Protein AF-A0A9E3HBA6-F1 (afdb_monomer_lite)

Structure (mmCIF, N/CA/C/O backbone):
data_AF-A0A9E3HBA6-F1
#
_entry.id   AF-A0A9E3HBA6-F1
#
loop_
_atom_site.group_PDB
_atom_site.id
_atom_site.type_symbol
_atom_site.label_atom_id
_atom_site.label_alt_id
_atom_site.label_comp_id
_atom_site.label_asym_id
_atom_site.label_entity_id
_atom_site.label_seq_id
_atom_site.pdbx_PDB_ins_code
_atom_site.Cartn_x
_atom_site.Cartn_y
_atom_site.Cartn_z
_atom_site.occupancy
_atom_site.B_iso_or_equiv
_atom_site.auth_seq_id
_atom_site.auth_comp_id
_atom_site.auth_asym_id
_atom_site.auth_atom_id
_atom_site.pdbx_PDB_model_num
ATOM 1 N N . MET A 1 1 ? 66.421 -24.774 -31.358 1.00 53.28 1 MET A N 1
ATOM 2 C CA . MET A 1 1 ? 66.439 -24.029 -30.078 1.00 53.28 1 MET A CA 1
ATOM 3 C C . MET A 1 1 ? 65.181 -23.185 -29.822 1.00 53.28 1 MET A C 1
ATOM 5 O O . MET A 1 1 ? 64.599 -23.373 -28.764 1.00 53.28 1 MET A O 1
ATOM 9 N N . LYS A 1 2 ? 64.675 -22.352 -30.758 1.00 57.50 2 LYS A N 1
ATOM 10 C CA . LYS A 1 2 ? 63.469 -21.503 -30.536 1.00 57.50 2 LYS A CA 1
ATOM 11 C C . LYS A 1 2 ? 62.208 -22.255 -30.058 1.00 57.50 2 LYS A C 1
ATOM 13 O O . LYS A 1 2 ? 61.478 -21.746 -29.217 1.00 57.50 2 LYS A O 1
ATOM 18 N N . ALA A 1 3 ? 61.977 -23.485 -30.528 1.00 60.97 3 ALA A N 1
ATOM 19 C CA . ALA A 1 3 ? 60.786 -24.258 -30.158 1.00 60.97 3 ALA A CA 1
ATOM 20 C C . ALA A 1 3 ? 60.770 -24.731 -28.691 1.00 60.97 3 ALA A C 1
ATOM 22 O O . ALA A 1 3 ? 59.698 -24.867 -28.108 1.00 60.97 3 ALA A O 1
ATOM 23 N N . GLU A 1 4 ? 61.931 -24.997 -28.086 1.00 67.81 4 GLU A N 1
ATOM 24 C CA . GLU A 1 4 ? 61.993 -25.506 -26.709 1.00 67.81 4 GLU A CA 1
ATOM 25 C C . GLU A 1 4 ? 61.816 -24.379 -25.684 1.00 67.81 4 GLU A C 1
ATOM 27 O O . GLU A 1 4 ? 61.100 -24.544 -24.700 1.00 67.81 4 GLU A O 1
ATOM 32 N N . LEU A 1 5 ? 62.396 -23.209 -25.970 1.00 70.50 5 LEU A N 1
ATOM 33 C CA . LEU A 1 5 ? 62.261 -21.989 -25.171 1.00 70.50 5 LEU A CA 1
ATOM 34 C C . LEU A 1 5 ? 60.809 -21.491 -25.154 1.00 70.50 5 LEU A C 1
ATOM 36 O O . LEU A 1 5 ? 60.263 -21.230 -24.086 1.00 70.50 5 LEU A O 1
ATOM 40 N N . LEU A 1 6 ? 60.143 -21.492 -26.315 1.00 69.44 6 LEU A N 1
ATOM 41 C CA . LEU A 1 6 ? 58.706 -21.217 -26.422 1.00 69.44 6 LEU A CA 1
ATOM 42 C C . LEU A 1 6 ? 57.871 -22.223 -25.621 1.00 69.44 6 LEU A C 1
ATOM 44 O O . LEU A 1 6 ? 57.005 -21.824 -24.850 1.00 69.44 6 LEU A O 1
ATOM 48 N N . LYS A 1 7 ? 58.155 -23.528 -25.729 1.00 75.12 7 LYS A N 1
ATOM 49 C CA . LYS A 1 7 ? 57.440 -24.549 -24.943 1.00 75.12 7 LYS A CA 1
ATOM 50 C C . LYS A 1 7 ? 57.619 -24.360 -23.435 1.00 75.12 7 LYS A C 1
ATOM 52 O O . LYS A 1 7 ? 56.666 -24.576 -22.691 1.00 75.12 7 LYS A O 1
ATOM 57 N N . ARG A 1 8 ? 58.809 -23.962 -22.972 1.00 73.56 8 ARG A N 1
ATOM 58 C CA . ARG A 1 8 ? 59.066 -23.676 -21.550 1.00 73.56 8 ARG A CA 1
ATOM 59 C C . ARG A 1 8 ? 58.359 -22.405 -21.085 1.00 73.56 8 ARG A C 1
ATOM 61 O O . ARG A 1 8 ? 57.757 -22.435 -20.020 1.00 73.56 8 ARG A O 1
ATOM 68 N N . LEU A 1 9 ? 58.347 -21.353 -21.905 1.00 72.81 9 LEU A N 1
ATOM 69 C CA . LEU A 1 9 ? 57.618 -20.114 -21.625 1.00 72.81 9 LEU A CA 1
ATOM 70 C C . LEU A 1 9 ? 56.112 -20.378 -21.478 1.00 72.81 9 LEU A C 1
ATOM 72 O O . LEU A 1 9 ? 55.517 -20.014 -20.472 1.00 72.81 9 LEU A O 1
ATOM 76 N N . PHE A 1 10 ? 55.503 -21.086 -22.432 1.00 71.94 10 PHE A N 1
ATOM 77 C CA . PHE A 1 10 ? 54.072 -21.396 -22.376 1.00 71.94 10 PHE A CA 1
ATOM 78 C C . PHE A 1 10 ? 53.710 -22.347 -21.226 1.00 71.94 10 PHE A C 1
ATOM 80 O O . PHE A 1 10 ? 52.632 -22.212 -20.652 1.00 71.94 10 PHE A O 1
ATOM 87 N N . ARG A 1 11 ? 54.607 -23.264 -20.831 1.00 74.56 11 ARG A N 1
ATOM 88 C CA . ARG A 1 11 ? 54.419 -24.074 -19.613 1.00 74.56 11 ARG A CA 1
ATOM 89 C C . ARG A 1 11 ? 54.481 -23.230 -18.342 1.00 74.56 11 ARG A C 1
ATOM 91 O O . ARG A 1 11 ? 53.638 -23.428 -17.480 1.00 74.56 11 ARG A O 1
ATOM 98 N N . ALA A 1 12 ? 55.422 -22.291 -18.253 1.00 73.56 12 ALA A N 1
ATOM 99 C CA . ALA A 1 12 ? 55.546 -21.396 -17.103 1.00 73.56 12 ALA A CA 1
ATOM 100 C C . ALA A 1 12 ? 54.336 -20.451 -16.971 1.00 73.56 12 ALA A C 1
ATOM 102 O O . ALA A 1 12 ? 53.856 -20.218 -15.865 1.00 73.56 12 ALA A O 1
ATOM 103 N N . ILE A 1 13 ? 53.785 -19.978 -18.100 1.00 72.56 13 ILE A N 1
ATOM 104 C CA . ILE A 1 13 ? 52.527 -19.211 -18.139 1.00 72.56 13 ILE A CA 1
ATOM 105 C C . ILE A 1 13 ? 51.352 -20.071 -17.654 1.00 72.56 13 ILE A C 1
ATOM 107 O O . ILE A 1 13 ? 50.558 -19.611 -16.836 1.00 72.56 13 ILE A O 1
ATOM 111 N N . ALA A 1 14 ? 51.260 -21.328 -18.103 1.00 73.06 14 ALA A N 1
ATOM 112 C CA . ALA A 1 14 ? 50.198 -22.244 -17.684 1.00 73.06 14 ALA A CA 1
ATOM 113 C C . ALA A 1 14 ? 50.264 -22.611 -16.190 1.00 73.06 14 ALA A C 1
ATOM 115 O O . ALA A 1 14 ? 49.226 -22.858 -15.584 1.00 73.06 14 ALA A O 1
ATOM 116 N N . SER A 1 15 ? 51.459 -22.633 -15.591 1.00 73.69 15 SER A N 1
ATOM 117 C CA . SER A 1 15 ? 51.653 -22.878 -14.157 1.00 73.69 15 SER A CA 1
ATOM 118 C C . SER A 1 15 ? 51.669 -21.606 -13.299 1.00 73.69 15 SER A C 1
ATOM 120 O O . SER A 1 15 ? 51.876 -21.710 -12.094 1.00 73.69 15 SER A O 1
ATOM 122 N N . SER A 1 16 ? 51.480 -20.422 -13.900 1.00 66.56 16 SER A N 1
ATOM 123 C CA . SER A 1 16 ? 51.547 -19.109 -13.231 1.00 66.56 16 SER A CA 1
ATOM 124 C C . SER A 1 16 ? 52.833 -18.874 -12.412 1.00 66.56 16 SER A C 1
ATOM 126 O O . SER A 1 16 ? 52.808 -18.189 -11.392 1.00 66.56 16 SER A O 1
ATOM 128 N N . ASP A 1 17 ? 53.969 -19.431 -12.854 1.00 78.00 17 ASP A N 1
ATOM 129 C CA . ASP A 1 17 ? 55.265 -19.287 -12.173 1.00 78.00 17 ASP A CA 1
ATOM 130 C C . ASP A 1 17 ? 55.999 -18.033 -12.670 1.00 78.00 17 ASP A C 1
ATOM 132 O O . ASP A 1 17 ? 56.635 -18.017 -13.729 1.00 78.00 17 ASP A O 1
ATOM 136 N N . GLN A 1 18 ? 55.873 -16.953 -11.902 1.00 74.31 18 GLN A N 1
ATOM 137 C CA . GLN A 1 18 ? 56.303 -15.621 -12.312 1.00 74.31 18 GLN A CA 1
ATOM 138 C C . GLN A 1 18 ? 57.831 -15.465 -12.407 1.00 74.31 18 GLN A C 1
ATOM 140 O O . GLN A 1 18 ? 58.316 -14.776 -13.303 1.00 74.31 18 GLN A O 1
ATOM 145 N N . GLU A 1 19 ? 58.601 -16.122 -11.533 1.00 72.12 19 GLU A N 1
ATOM 146 C CA . GLU A 1 19 ? 60.070 -16.035 -11.555 1.00 72.12 19 GLU A CA 1
ATOM 147 C C . GLU A 1 19 ? 60.666 -16.753 -12.768 1.00 72.12 19 GLU A C 1
ATOM 149 O O . GLU A 1 19 ? 61.657 -16.300 -13.352 1.00 72.12 19 GLU A O 1
ATOM 154 N N . ALA A 1 20 ? 60.064 -17.877 -13.163 1.00 71.94 20 ALA A N 1
ATOM 155 C CA . ALA A 1 20 ? 60.473 -18.606 -14.354 1.00 71.94 20 ALA A CA 1
ATOM 156 C C . ALA A 1 20 ? 60.195 -17.796 -15.634 1.00 71.94 20 ALA A C 1
ATOM 158 O O . ALA A 1 20 ? 61.018 -17.799 -16.552 1.00 71.94 20 ALA A O 1
ATOM 159 N N . ILE A 1 21 ? 59.074 -17.067 -15.684 1.00 74.06 21 ILE A N 1
ATOM 160 C CA . ILE A 1 21 ? 58.705 -16.198 -16.813 1.00 74.06 21 ILE A CA 1
ATOM 161 C C . ILE A 1 21 ? 59.684 -15.021 -16.947 1.00 74.06 21 ILE A C 1
ATOM 163 O O . ILE A 1 21 ? 60.166 -14.751 -18.049 1.00 74.06 21 ILE A O 1
ATOM 167 N N . ASP A 1 22 ? 60.045 -14.364 -15.844 1.00 75.12 22 ASP A N 1
ATOM 168 C CA . ASP A 1 22 ? 60.961 -13.215 -15.864 1.00 75.12 22 ASP A CA 1
ATOM 169 C C . ASP A 1 22 ? 62.385 -13.619 -16.301 1.00 75.12 22 ASP A C 1
ATOM 171 O O . ASP A 1 22 ? 63.010 -12.951 -17.127 1.00 75.12 22 ASP A O 1
ATOM 175 N N . LYS A 1 23 ? 62.887 -14.776 -15.844 1.00 76.12 23 LYS A N 1
ATOM 176 C CA . LYS A 1 23 ? 64.194 -15.305 -16.285 1.00 76.12 23 LYS A CA 1
ATOM 177 C C . LYS A 1 23 ? 64.202 -15.684 -17.769 1.00 76.12 23 LYS A C 1
ATOM 179 O O . LYS A 1 23 ? 65.180 -15.425 -18.470 1.00 76.12 23 LYS A O 1
ATOM 184 N N . LEU A 1 24 ? 63.123 -16.298 -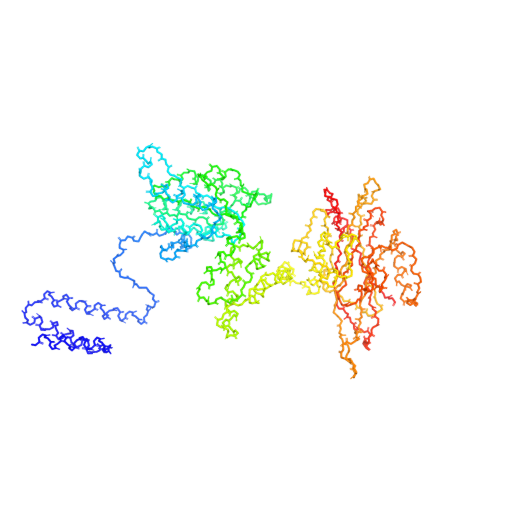18.262 1.00 76.88 24 LEU A N 1
ATOM 185 C CA . LEU A 1 24 ? 63.018 -16.718 -19.664 1.00 76.88 24 LEU A CA 1
ATOM 186 C C . LEU A 1 24 ? 62.839 -15.530 -20.618 1.00 76.88 24 LEU A C 1
ATOM 188 O O . LEU A 1 24 ? 63.388 -15.551 -21.716 1.00 76.88 24 LEU A O 1
ATOM 192 N N . THR A 1 25 ? 62.112 -14.489 -20.209 1.00 75.62 25 THR A N 1
ATOM 193 C CA . THR A 1 25 ? 61.957 -13.260 -21.005 1.00 75.62 25 THR A CA 1
ATOM 194 C C . THR A 1 25 ? 63.262 -12.477 -21.104 1.00 75.62 25 THR A C 1
ATOM 196 O O . THR A 1 25 ? 63.608 -12.032 -22.198 1.00 75.62 25 THR A O 1
ATOM 199 N N . TYR A 1 26 ? 64.035 -12.390 -20.017 1.00 80.38 26 TYR A N 1
ATOM 200 C CA . TYR A 1 26 ? 65.371 -11.791 -20.044 1.00 80.38 26 TYR A CA 1
ATOM 201 C C . TYR A 1 26 ? 66.312 -12.514 -21.022 1.00 80.38 26 TYR A C 1
ATOM 203 O O . TYR A 1 26 ? 66.930 -11.872 -21.869 1.00 80.38 26 TYR A O 1
ATOM 211 N N . LEU A 1 27 ? 66.348 -13.852 -20.979 1.00 79.38 27 LEU A N 1
ATOM 212 C CA . LEU A 1 27 ? 67.160 -14.667 -21.894 1.00 79.38 27 LEU A CA 1
ATOM 213 C C . LEU A 1 27 ? 66.821 -14.421 -23.373 1.00 79.38 27 LEU A C 1
ATOM 215 O O . LEU A 1 27 ? 67.717 -14.355 -24.211 1.00 79.38 27 LEU A O 1
ATOM 219 N N . VAL A 1 28 ? 65.536 -14.254 -23.703 1.00 77.88 28 VAL A N 1
ATOM 220 C CA . VAL A 1 28 ? 65.094 -13.961 -25.078 1.00 77.88 28 VAL A CA 1
ATOM 221 C C . VAL A 1 28 ? 65.532 -12.564 -25.527 1.00 77.88 28 VAL A C 1
ATOM 223 O O . VAL A 1 28 ? 65.964 -12.401 -26.667 1.00 77.88 28 VAL A O 1
ATOM 226 N N . ILE A 1 29 ? 65.458 -11.564 -24.644 1.00 79.94 29 ILE A N 1
ATOM 227 C CA . ILE A 1 29 ? 65.897 -10.189 -24.937 1.00 79.94 29 ILE A CA 1
ATOM 228 C C . ILE A 1 29 ? 67.408 -10.152 -25.189 1.00 79.94 29 ILE A C 1
ATOM 230 O O . ILE A 1 29 ? 67.866 -9.545 -26.158 1.00 79.94 29 ILE A O 1
ATOM 234 N N . GLU A 1 30 ? 68.184 -10.826 -24.342 1.00 76.62 30 GLU A N 1
ATOM 235 C CA . GLU A 1 30 ? 69.641 -10.885 -24.454 1.00 76.62 30 GLU A CA 1
ATOM 236 C C . GLU A 1 30 ? 70.088 -11.624 -25.726 1.00 76.62 30 GLU A C 1
ATOM 238 O O . GLU A 1 30 ? 71.004 -11.183 -26.423 1.00 76.62 30 GLU A O 1
ATOM 243 N N . GLU A 1 31 ? 69.393 -12.700 -26.105 1.00 78.69 31 GLU A N 1
ATOM 244 C CA . GLU A 1 31 ? 69.703 -13.430 -27.333 1.00 78.69 31 GLU A CA 1
ATOM 245 C C . GLU A 1 31 ? 69.388 -12.612 -28.600 1.00 78.69 31 GLU A C 1
ATOM 247 O O . GLU A 1 31 ? 70.161 -12.648 -29.560 1.00 78.69 31 GLU A O 1
ATOM 252 N N . GLU A 1 32 ? 68.303 -11.831 -28.613 1.00 77.50 32 GLU A N 1
ATOM 253 C CA . GLU A 1 32 ? 67.984 -10.942 -29.740 1.00 77.50 32 GLU A CA 1
ATOM 254 C C . GLU A 1 32 ? 68.934 -9.722 -29.805 1.00 77.50 32 GLU A C 1
ATOM 256 O O . GLU A 1 32 ? 69.278 -9.286 -30.908 1.00 77.50 32 GLU A O 1
ATOM 261 N N . ARG A 1 33 ? 69.484 -9.245 -28.670 1.00 79.56 33 ARG A N 1
ATOM 262 C CA . ARG A 1 33 ? 70.600 -8.270 -28.672 1.00 79.56 33 ARG A CA 1
ATOM 263 C C . ARG A 1 33 ? 71.862 -8.843 -29.296 1.00 79.56 33 ARG A C 1
ATOM 265 O O . ARG A 1 33 ? 72.462 -8.199 -30.154 1.00 79.56 33 ARG A O 1
ATOM 272 N N . ASN A 1 34 ? 72.236 -10.061 -28.912 1.00 76.44 34 ASN A N 1
ATOM 273 C CA . ASN A 1 34 ? 73.431 -10.731 -29.431 1.00 76.44 34 ASN A CA 1
ATOM 274 C C . ASN A 1 34 ? 73.334 -11.034 -30.935 1.00 76.44 34 ASN A C 1
ATOM 276 O O . ASN A 1 34 ? 74.351 -11.149 -31.614 1.00 76.44 34 ASN A O 1
ATOM 280 N N . ARG A 1 35 ? 72.113 -11.116 -31.478 1.00 78.06 35 ARG A N 1
ATOM 281 C CA . ARG A 1 35 ? 71.845 -11.253 -32.919 1.00 78.06 35 ARG A CA 1
ATOM 282 C C . ARG A 1 35 ? 71.824 -9.917 -33.675 1.00 78.06 35 ARG A C 1
ATOM 284 O O . ARG A 1 35 ? 71.644 -9.925 -34.888 1.00 78.06 35 ARG A O 1
ATOM 291 N N . GLY A 1 36 ? 72.024 -8.789 -32.989 1.00 66.00 36 GLY A N 1
ATOM 292 C CA . GLY A 1 36 ? 72.085 -7.450 -33.582 1.00 66.00 36 GLY A CA 1
ATOM 293 C C . GLY A 1 36 ? 70.732 -6.745 -33.722 1.00 66.00 36 GLY A C 1
ATOM 294 O O . GLY A 1 36 ? 70.679 -5.637 -34.251 1.00 66.00 36 GLY A O 1
ATOM 295 N N . HIS A 1 37 ? 69.637 -7.333 -33.229 1.00 80.00 37 HIS A N 1
ATOM 296 C CA . HIS A 1 37 ? 68.304 -6.722 -33.250 1.00 80.00 37 HIS A CA 1
ATOM 297 C C . HIS A 1 37 ? 68.095 -5.802 -32.039 1.00 80.00 37 HIS A C 1
ATOM 299 O O . HIS A 1 37 ? 67.217 -6.020 -31.204 1.00 80.00 37 HIS A O 1
ATOM 305 N N . THR A 1 38 ? 68.913 -4.755 -31.941 1.00 74.56 38 THR A N 1
ATOM 306 C CA . THR A 1 38 ? 68.949 -3.851 -30.779 1.00 74.56 38 THR A CA 1
ATOM 307 C C . THR A 1 38 ? 67.629 -3.111 -30.559 1.00 74.56 38 THR A C 1
ATOM 309 O O . THR A 1 38 ? 67.126 -3.102 -29.442 1.00 74.56 38 THR A O 1
ATOM 312 N N . LEU A 1 39 ? 66.997 -2.603 -31.625 1.00 71.75 39 LEU A N 1
ATOM 313 C CA . LEU A 1 39 ? 65.687 -1.933 -31.552 1.00 71.75 39 LEU A CA 1
ATOM 314 C C . LEU A 1 39 ? 64.575 -2.846 -31.016 1.00 71.75 39 LEU A C 1
ATOM 316 O O . LEU A 1 39 ? 63.758 -2.416 -30.205 1.00 71.75 39 LEU A O 1
ATOM 320 N N . LEU A 1 40 ? 64.543 -4.105 -31.460 1.00 72.19 40 LEU A N 1
ATOM 321 C CA . LEU A 1 40 ? 63.538 -5.073 -31.018 1.00 72.19 40 LEU A CA 1
ATOM 322 C C . LEU A 1 40 ? 63.779 -5.479 -29.562 1.00 72.19 40 LEU A C 1
ATOM 324 O O . LEU A 1 40 ? 62.837 -5.562 -28.780 1.00 72.19 40 LEU A O 1
ATOM 328 N N . ALA A 1 41 ? 65.037 -5.695 -29.183 1.00 76.12 41 ALA A N 1
ATOM 329 C CA . ALA A 1 41 ? 65.384 -6.012 -27.809 1.00 76.12 41 ALA A CA 1
ATOM 330 C C . ALA A 1 41 ? 65.061 -4.860 -26.843 1.00 76.12 41 ALA A C 1
ATOM 332 O O . ALA A 1 41 ? 64.528 -5.112 -25.766 1.00 76.12 41 ALA A O 1
ATOM 333 N N . ASP A 1 42 ? 65.296 -3.608 -27.244 1.00 75.00 42 ASP A N 1
ATOM 334 C CA . ASP A 1 42 ? 64.944 -2.427 -26.447 1.00 75.00 42 ASP A CA 1
ATOM 335 C C . ASP A 1 42 ? 63.422 -2.272 -26.302 1.00 75.00 42 ASP A C 1
ATOM 337 O O . ASP A 1 42 ? 62.923 -1.912 -25.234 1.00 75.00 42 ASP A O 1
ATOM 341 N N . GLN A 1 43 ? 62.654 -2.593 -27.349 1.00 73.75 43 GLN A N 1
ATOM 342 C CA . GLN A 1 43 ? 61.191 -2.643 -27.276 1.00 73.75 43 GLN A CA 1
ATOM 343 C C . GLN A 1 43 ? 60.708 -3.738 -26.316 1.00 73.75 43 GLN A C 1
ATOM 345 O O . GLN A 1 43 ? 59.852 -3.471 -25.473 1.00 73.75 43 GLN A O 1
ATOM 350 N N . LEU A 1 44 ? 61.276 -4.944 -26.398 1.00 75.56 44 LEU A N 1
ATOM 351 C CA . LEU A 1 44 ? 60.926 -6.063 -25.519 1.00 75.56 44 LEU A CA 1
ATOM 352 C C . LEU A 1 44 ? 61.308 -5.789 -24.055 1.00 75.56 44 LEU A C 1
ATOM 354 O O . LEU A 1 44 ? 60.522 -6.093 -23.159 1.00 75.56 44 LEU A O 1
ATOM 358 N N . GLU A 1 45 ? 62.455 -5.154 -23.803 1.00 78.31 45 GLU A N 1
ATOM 359 C CA . GLU A 1 45 ? 62.875 -4.750 -22.456 1.00 78.31 45 GLU A CA 1
ATOM 360 C C . GLU A 1 45 ? 61.990 -3.636 -21.880 1.00 78.31 45 GLU A C 1
ATOM 362 O O . GLU A 1 45 ? 61.676 -3.629 -20.690 1.00 78.31 45 GLU A O 1
ATOM 367 N N . ASN A 1 46 ? 61.527 -2.703 -22.714 1.00 74.50 46 ASN A N 1
ATOM 368 C CA . ASN A 1 46 ? 60.585 -1.679 -22.273 1.00 74.50 46 ASN A CA 1
ATOM 369 C C . ASN A 1 46 ? 59.217 -2.272 -21.917 1.00 74.50 46 ASN A C 1
ATOM 371 O O . ASN A 1 46 ? 58.600 -1.821 -20.953 1.00 74.50 46 ASN A O 1
ATOM 375 N N . ILE A 1 47 ? 58.760 -3.302 -22.638 1.00 75.31 47 ILE A N 1
ATOM 376 C CA . ILE A 1 47 ? 57.509 -4.011 -22.333 1.00 75.31 47 ILE A CA 1
ATOM 377 C C . ILE A 1 47 ? 57.615 -4.746 -20.989 1.00 75.31 47 ILE A C 1
ATOM 379 O O . ILE A 1 47 ? 56.723 -4.610 -20.148 1.00 75.31 47 ILE A O 1
ATOM 383 N N . THR A 1 48 ? 58.716 -5.461 -20.732 1.00 70.50 48 THR A N 1
ATOM 384 C CA . THR A 1 48 ? 58.916 -6.161 -19.450 1.00 70.50 48 THR A CA 1
ATOM 385 C C . THR A 1 48 ? 59.086 -5.187 -18.279 1.00 70.50 48 THR A C 1
ATOM 387 O O . THR A 1 48 ? 58.488 -5.389 -17.221 1.00 70.50 48 THR A O 1
ATOM 390 N N . LYS A 1 49 ? 59.797 -4.066 -18.470 1.00 66.75 49 LYS A N 1
ATOM 391 C CA . LYS A 1 49 ? 59.926 -3.006 -17.451 1.00 66.75 49 LYS A CA 1
ATOM 392 C C . LYS A 1 49 ? 58.611 -2.281 -17.154 1.00 66.75 49 LYS A C 1
ATOM 394 O O . LYS A 1 49 ? 58.396 -1.900 -16.004 1.00 66.75 49 LYS A O 1
ATOM 399 N N . LYS A 1 50 ? 57.725 -2.091 -18.143 1.00 62.31 50 LYS A N 1
ATOM 400 C CA . LYS A 1 50 ? 56.390 -1.493 -17.932 1.00 62.31 50 LYS A CA 1
ATOM 401 C C . LYS A 1 50 ? 55.536 -2.387 -17.021 1.00 62.31 50 LYS A C 1
ATOM 403 O O . LYS A 1 50 ? 54.967 -1.886 -16.057 1.00 62.31 50 LYS A O 1
ATOM 408 N N . SER A 1 51 ? 55.592 -3.706 -17.234 1.00 55.00 51 SER A N 1
ATOM 409 C CA . SER A 1 51 ? 54.900 -4.702 -16.400 1.00 55.00 51 SER A CA 1
ATOM 410 C C . SER A 1 51 ? 55.467 -4.803 -14.969 1.00 55.00 51 SER A C 1
ATOM 412 O O . SER A 1 51 ? 54.711 -4.948 -14.009 1.00 55.00 51 SER A O 1
ATOM 414 N N . GLN A 1 52 ? 56.786 -4.650 -14.778 1.00 52.97 52 GLN A N 1
ATOM 415 C CA . GLN A 1 52 ? 57.379 -4.576 -13.431 1.00 52.97 52 GLN A CA 1
ATOM 416 C C . GLN A 1 52 ? 57.066 -3.251 -12.707 1.00 52.97 52 GLN A C 1
ATOM 418 O O . GLN A 1 52 ? 56.869 -3.252 -11.490 1.00 52.97 52 GLN A O 1
ATOM 423 N N . LYS A 1 53 ? 56.958 -2.126 -13.436 1.00 49.00 53 LYS A N 1
ATOM 424 C CA . LYS A 1 53 ? 56.509 -0.842 -12.868 1.00 49.00 53 LYS A CA 1
ATOM 425 C C . LYS A 1 53 ? 55.064 -0.920 -12.376 1.00 49.00 53 LYS A C 1
ATOM 427 O O . LYS A 1 53 ? 54.818 -0.482 -11.255 1.00 49.00 53 LYS A O 1
ATOM 432 N N . GLU A 1 54 ? 54.167 -1.540 -13.145 1.00 47.09 54 GLU A N 1
ATOM 433 C CA . GLU A 1 54 ? 52.768 -1.782 -12.759 1.00 47.09 54 GLU A CA 1
ATOM 434 C C . GLU A 1 54 ? 52.671 -2.582 -11.446 1.00 47.09 54 GLU A C 1
ATOM 436 O O . GLU A 1 54 ? 52.009 -2.116 -10.517 1.00 47.09 54 GLU A O 1
ATOM 441 N N . LYS A 1 55 ? 53.463 -3.655 -11.272 1.00 44.12 55 LYS A N 1
ATOM 442 C CA . LYS A 1 55 ? 53.525 -4.431 -10.011 1.00 44.12 55 LYS A CA 1
ATOM 443 C C . LYS A 1 55 ? 54.067 -3.661 -8.804 1.00 44.12 55 LYS A C 1
ATOM 445 O O . LYS A 1 55 ? 53.608 -3.862 -7.683 1.00 44.12 55 LYS A O 1
ATOM 450 N N . SER A 1 56 ? 55.033 -2.760 -8.999 1.00 40.41 56 SER A N 1
ATOM 451 C CA . SER A 1 56 ? 55.572 -1.935 -7.900 1.00 40.41 56 SER A CA 1
ATOM 452 C C . SER A 1 56 ? 54.612 -0.823 -7.441 1.00 40.41 56 SER A C 1
ATOM 454 O O . SER A 1 56 ? 54.703 -0.355 -6.306 1.00 40.41 56 SER A O 1
ATOM 456 N N . THR A 1 57 ? 53.641 -0.441 -8.278 1.00 38.09 57 THR A N 1
ATOM 457 C CA . THR A 1 57 ? 52.527 0.457 -7.916 1.00 38.09 57 THR A CA 1
ATOM 458 C C . THR A 1 57 ? 51.278 -0.266 -7.395 1.00 38.09 57 THR A C 1
ATOM 460 O O . THR A 1 57 ? 50.422 0.375 -6.781 1.00 38.09 57 THR A O 1
ATOM 463 N N . GLU A 1 58 ? 51.187 -1.590 -7.547 1.00 34.25 58 GLU A N 1
ATOM 464 C CA . GLU A 1 58 ? 50.059 -2.411 -7.071 1.00 34.25 58 GLU A CA 1
ATOM 465 C C . GLU A 1 58 ? 50.019 -2.610 -5.544 1.00 34.25 58 GLU A C 1
ATOM 467 O O . GLU A 1 58 ? 48.963 -2.932 -5.008 1.00 34.25 58 GLU A O 1
ATOM 472 N N . PHE A 1 59 ? 51.095 -2.308 -4.804 1.00 34.16 59 PHE A N 1
ATOM 473 C CA . PHE A 1 59 ? 51.065 -2.302 -3.329 1.00 34.16 59 PHE A CA 1
ATOM 474 C C . PHE A 1 59 ? 50.585 -0.982 -2.698 1.00 34.16 59 PHE A C 1
ATOM 476 O O . PHE A 1 59 ? 50.539 -0.873 -1.474 1.00 34.16 59 PHE A O 1
ATOM 483 N N . SER A 1 60 ? 50.190 0.021 -3.495 1.00 36.31 60 SER A N 1
ATOM 484 C CA . SER A 1 60 ? 49.624 1.270 -2.945 1.00 36.31 60 SER A CA 1
ATOM 485 C C . SER A 1 60 ? 48.441 1.878 -3.703 1.00 36.31 60 SER A C 1
ATOM 487 O O . SER A 1 60 ? 47.913 2.896 -3.258 1.00 36.31 60 SER A O 1
ATOM 489 N N . LYS A 1 61 ? 47.954 1.276 -4.796 1.00 31.47 61 LYS A N 1
ATOM 490 C CA . LYS A 1 61 ? 46.759 1.772 -5.502 1.00 31.47 61 LYS A CA 1
ATOM 491 C C . LYS A 1 61 ? 45.842 0.639 -5.956 1.00 31.47 61 LYS A C 1
ATOM 493 O O . LYS A 1 61 ? 45.825 0.250 -7.117 1.00 31.47 61 LYS A O 1
ATOM 498 N N . GLN A 1 62 ? 45.001 0.170 -5.038 1.00 34.28 62 GLN A N 1
ATOM 499 C CA . GLN A 1 62 ? 43.707 -0.402 -5.409 1.00 34.28 62 GLN A CA 1
ATOM 500 C C . GLN A 1 62 ? 42.808 0.728 -5.926 1.00 34.28 62 GLN A C 1
ATOM 502 O O . GLN A 1 62 ? 42.151 1.398 -5.138 1.00 34.28 62 GLN A O 1
ATOM 507 N N . ALA A 1 63 ? 42.836 0.968 -7.238 1.00 30.92 63 ALA A N 1
ATOM 508 C CA . ALA A 1 63 ? 41.702 1.412 -8.053 1.00 30.92 63 ALA A CA 1
ATOM 509 C C . ALA A 1 63 ? 42.166 1.721 -9.487 1.00 30.92 63 ALA A C 1
ATOM 511 O O . ALA A 1 63 ? 43.023 2.573 -9.704 1.00 30.92 63 ALA A O 1
ATOM 512 N N . SER A 1 64 ? 41.488 1.084 -10.447 1.00 32.28 64 SER A N 1
ATOM 513 C CA . SER A 1 64 ? 41.350 1.442 -11.870 1.00 32.28 64 SER A CA 1
ATOM 514 C C . SER A 1 64 ? 42.591 1.434 -12.779 1.00 32.28 64 SER A C 1
ATOM 516 O O . SER A 1 64 ? 43.453 2.299 -12.692 1.00 32.28 64 SER A O 1
ATOM 518 N N . SER A 1 65 ? 42.581 0.569 -13.799 1.00 31.11 65 SER A N 1
ATOM 519 C CA . SER A 1 65 ? 42.539 1.026 -15.203 1.00 31.11 65 SER A CA 1
ATOM 520 C C . SER A 1 65 ? 42.287 -0.129 -16.188 1.00 31.11 65 SER A C 1
ATOM 522 O O . SER A 1 65 ? 42.835 -1.219 -16.074 1.00 31.11 65 SER A O 1
ATOM 524 N N . ILE A 1 66 ? 41.381 0.141 -17.129 1.00 30.73 66 ILE A N 1
ATOM 525 C CA . ILE A 1 66 ? 40.996 -0.646 -18.312 1.00 30.73 66 ILE A CA 1
ATOM 526 C C . ILE A 1 66 ? 41.857 -0.149 -19.507 1.00 30.73 66 ILE A C 1
ATOM 528 O O . ILE A 1 66 ? 42.312 0.995 -19.452 1.00 30.73 66 ILE A O 1
ATOM 532 N N . PRO A 1 67 ? 42.094 -0.949 -20.573 1.00 30.97 67 PRO A N 1
ATOM 533 C CA . PRO A 1 67 ? 43.073 -0.663 -21.637 1.00 30.97 67 PRO A CA 1
ATOM 534 C C . PRO A 1 67 ? 42.780 0.558 -22.536 1.00 30.97 67 PRO A C 1
ATOM 536 O O . PRO A 1 67 ? 41.631 0.905 -22.802 1.00 30.97 67 PRO A O 1
ATOM 539 N N . GLU A 1 68 ? 43.858 1.128 -23.087 1.00 32.41 68 GLU A N 1
ATOM 540 C CA . GLU A 1 68 ? 43.999 2.374 -23.876 1.00 32.41 68 GLU A CA 1
ATOM 541 C C . GLU A 1 68 ? 43.312 2.442 -25.269 1.00 32.41 68 GLU A C 1
ATOM 543 O O . GLU A 1 68 ? 43.754 3.201 -26.124 1.00 32.41 68 GLU A O 1
ATOM 548 N N . ASN A 1 69 ? 42.197 1.747 -25.529 1.00 33.62 69 ASN A N 1
ATOM 549 C CA . ASN A 1 69 ? 41.467 1.857 -26.816 1.00 33.62 69 ASN A CA 1
ATOM 550 C C . ASN A 1 69 ? 40.058 2.475 -26.708 1.00 33.62 69 ASN A C 1
ATOM 552 O O . ASN A 1 69 ? 39.133 2.097 -27.422 1.00 33.62 69 ASN A O 1
ATOM 556 N N . LEU A 1 70 ? 39.913 3.478 -25.839 1.00 31.75 70 LEU A N 1
ATOM 557 C CA . LEU A 1 70 ? 38.744 4.363 -25.742 1.00 31.75 70 LEU A CA 1
ATOM 558 C C . LEU A 1 70 ? 39.199 5.830 -25.627 1.00 31.75 70 LEU A C 1
ATOM 560 O O . LEU A 1 70 ? 38.817 6.549 -24.706 1.00 31.75 70 LEU A O 1
ATOM 564 N N . GLN A 1 71 ? 40.024 6.311 -26.562 1.00 36.38 71 GLN A N 1
ATOM 565 C CA . GLN A 1 71 ? 40.248 7.755 -26.728 1.00 36.38 71 GLN A CA 1
ATOM 566 C C . GLN A 1 71 ? 39.048 8.400 -27.437 1.00 36.38 71 GLN A C 1
ATOM 568 O O . GLN A 1 71 ? 39.127 8.819 -28.585 1.00 36.38 71 GLN A O 1
ATOM 573 N N . ALA A 1 72 ? 37.922 8.420 -26.725 1.00 31.30 72 ALA A N 1
ATOM 574 C CA . ALA A 1 72 ? 36.810 9.357 -26.863 1.00 31.30 72 ALA A CA 1
ATOM 575 C C . ALA A 1 72 ? 35.848 9.160 -25.674 1.00 31.30 72 ALA A C 1
ATOM 577 O O . ALA A 1 72 ? 34.648 8.966 -25.855 1.00 31.30 72 ALA A O 1
ATOM 578 N N . LEU A 1 73 ? 36.360 9.154 -24.437 1.00 28.77 73 LEU A N 1
ATOM 579 C CA . LEU A 1 73 ? 35.495 9.325 -23.270 1.00 28.77 73 LEU A CA 1
ATOM 580 C C . LEU A 1 73 ? 35.047 10.787 -23.256 1.00 28.77 73 LEU A C 1
ATOM 582 O O . LEU A 1 73 ? 35.798 11.674 -22.863 1.00 28.77 73 LEU A O 1
ATOM 586 N N . THR A 1 74 ? 33.841 11.040 -23.753 1.00 39.62 74 THR A N 1
ATOM 587 C CA . THR A 1 74 ? 33.150 12.309 -23.527 1.00 39.62 74 THR A CA 1
ATOM 588 C C . THR A 1 74 ? 32.982 12.456 -22.015 1.00 39.62 74 THR A C 1
ATOM 590 O O . THR A 1 74 ? 32.448 11.554 -21.366 1.00 39.62 74 THR A O 1
ATOM 593 N N . GLU A 1 75 ? 33.498 13.539 -21.434 1.00 45.88 75 GLU A N 1
ATOM 594 C CA . GLU A 1 75 ? 33.275 13.842 -20.020 1.00 45.88 75 GLU A CA 1
ATOM 595 C C . GLU A 1 75 ? 31.765 13.955 -19.785 1.00 45.88 75 GLU A C 1
ATOM 597 O O . GLU A 1 75 ? 31.097 14.794 -20.390 1.00 45.88 75 GLU A O 1
ATOM 602 N N . LEU A 1 76 ? 31.215 13.078 -18.939 1.00 48.31 76 LEU A N 1
ATOM 603 C CA . LEU A 1 76 ? 29.817 13.170 -18.528 1.00 48.31 76 LEU A CA 1
ATOM 604 C C . LEU A 1 76 ? 29.585 14.527 -17.855 1.00 48.31 76 LEU A C 1
ATOM 606 O O . LEU A 1 76 ? 30.432 14.958 -17.070 1.00 48.31 76 LEU A O 1
ATOM 610 N N . PRO A 1 77 ? 28.438 15.186 -18.086 1.00 58.41 77 PRO A N 1
ATOM 611 C CA . PRO A 1 77 ? 28.155 16.455 -17.440 1.00 58.41 77 PRO A CA 1
ATOM 612 C C . PRO A 1 77 ? 28.099 16.243 -15.919 1.00 58.41 77 PRO A C 1
ATOM 614 O O . PRO A 1 77 ? 27.287 15.459 -15.416 1.00 58.41 77 PRO A O 1
ATOM 617 N N . THR A 1 78 ? 28.989 16.915 -15.187 1.00 57.78 78 THR A N 1
ATOM 618 C CA . THR A 1 78 ? 29.057 16.871 -13.722 1.00 57.78 78 THR A CA 1
ATOM 619 C C . THR A 1 78 ? 28.543 18.165 -13.098 1.00 57.78 78 THR A C 1
ATOM 621 O O . THR A 1 78 ? 28.635 19.251 -13.675 1.00 57.78 78 THR A O 1
ATOM 624 N N . SER A 1 79 ? 27.985 18.074 -11.887 1.00 52.19 79 SER A N 1
ATOM 625 C CA . SER A 1 79 ? 27.606 19.266 -11.119 1.00 52.19 79 SER A CA 1
ATOM 626 C C . SER A 1 79 ? 28.858 20.083 -10.758 1.00 52.19 79 SER A C 1
ATOM 628 O O . SER A 1 79 ? 29.807 19.514 -10.208 1.00 52.19 79 SER A O 1
ATOM 630 N N . LYS A 1 80 ? 28.839 21.409 -10.950 1.00 54.84 80 LYS A N 1
ATOM 631 C CA . LYS A 1 80 ? 29.989 22.292 -10.657 1.00 54.84 80 LYS A CA 1
ATOM 632 C C . LYS A 1 80 ? 30.452 22.264 -9.189 1.00 54.84 80 LYS A C 1
ATOM 634 O O . LYS A 1 80 ? 31.619 22.542 -8.934 1.00 54.84 80 LYS A O 1
ATOM 639 N N . ARG A 1 81 ? 29.568 21.947 -8.229 1.00 47.72 81 ARG A N 1
ATOM 640 C CA . ARG A 1 81 ? 29.891 21.910 -6.786 1.00 47.72 81 ARG A CA 1
ATOM 641 C C . ARG A 1 81 ? 30.329 20.550 -6.245 1.00 47.72 81 ARG A C 1
ATOM 643 O O . ARG A 1 81 ? 31.243 20.510 -5.431 1.00 47.72 81 ARG A O 1
ATOM 650 N N . PHE A 1 82 ? 29.685 19.458 -6.659 1.00 50.19 82 PHE A N 1
ATOM 651 C CA . PHE A 1 82 ? 29.897 18.131 -6.057 1.00 50.19 82 PHE A CA 1
ATOM 652 C C . PHE A 1 82 ? 30.618 17.135 -6.976 1.00 50.19 82 PHE A C 1
ATOM 654 O O . PHE A 1 82 ? 30.872 16.007 -6.566 1.00 50.19 82 PHE A O 1
ATOM 661 N N . ASN A 1 83 ? 30.940 17.535 -8.213 1.00 58.56 83 ASN A N 1
ATOM 662 C CA . ASN A 1 83 ? 31.513 16.678 -9.257 1.00 58.56 83 ASN A CA 1
ATOM 663 C C . ASN A 1 83 ? 30.752 15.346 -9.457 1.00 58.56 83 ASN A C 1
ATOM 665 O O . ASN A 1 83 ? 31.333 14.322 -9.813 1.00 58.56 83 ASN A O 1
ATOM 669 N N . LEU A 1 84 ? 29.440 15.352 -9.188 1.00 56.50 84 LEU A N 1
ATOM 670 C CA . LEU A 1 84 ? 28.574 14.187 -9.338 1.00 56.50 84 LEU A CA 1
ATOM 671 C C . LEU A 1 84 ? 28.072 14.093 -10.784 1.00 56.50 84 LEU A C 1
ATOM 673 O O . LEU A 1 84 ? 27.704 15.126 -11.351 1.00 56.50 84 LEU A O 1
ATOM 677 N N . PRO A 1 85 ? 28.013 12.886 -11.375 1.00 65.88 85 PRO A N 1
ATOM 678 C CA . PRO A 1 85 ? 27.479 12.696 -12.718 1.00 65.88 85 PRO A CA 1
ATOM 679 C C . PRO A 1 85 ? 25.974 12.987 -12.734 1.00 65.88 85 PRO A C 1
ATOM 681 O O . PRO A 1 85 ? 25.203 12.358 -12.005 1.00 65.88 85 PRO A O 1
ATOM 684 N N . LEU A 1 86 ? 25.558 13.925 -13.588 1.00 75.88 86 LEU A N 1
ATOM 685 C CA . LEU A 1 86 ? 24.154 14.329 -13.747 1.00 75.88 86 LEU A CA 1
ATOM 686 C C . LEU A 1 86 ? 23.325 13.280 -14.517 1.00 75.88 86 LEU A C 1
ATOM 688 O O . LEU A 1 86 ? 22.093 13.277 -14.467 1.00 75.88 86 LEU A O 1
ATOM 692 N N . VAL A 1 87 ? 24.007 12.369 -15.217 1.00 79.19 87 VAL A N 1
ATOM 693 C CA . VAL A 1 87 ? 23.426 11.312 -16.050 1.00 79.19 87 VAL A CA 1
ATOM 694 C C . VAL A 1 87 ? 24.111 9.983 -15.746 1.00 79.19 87 VAL A C 1
ATOM 696 O O . VAL A 1 87 ? 25.329 9.927 -15.575 1.00 79.19 87 VAL A O 1
ATOM 699 N N . SER A 1 88 ? 23.341 8.898 -15.714 1.00 84.00 88 SER A N 1
ATOM 700 C CA . SER A 1 88 ? 23.855 7.532 -15.742 1.00 84.00 88 SER A CA 1
ATOM 701 C C . SER A 1 88 ? 23.653 6.918 -17.128 1.00 84.00 88 SER A C 1
ATOM 703 O O . SER A 1 88 ? 22.542 6.876 -17.656 1.00 84.00 88 SER A O 1
ATOM 705 N N . ILE A 1 89 ? 24.742 6.437 -17.733 1.00 84.25 89 ILE A N 1
ATOM 706 C CA . ILE A 1 89 ? 24.677 5.670 -18.979 1.00 84.25 89 ILE A CA 1
ATOM 707 C C . ILE A 1 89 ? 24.420 4.211 -18.621 1.00 84.25 89 ILE A C 1
ATOM 709 O O . ILE A 1 89 ? 25.195 3.600 -17.880 1.00 84.25 89 ILE A O 1
ATOM 713 N N . ILE A 1 90 ? 23.351 3.643 -19.169 1.00 83.94 90 ILE A N 1
ATOM 714 C CA . ILE A 1 90 ? 23.056 2.217 -19.055 1.00 83.94 90 ILE A CA 1
ATOM 715 C C . ILE A 1 90 ? 23.445 1.555 -20.386 1.00 83.94 90 ILE A C 1
ATOM 717 O O . ILE A 1 90 ? 22.828 1.849 -21.414 1.00 83.94 90 ILE A O 1
ATOM 721 N N . PRO A 1 91 ? 24.476 0.684 -20.399 1.00 77.81 91 PRO A N 1
ATOM 722 C CA . PRO A 1 91 ? 24.880 -0.040 -21.597 1.00 77.81 91 PRO A CA 1
ATOM 723 C C . PRO A 1 91 ? 23.745 -0.905 -22.128 1.00 77.81 91 PRO A C 1
ATOM 725 O O . PRO A 1 91 ? 22.994 -1.490 -21.346 1.00 77.81 91 PRO A O 1
ATOM 728 N N . ARG A 1 92 ? 23.686 -1.055 -23.455 1.00 81.62 92 ARG A N 1
ATOM 729 C CA . ARG A 1 92 ? 22.637 -1.815 -24.143 1.00 81.62 92 ARG A CA 1
ATOM 730 C C . ARG A 1 92 ? 22.430 -3.210 -23.547 1.00 81.62 92 ARG A C 1
ATOM 732 O O . ARG A 1 92 ? 21.301 -3.586 -23.282 1.00 81.62 92 ARG A O 1
ATOM 739 N N . GLU A 1 93 ? 23.507 -3.937 -23.268 1.00 80.56 93 GLU A N 1
ATOM 740 C CA . GLU A 1 93 ? 23.487 -5.304 -22.713 1.00 80.56 93 GLU A CA 1
ATOM 741 C C . GLU A 1 93 ? 22.768 -5.429 -21.362 1.00 80.56 93 GLU A C 1
ATOM 743 O O . GLU A 1 93 ? 22.302 -6.507 -21.007 1.00 80.56 93 GLU A O 1
ATOM 748 N N . LYS A 1 94 ? 22.669 -4.332 -20.603 1.00 83.69 94 LYS A N 1
ATOM 749 C CA . LYS A 1 94 ? 21.998 -4.295 -19.299 1.00 83.69 94 LYS A CA 1
ATOM 750 C C . LYS A 1 94 ? 20.541 -3.835 -19.393 1.00 83.69 94 LYS A C 1
ATOM 752 O O . LYS A 1 94 ? 19.866 -3.788 -18.366 1.00 83.69 94 LYS A O 1
ATOM 757 N N . LEU A 1 95 ? 20.061 -3.468 -20.584 1.00 87.19 95 LEU A N 1
ATOM 758 C CA . LEU A 1 95 ? 18.693 -2.998 -20.782 1.00 87.19 95 LEU A CA 1
ATOM 759 C C . LEU A 1 95 ? 17.714 -4.166 -20.765 1.00 87.19 95 LEU A C 1
ATOM 761 O O . LEU A 1 95 ? 17.804 -5.105 -21.564 1.00 87.19 95 LEU A O 1
ATOM 765 N N . ARG A 1 96 ? 16.717 -4.067 -19.888 1.00 88.12 96 ARG A N 1
ATOM 766 C CA . ARG A 1 96 ? 15.577 -4.974 -19.924 1.00 88.12 96 ARG A CA 1
ATOM 767 C C . ARG A 1 96 ? 14.674 -4.549 -21.076 1.00 88.12 96 ARG A C 1
ATOM 769 O O . ARG A 1 96 ? 14.398 -3.368 -21.262 1.00 88.12 96 ARG A O 1
ATOM 776 N N . HIS A 1 97 ? 14.221 -5.518 -21.857 1.00 85.38 97 HIS A N 1
ATOM 777 C CA . HIS A 1 97 ? 13.481 -5.247 -23.091 1.00 85.38 97 HIS A CA 1
ATOM 778 C C . HIS A 1 97 ? 12.232 -6.111 -23.255 1.00 85.38 97 HIS A C 1
ATOM 780 O O . HIS A 1 97 ? 11.336 -5.737 -24.009 1.00 85.38 97 HIS A O 1
ATOM 786 N N . HIS A 1 98 ? 12.136 -7.227 -22.526 1.00 86.31 98 HIS A N 1
ATOM 787 C CA . HIS A 1 98 ? 10.926 -8.034 -22.515 1.00 86.31 98 HIS A CA 1
ATOM 788 C C . HIS A 1 98 ? 9.862 -7.352 -21.651 1.00 86.31 98 HIS A C 1
ATOM 790 O O . HIS A 1 98 ? 10.036 -7.185 -20.443 1.00 86.31 98 HIS A O 1
ATOM 796 N N . MET A 1 99 ? 8.786 -6.901 -22.291 1.00 90.06 99 MET A N 1
ATOM 797 C CA . MET A 1 99 ? 7.707 -6.161 -21.653 1.00 90.06 99 MET A CA 1
ATOM 798 C C . MET A 1 99 ? 6.372 -6.669 -22.184 1.00 90.06 99 MET A C 1
ATOM 800 O O . MET A 1 99 ? 6.172 -6.725 -23.393 1.00 90.06 99 MET A O 1
ATOM 804 N N . VAL A 1 100 ? 5.465 -6.995 -21.269 1.00 90.94 100 VAL A N 1
ATOM 805 C CA . VAL A 1 100 ? 4.110 -7.453 -21.582 1.00 90.94 100 VAL A CA 1
ATOM 806 C C . VAL A 1 100 ? 3.179 -6.251 -21.517 1.00 90.94 100 VAL A C 1
ATOM 808 O O . VAL A 1 100 ? 3.119 -5.566 -20.493 1.00 90.94 100 VAL A O 1
ATOM 811 N N . LEU A 1 101 ? 2.485 -5.972 -22.615 1.00 90.56 101 LEU A N 1
ATOM 812 C CA . LEU A 1 101 ? 1.615 -4.813 -22.767 1.00 90.56 101 LEU A CA 1
ATOM 813 C C . LEU A 1 101 ? 0.308 -5.211 -23.457 1.00 90.56 101 LEU A C 1
ATOM 815 O O . LEU A 1 101 ? 0.331 -6.076 -24.333 1.00 90.56 101 LEU A O 1
ATOM 819 N N . PRO A 1 102 ? -0.803 -4.519 -23.152 1.00 91.56 102 PRO A N 1
ATOM 820 C CA . PRO A 1 102 ? -2.020 -4.637 -23.940 1.00 91.56 102 PRO A CA 1
ATOM 821 C C . PRO A 1 102 ? -1.787 -4.266 -25.406 1.00 91.56 102 PRO A C 1
ATOM 823 O O . PRO A 1 102 ? -1.008 -3.358 -25.715 1.00 91.56 102 PRO A O 1
ATOM 826 N N . GLU A 1 103 ? -2.503 -4.924 -26.318 1.00 91.94 103 GLU A N 1
ATOM 827 C CA . GLU A 1 103 ? -2.270 -4.834 -27.769 1.00 91.94 103 GLU A CA 1
ATOM 828 C C . GLU A 1 103 ? -2.298 -3.387 -28.302 1.00 91.94 103 GLU A C 1
ATOM 830 O O . GLU A 1 103 ? -1.530 -3.003 -29.189 1.00 91.94 103 GLU A O 1
ATOM 835 N N . ASN A 1 104 ? -3.173 -2.547 -27.748 1.00 92.56 104 ASN A N 1
ATOM 836 C CA . ASN A 1 104 ? -3.278 -1.136 -28.116 1.00 92.56 104 ASN A CA 1
ATOM 837 C C . ASN A 1 104 ? -2.037 -0.320 -27.711 1.00 92.56 104 ASN A C 1
ATOM 839 O O . ASN A 1 104 ? -1.632 0.572 -28.458 1.00 92.56 104 ASN A O 1
ATOM 843 N N . VAL A 1 105 ? -1.429 -0.613 -26.561 1.00 93.06 105 VAL A N 1
ATOM 844 C CA . VAL A 1 105 ? -0.205 0.042 -26.083 1.00 93.06 105 VAL A CA 1
ATOM 845 C C . VAL A 1 105 ? 1.003 -0.500 -26.842 1.00 93.06 105 VAL A C 1
ATOM 847 O O . VAL A 1 105 ? 1.823 0.284 -27.320 1.00 93.06 105 VAL A O 1
ATOM 850 N N . GLU A 1 106 ? 1.058 -1.814 -27.053 1.00 94.19 106 GLU A N 1
ATOM 851 C CA . GLU A 1 106 ? 2.102 -2.500 -27.820 1.00 94.19 106 GLU A CA 1
ATOM 852 C C . GLU A 1 106 ? 2.247 -1.913 -29.234 1.00 94.19 106 GLU A C 1
ATOM 854 O O . GLU A 1 106 ? 3.338 -1.522 -29.654 1.00 94.19 106 GLU A O 1
ATOM 859 N N . LYS A 1 107 ? 1.124 -1.712 -29.940 1.00 95.12 107 LYS A N 1
ATOM 860 C CA . LYS A 1 107 ? 1.102 -1.063 -31.263 1.00 95.12 107 LYS A CA 1
ATOM 861 C C . LYS A 1 107 ? 1.725 0.335 -31.254 1.00 95.12 107 LYS A C 1
ATOM 863 O O . LYS A 1 107 ? 2.328 0.735 -32.252 1.00 95.12 107 LYS A O 1
ATOM 868 N N . ARG A 1 108 ? 1.596 1.091 -30.158 1.00 95.31 108 ARG A N 1
ATOM 869 C CA . ARG A 1 108 ? 2.173 2.441 -30.039 1.00 95.31 108 ARG A CA 1
ATOM 870 C C . ARG A 1 108 ? 3.681 2.403 -29.818 1.00 95.31 108 ARG A C 1
ATOM 872 O O . ARG A 1 108 ? 4.380 3.176 -30.469 1.00 95.31 108 ARG A O 1
ATOM 879 N N . PHE A 1 109 ? 4.179 1.482 -28.991 1.00 95.12 109 PHE A N 1
ATOM 880 C CA . PHE A 1 109 ? 5.621 1.243 -28.850 1.00 95.12 109 PHE A CA 1
ATOM 881 C C . PHE A 1 109 ? 6.236 0.812 -30.186 1.00 95.12 109 PHE A C 1
ATOM 883 O O . PHE A 1 109 ? 7.155 1.468 -30.675 1.00 95.12 109 PHE A O 1
ATOM 890 N N . CYS A 1 110 ? 5.653 -0.190 -30.852 1.00 95.06 110 CYS A N 1
ATOM 891 C CA . CYS A 1 110 ? 6.120 -0.635 -32.165 1.00 95.06 110 CYS A CA 1
ATOM 892 C C . CYS A 1 110 ? 6.069 0.468 -33.229 1.00 95.06 110 CYS A C 1
ATOM 894 O O . CYS A 1 110 ? 6.916 0.503 -34.121 1.00 95.06 110 CYS A O 1
ATOM 896 N N . ARG A 1 111 ? 5.089 1.379 -33.168 1.00 95.38 111 ARG A N 1
ATOM 897 C CA . ARG A 1 111 ? 5.037 2.540 -34.066 1.00 95.38 111 ARG A CA 1
ATOM 898 C C . ARG A 1 111 ? 6.262 3.434 -33.886 1.00 95.38 111 ARG A C 1
ATOM 900 O O . ARG A 1 111 ? 6.891 3.766 -34.883 1.00 95.38 111 ARG A O 1
ATOM 907 N N . ILE A 1 112 ? 6.617 3.780 -32.649 1.00 94.75 112 ILE A N 1
ATOM 908 C CA . ILE A 1 112 ? 7.798 4.607 -32.351 1.00 94.75 112 ILE A CA 1
ATOM 909 C C . ILE A 1 112 ? 9.076 3.915 -32.835 1.00 94.75 112 ILE A C 1
ATOM 911 O O . ILE A 1 112 ? 9.890 4.530 -33.519 1.00 94.75 112 ILE A O 1
ATOM 915 N N . GLU A 1 113 ? 9.225 2.622 -32.539 1.00 95.06 113 GLU A N 1
ATOM 916 C CA . GLU A 1 113 ? 10.381 1.817 -32.955 1.00 95.06 113 GLU A CA 1
ATOM 917 C C . GLU A 1 113 ? 10.531 1.801 -34.489 1.00 95.06 113 GLU A C 1
ATOM 919 O O . GLU A 1 113 ? 11.621 2.018 -35.023 1.00 95.06 113 GLU A O 1
ATOM 924 N N . ARG A 1 114 ? 9.421 1.620 -35.217 1.00 95.38 114 ARG A N 1
ATOM 925 C CA . ARG A 1 114 ? 9.392 1.632 -36.690 1.00 95.38 114 ARG A CA 1
ATOM 926 C C . ARG A 1 114 ? 9.670 3.011 -37.276 1.00 95.38 114 ARG A C 1
ATOM 928 O O . ARG A 1 114 ? 10.389 3.102 -38.268 1.00 95.38 114 ARG A O 1
ATOM 935 N N . GLU A 1 115 ? 9.106 4.067 -36.694 1.00 94.56 115 GLU A N 1
ATOM 936 C CA . GLU A 1 115 ? 9.355 5.444 -37.127 1.00 94.56 115 GLU A CA 1
ATOM 937 C C . GLU A 1 115 ? 10.830 5.816 -36.941 1.00 94.56 115 GLU A C 1
ATOM 939 O O . GLU A 1 115 ? 11.431 6.376 -37.855 1.00 94.56 115 GLU A O 1
ATOM 944 N N . TYR A 1 116 ? 11.444 5.424 -35.820 1.00 93.62 116 TYR A N 1
ATOM 945 C CA . TYR A 1 116 ? 12.871 5.635 -35.582 1.00 93.62 116 TYR A CA 1
ATOM 946 C C . TYR A 1 116 ? 13.753 4.854 -36.570 1.00 93.62 116 TYR A C 1
ATOM 948 O O . TYR A 1 116 ? 14.712 5.397 -37.129 1.00 93.62 116 TYR A O 1
ATOM 956 N N . ALA A 1 117 ? 13.418 3.587 -36.839 1.00 93.19 117 ALA A N 1
ATOM 957 C CA . ALA A 1 117 ? 14.120 2.772 -37.832 1.00 93.19 117 ALA A CA 1
ATOM 958 C C . ALA A 1 117 ? 13.977 3.333 -39.261 1.00 93.19 117 ALA A C 1
ATOM 960 O O . ALA A 1 117 ? 14.874 3.185 -40.086 1.00 93.19 117 ALA A O 1
ATOM 961 N N . ALA A 1 118 ? 12.857 3.996 -39.561 1.00 93.62 118 ALA A N 1
ATOM 962 C CA . ALA A 1 118 ? 12.581 4.624 -40.849 1.00 93.62 118 ALA A CA 1
ATOM 963 C C . ALA A 1 118 ? 12.920 6.126 -40.897 1.00 93.62 118 ALA A C 1
ATOM 965 O O . ALA A 1 118 ? 12.550 6.776 -41.877 1.00 93.62 118 ALA A O 1
ATOM 966 N N . ARG A 1 119 ? 13.613 6.681 -39.889 1.00 92.25 119 ARG A N 1
ATOM 967 C CA . ARG A 1 119 ? 13.837 8.132 -39.737 1.00 92.25 119 ARG A CA 1
ATOM 968 C C . ARG A 1 119 ? 14.414 8.800 -40.983 1.00 92.25 119 ARG A C 1
ATOM 970 O O . ARG A 1 119 ? 13.916 9.844 -41.390 1.00 92.25 119 ARG A O 1
ATOM 977 N N . ASP A 1 120 ? 15.382 8.159 -41.638 1.00 91.25 120 ASP A N 1
ATOM 978 C CA . ASP A 1 120 ? 16.013 8.714 -42.835 1.00 91.25 120 ASP A CA 1
ATOM 979 C C . ASP A 1 120 ? 15.008 8.747 -43.990 1.00 91.25 120 ASP A C 1
ATOM 981 O O . ASP A 1 120 ? 14.860 9.766 -44.656 1.00 91.25 120 ASP A O 1
ATOM 985 N N . ARG A 1 121 ? 14.233 7.671 -44.192 1.00 93.81 121 ARG A N 1
ATOM 986 C CA . ARG A 1 121 ? 13.177 7.618 -45.222 1.00 93.81 121 ARG A CA 1
ATOM 987 C C . ARG A 1 121 ? 12.087 8.661 -44.981 1.00 93.81 121 ARG A C 1
ATOM 989 O O . ARG A 1 121 ? 11.635 9.285 -45.934 1.00 93.81 121 ARG A O 1
ATOM 996 N N . LEU A 1 122 ? 11.681 8.870 -43.729 1.00 92.38 122 LEU A N 1
ATOM 997 C CA . LEU A 1 122 ? 10.722 9.917 -43.367 1.00 92.38 122 LEU A CA 1
ATOM 998 C C . LEU A 1 122 ? 11.281 11.308 -43.691 1.00 92.38 122 LEU A C 1
ATOM 1000 O O . LEU A 1 122 ? 10.586 12.104 -44.324 1.00 92.38 122 LEU A O 1
ATOM 1004 N N . ALA A 1 123 ? 12.550 11.560 -43.358 1.00 89.81 123 ALA A N 1
ATOM 1005 C CA . ALA A 1 123 ? 13.215 12.829 -43.633 1.00 89.81 123 ALA A CA 1
ATOM 1006 C C . ALA A 1 123 ? 13.290 13.149 -45.139 1.00 89.81 123 ALA A C 1
ATOM 1008 O O . ALA A 1 123 ? 13.061 14.295 -45.519 1.00 89.81 123 ALA A O 1
ATOM 1009 N N . HIS A 1 124 ? 13.509 12.149 -46.006 1.00 92.75 124 HIS A N 1
ATOM 1010 C CA . HIS A 1 124 ? 13.469 12.329 -47.470 1.00 92.75 124 HIS A CA 1
ATOM 1011 C C . HIS A 1 124 ? 12.101 12.811 -47.981 1.00 92.75 124 HIS A C 1
ATOM 1013 O O . HIS A 1 124 ? 12.031 13.502 -48.994 1.00 92.75 124 HIS A O 1
ATOM 1019 N N . HIS A 1 125 ? 11.018 12.479 -47.275 1.00 93.00 125 HIS A N 1
ATOM 1020 C CA . HIS A 1 125 ? 9.665 12.954 -47.570 1.00 93.00 125 HIS A CA 1
ATOM 1021 C C . HIS A 1 125 ? 9.277 14.216 -46.777 1.00 93.00 125 HIS A C 1
ATOM 1023 O O . HIS A 1 125 ? 8.111 14.605 -46.780 1.00 93.00 125 HIS A O 1
ATOM 1029 N N . GLY A 1 126 ? 10.224 14.859 -46.083 1.00 90.69 126 GLY A N 1
ATOM 1030 C CA . GLY A 1 126 ? 9.965 16.038 -45.251 1.00 90.69 126 GLY A CA 1
ATOM 1031 C C . GLY A 1 126 ? 9.187 15.741 -43.963 1.00 90.69 126 GLY A C 1
ATOM 1032 O O . GLY A 1 126 ? 8.701 16.664 -43.312 1.00 90.69 126 GLY A O 1
ATOM 1033 N N . LEU A 1 127 ? 9.061 14.467 -43.583 1.00 90.94 127 LEU A N 1
ATOM 1034 C CA . LEU A 1 127 ? 8.377 14.028 -42.370 1.00 90.94 127 LEU A CA 1
ATOM 1035 C C . LEU A 1 127 ? 9.386 13.814 -41.238 1.00 90.94 127 LEU A C 1
ATOM 1037 O O . LEU A 1 127 ? 10.494 13.325 -41.451 1.00 90.94 127 LEU A O 1
ATOM 1041 N N . ARG A 1 128 ? 8.987 14.145 -40.008 1.00 87.88 128 ARG A N 1
ATOM 1042 C CA . ARG A 1 128 ? 9.765 13.856 -38.796 1.00 87.88 128 ARG A CA 1
ATOM 1043 C C . ARG A 1 128 ? 9.141 12.679 -38.055 1.00 87.88 128 ARG A C 1
ATOM 1045 O O . ARG A 1 128 ? 7.919 12.569 -37.982 1.00 87.88 128 ARG A O 1
ATOM 1052 N N . TYR A 1 129 ? 9.987 11.807 -37.517 1.00 91.75 129 TYR A N 1
ATOM 1053 C CA . TYR A 1 129 ? 9.554 10.771 -36.584 1.00 91.75 129 TYR A CA 1
ATOM 1054 C C . TYR A 1 129 ? 9.260 11.387 -35.208 1.00 91.75 129 TYR A C 1
ATOM 1056 O O . TYR A 1 129 ? 9.727 12.488 -34.909 1.00 91.75 129 TYR A O 1
ATOM 1064 N N . ARG A 1 130 ? 8.504 10.681 -34.363 1.00 91.81 130 ARG A N 1
ATOM 1065 C CA . ARG A 1 130 ? 8.258 11.108 -32.976 1.00 91.81 130 ARG A CA 1
ATOM 1066 C C . ARG A 1 130 ? 9.534 11.046 -32.150 1.00 91.81 130 ARG A C 1
ATOM 1068 O O . ARG A 1 130 ? 10.140 9.986 -32.026 1.00 91.81 130 ARG A O 1
ATOM 1075 N N . GLN A 1 131 ? 9.906 12.168 -31.552 1.00 91.00 131 GLN A N 1
ATOM 1076 C CA . GLN A 1 131 ? 11.144 12.315 -30.798 1.00 91.00 131 GLN A CA 1
ATOM 1077 C C . GLN A 1 131 ? 10.903 12.417 -29.296 1.00 91.00 131 GLN A C 1
ATOM 1079 O O . GLN A 1 131 ? 11.724 11.929 -28.525 1.00 91.00 131 GLN A O 1
ATOM 1084 N N . LYS A 1 132 ? 9.796 13.035 -28.874 1.00 92.12 132 LYS A N 1
ATOM 1085 C CA . LYS A 1 132 ? 9.480 13.308 -27.467 1.00 92.12 132 LYS A CA 1
ATOM 1086 C C . LYS A 1 132 ? 8.282 12.473 -27.032 1.00 92.12 132 LYS A C 1
ATOM 1088 O O . LYS A 1 132 ? 7.164 12.705 -27.481 1.00 92.12 132 LYS A O 1
ATOM 1093 N N . ILE A 1 133 ? 8.500 11.519 -26.135 1.00 93.69 133 ILE A N 1
ATOM 1094 C CA . ILE A 1 133 ? 7.485 10.565 -25.677 1.00 93.69 133 ILE A CA 1
ATOM 1095 C C . ILE A 1 133 ? 7.293 10.707 -24.167 1.00 93.69 133 ILE A C 1
ATOM 1097 O O . ILE A 1 133 ? 8.263 10.697 -23.411 1.00 93.69 133 ILE A O 1
ATOM 1101 N N . LEU A 1 134 ? 6.043 10.795 -23.715 1.00 91.62 134 LEU A N 1
ATOM 1102 C CA . LEU A 1 134 ? 5.697 10.743 -22.293 1.00 91.62 134 LEU A CA 1
ATOM 1103 C C . LEU A 1 134 ? 4.992 9.424 -21.976 1.00 91.62 134 LEU A C 1
ATOM 1105 O O . LEU A 1 134 ? 3.942 9.124 -22.543 1.00 91.62 134 LEU A O 1
ATOM 1109 N N . LEU A 1 135 ? 5.545 8.663 -21.038 1.00 93.00 135 LEU A N 1
ATOM 1110 C CA . LEU A 1 135 ? 4.943 7.470 -20.455 1.00 93.00 135 LEU A CA 1
ATOM 1111 C C . LEU A 1 135 ? 4.256 7.847 -19.140 1.00 93.00 135 LEU A C 1
ATOM 1113 O O . LEU A 1 135 ? 4.898 8.355 -18.222 1.00 93.00 135 LEU A O 1
ATOM 1117 N N . TYR A 1 136 ? 2.962 7.575 -19.011 1.00 90.19 136 TYR A N 1
ATOM 1118 C CA . TYR A 1 136 ? 2.210 7.882 -17.792 1.00 90.19 136 TYR A CA 1
ATOM 1119 C C . TYR A 1 136 ? 1.322 6.721 -17.364 1.00 90.19 136 TYR A C 1
ATOM 1121 O O . TYR A 1 136 ? 0.956 5.876 -18.174 1.00 90.19 136 TYR A O 1
ATOM 1129 N N . GLY A 1 137 ? 0.985 6.660 -16.079 1.00 88.00 137 GLY A N 1
ATOM 1130 C CA . GLY A 1 137 ? 0.093 5.635 -15.544 1.00 88.00 137 GLY A CA 1
ATOM 1131 C C . GLY A 1 137 ? 0.464 5.204 -14.127 1.00 88.00 137 GLY A C 1
ATOM 1132 O O . GLY A 1 137 ? 1.397 5.758 -13.536 1.00 88.00 137 GLY A O 1
ATOM 1133 N N . PRO A 1 138 ? -0.222 4.191 -13.575 1.00 86.75 138 PRO A N 1
ATOM 1134 C CA . PRO A 1 138 ? 0.005 3.709 -12.217 1.00 86.75 138 PRO A CA 1
ATOM 1135 C C . PRO A 1 138 ? 1.461 3.268 -11.956 1.00 86.75 138 PRO A C 1
ATOM 1137 O O . PRO A 1 138 ? 2.172 2.830 -12.873 1.00 86.75 138 PRO A O 1
ATOM 1140 N N . PRO A 1 139 ? 1.946 3.386 -10.705 1.00 85.94 139 PRO A N 1
ATOM 1141 C CA . PRO A 1 139 ? 3.279 2.922 -10.332 1.00 85.94 139 PRO A CA 1
ATOM 1142 C C . PRO A 1 139 ? 3.408 1.402 -10.523 1.00 85.94 139 PRO A C 1
ATOM 1144 O O . PRO A 1 139 ? 2.424 0.665 -10.489 1.00 85.94 139 PRO A O 1
ATOM 1147 N N . GLY A 1 140 ? 4.632 0.928 -10.768 1.00 86.69 140 GLY A N 1
ATOM 1148 C CA . GLY A 1 140 ? 4.914 -0.509 -10.894 1.00 86.69 140 GLY A CA 1
ATOM 1149 C C . GLY A 1 140 ? 4.410 -1.183 -12.179 1.00 86.69 140 GLY A C 1
ATOM 1150 O O . GLY A 1 140 ? 4.476 -2.402 -12.276 1.00 86.69 140 GLY A O 1
ATOM 1151 N N . CYS A 1 141 ? 3.930 -0.432 -13.176 1.00 90.06 141 CYS A N 1
ATOM 1152 C CA . CYS A 1 141 ? 3.432 -0.989 -14.448 1.00 90.06 141 CYS A CA 1
ATOM 1153 C C . CYS A 1 141 ? 4.469 -0.969 -15.590 1.00 90.06 141 CYS A C 1
ATOM 1155 O O . CYS A 1 141 ? 4.130 -1.198 -16.741 1.00 90.06 141 CYS A O 1
ATOM 1157 N N . GLY A 1 142 ? 5.744 -0.702 -15.284 1.00 90.19 142 GLY A N 1
ATOM 1158 C CA . GLY A 1 142 ? 6.834 -0.843 -16.257 1.00 90.19 142 GLY A CA 1
ATOM 1159 C C . GLY A 1 142 ? 7.141 0.395 -17.108 1.00 90.19 142 GLY A C 1
ATOM 1160 O O . GLY A 1 142 ? 7.682 0.254 -18.194 1.00 90.19 142 GLY A O 1
ATOM 1161 N N . LYS A 1 143 ? 6.868 1.618 -16.636 1.00 93.06 143 LYS A N 1
ATOM 1162 C CA . LYS A 1 143 ? 7.249 2.850 -17.364 1.00 93.06 143 LYS A CA 1
ATOM 1163 C C . LYS A 1 143 ? 8.762 2.953 -17.613 1.00 93.06 143 LYS A C 1
ATOM 1165 O O . LYS A 1 143 ? 9.179 3.160 -18.746 1.00 93.06 143 LYS A O 1
ATOM 1170 N N . THR A 1 144 ? 9.579 2.729 -16.582 1.00 91.69 144 THR A N 1
ATOM 1171 C CA . THR A 1 144 ? 11.047 2.666 -16.707 1.00 91.69 144 THR A CA 1
ATOM 1172 C C . THR A 1 144 ? 11.482 1.540 -17.652 1.00 91.69 144 THR A C 1
ATOM 1174 O O . THR A 1 144 ? 12.332 1.752 -18.510 1.00 91.69 144 THR A O 1
ATOM 1177 N N . LEU A 1 145 ? 10.838 0.369 -17.560 1.00 93.44 145 LEU A N 1
ATOM 1178 C CA . LEU A 1 145 ? 11.071 -0.763 -18.465 1.00 93.44 145 LEU A CA 1
ATOM 1179 C C . LEU A 1 145 ? 10.724 -0.415 -19.925 1.00 93.44 145 LEU A C 1
ATOM 1181 O O . LEU A 1 145 ? 11.434 -0.824 -20.834 1.00 93.44 145 LEU A O 1
ATOM 1185 N N . GLY A 1 146 ? 9.684 0.388 -20.157 1.00 94.31 146 GLY A N 1
ATOM 1186 C CA . GLY A 1 146 ? 9.318 0.876 -21.486 1.00 94.31 146 GLY A CA 1
ATOM 1187 C C . GLY A 1 146 ? 10.403 1.752 -22.117 1.00 94.31 146 GLY A C 1
ATOM 1188 O O . GLY A 1 146 ? 10.682 1.616 -23.306 1.00 94.31 146 GLY A O 1
ATOM 1189 N N . ALA A 1 147 ? 11.066 2.606 -21.333 1.00 94.62 147 ALA A N 1
ATOM 1190 C CA . ALA A 1 147 ? 12.202 3.389 -21.821 1.00 94.62 147 ALA A CA 1
ATOM 1191 C C . ALA A 1 147 ? 13.421 2.505 -22.141 1.00 94.62 147 ALA A C 1
ATOM 1193 O O . ALA A 1 147 ? 14.051 2.685 -23.183 1.00 94.62 147 ALA A O 1
ATOM 1194 N N . GLU A 1 148 ? 13.718 1.518 -21.288 1.00 94.56 148 GLU A N 1
ATOM 1195 C CA . GLU A 1 148 ? 14.783 0.534 -21.534 1.00 94.56 148 GLU A CA 1
ATOM 1196 C C . GLU A 1 148 ? 14.515 -0.291 -22.804 1.00 94.56 148 GLU A C 1
ATOM 1198 O O . GLU A 1 148 ? 15.410 -0.447 -23.636 1.00 94.56 148 GLU A O 1
ATOM 1203 N N . ARG A 1 149 ? 13.267 -0.731 -23.013 1.00 94.88 149 ARG A N 1
ATOM 1204 C CA . ARG A 1 149 ? 12.831 -1.422 -24.232 1.00 94.88 149 ARG A CA 1
ATOM 1205 C C . ARG A 1 149 ? 13.025 -0.561 -25.478 1.00 94.88 149 ARG A C 1
ATOM 1207 O O . ARG A 1 149 ? 13.580 -1.044 -26.463 1.00 94.88 149 ARG A O 1
ATOM 1214 N N . LEU A 1 150 ? 12.578 0.698 -25.451 1.00 94.81 150 LEU A N 1
ATOM 1215 C CA . LEU A 1 150 ? 12.742 1.607 -26.590 1.00 94.81 150 LEU A CA 1
ATOM 1216 C C . LEU A 1 150 ? 14.223 1.801 -26.922 1.00 94.81 150 LEU A C 1
ATOM 1218 O O . LEU A 1 150 ? 14.592 1.716 -28.091 1.00 94.81 150 LEU A O 1
ATOM 1222 N N . ALA A 1 151 ? 15.080 1.992 -25.918 1.00 94.00 151 ALA A N 1
ATOM 1223 C CA . ALA A 1 151 ? 16.524 2.108 -26.117 1.00 94.00 151 ALA A CA 1
ATOM 1224 C C . ALA A 1 151 ? 17.111 0.824 -26.732 1.00 94.00 151 ALA A C 1
ATOM 1226 O O . ALA A 1 151 ? 17.857 0.884 -27.710 1.00 94.00 151 ALA A O 1
ATOM 1227 N N . TRP A 1 152 ? 16.703 -0.348 -26.237 1.00 94.25 152 TRP A N 1
ATOM 1228 C CA . TRP A 1 152 ? 17.145 -1.640 -26.762 1.00 94.25 152 TRP A CA 1
ATOM 1229 C C . TRP A 1 152 ? 16.762 -1.860 -28.233 1.00 94.25 152 TRP A C 1
ATOM 1231 O O . TRP A 1 152 ? 17.627 -2.222 -29.039 1.00 94.25 152 TRP A O 1
ATOM 1241 N N . ASN A 1 153 ? 15.494 -1.618 -28.586 1.00 92.94 153 ASN A N 1
ATOM 1242 C CA . ASN A 1 153 ? 14.952 -1.854 -29.930 1.00 92.94 153 ASN A CA 1
ATOM 1243 C C . ASN A 1 153 ? 15.416 -0.812 -30.954 1.00 92.94 153 ASN A C 1
ATOM 1245 O O . ASN A 1 153 ? 15.542 -1.124 -32.137 1.00 92.94 153 ASN A O 1
ATOM 1249 N N . THR A 1 154 ? 15.705 0.414 -30.514 1.00 91.38 154 THR A N 1
ATOM 1250 C CA . THR A 1 154 ? 16.273 1.463 -31.378 1.00 91.38 154 THR A CA 1
ATOM 1251 C C . THR A 1 154 ? 17.796 1.393 -31.488 1.00 91.38 154 THR A C 1
ATOM 1253 O O . THR A 1 154 ? 18.371 2.022 -32.373 1.00 91.38 154 THR A O 1
ATOM 1256 N N . GLY A 1 155 ? 18.454 0.616 -30.620 1.00 89.12 155 GLY A N 1
ATOM 1257 C CA . GLY A 1 155 ? 19.913 0.527 -30.545 1.00 89.12 155 GLY A CA 1
ATOM 1258 C C . GLY A 1 155 ? 20.574 1.762 -29.926 1.00 89.12 155 GLY A C 1
ATOM 1259 O O . GLY A 1 155 ? 21.790 1.912 -30.029 1.00 89.12 155 GLY A O 1
ATOM 1260 N N . LEU A 1 156 ? 19.792 2.640 -29.295 1.00 89.00 156 LEU A N 1
ATOM 1261 C CA . LEU A 1 156 ? 20.279 3.857 -28.660 1.00 89.00 156 LEU A CA 1
ATOM 1262 C C . LEU A 1 156 ? 20.860 3.562 -27.265 1.00 89.00 156 LEU A C 1
ATOM 1264 O O . LEU A 1 156 ? 20.267 2.791 -26.506 1.00 89.00 156 LEU A O 1
ATOM 1268 N N . PRO A 1 157 ? 21.975 4.204 -26.869 1.00 89.25 157 PRO A N 1
ATOM 1269 C CA . PRO A 1 157 ? 22.400 4.199 -25.475 1.00 89.25 157 PRO A CA 1
ATOM 1270 C C . PRO A 1 157 ? 21.361 4.927 -24.611 1.00 89.25 157 PRO A C 1
ATOM 1272 O O . PRO A 1 157 ? 20.851 5.982 -24.997 1.00 89.25 157 PRO A O 1
ATOM 1275 N N . LEU A 1 158 ? 21.062 4.369 -23.436 1.00 91.88 158 LEU A N 1
ATOM 1276 C CA . LEU A 1 158 ? 20.121 4.958 -22.487 1.00 91.88 158 LEU A CA 1
ATOM 1277 C C . LEU A 1 158 ? 20.865 5.895 -21.531 1.00 91.88 158 LEU A C 1
ATOM 1279 O O . LEU A 1 158 ? 21.691 5.449 -20.734 1.00 91.88 158 LEU A O 1
ATOM 1283 N N . LEU A 1 159 ? 20.542 7.182 -21.596 1.00 91.25 159 LEU A N 1
ATOM 1284 C CA . LEU A 1 159 ? 21.036 8.219 -20.696 1.00 91.25 159 LEU A CA 1
ATOM 1285 C C . LEU A 1 159 ? 19.937 8.526 -19.683 1.00 91.25 159 LEU A C 1
ATOM 1287 O O . LEU A 1 159 ? 19.006 9.273 -19.977 1.00 91.25 159 LEU A O 1
ATOM 1291 N N . LYS A 1 160 ? 20.020 7.938 -18.488 1.00 90.12 160 LYS A N 1
ATOM 1292 C CA . LYS A 1 160 ? 19.057 8.193 -17.415 1.00 90.12 160 LYS A CA 1
ATOM 1293 C C . LYS A 1 160 ? 19.493 9.404 -16.599 1.00 90.12 160 LYS A C 1
ATOM 1295 O O . LYS A 1 160 ? 20.580 9.437 -16.027 1.00 90.12 160 LYS A O 1
ATOM 1300 N N . VAL A 1 161 ? 18.617 10.393 -16.522 1.00 87.25 161 VAL A N 1
ATOM 1301 C CA . VAL A 1 161 ? 18.853 11.616 -15.760 1.00 87.25 161 VAL A CA 1
ATOM 1302 C C . VAL A 1 161 ? 18.656 11.363 -14.266 1.00 87.25 161 VAL A C 1
ATOM 1304 O O . VAL A 1 161 ? 17.702 10.702 -13.852 1.00 87.25 161 VAL A O 1
ATOM 1307 N N . ARG A 1 162 ? 19.577 11.882 -13.450 1.00 78.12 162 ARG A N 1
ATOM 1308 C CA . ARG A 1 162 ? 19.578 11.730 -11.991 1.00 78.12 162 ARG A CA 1
ATOM 1309 C C . ARG A 1 162 ? 19.035 12.981 -11.312 1.00 78.12 162 ARG A C 1
ATOM 1311 O O . ARG A 1 162 ? 19.783 13.912 -11.023 1.00 78.12 162 ARG A O 1
ATOM 1318 N N . PHE A 1 163 ? 17.727 13.013 -11.067 1.00 72.25 163 PHE A N 1
ATOM 1319 C CA . PHE A 1 163 ? 17.085 14.156 -10.408 1.00 72.25 163 PHE A CA 1
ATOM 1320 C C . PHE A 1 163 ? 17.589 14.378 -8.974 1.00 72.25 163 PHE A C 1
ATOM 1322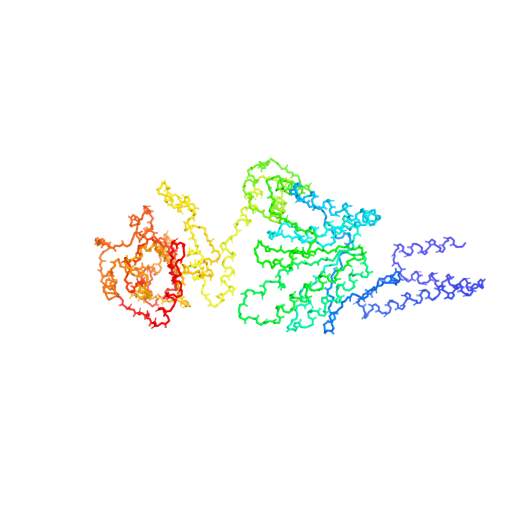 O O . PHE A 1 163 ? 17.761 15.524 -8.574 1.00 72.25 163 PHE A O 1
ATOM 1329 N N . ASP A 1 164 ? 17.952 13.313 -8.256 1.00 63.00 164 ASP A N 1
ATOM 1330 C CA . ASP A 1 164 ? 18.595 13.361 -6.935 1.00 63.00 164 ASP A CA 1
ATOM 1331 C C . ASP A 1 164 ? 19.922 14.140 -6.929 1.00 63.00 164 ASP A C 1
ATOM 1333 O O . ASP A 1 164 ? 20.246 14.812 -5.955 1.00 63.00 164 ASP A O 1
ATOM 1337 N N . ALA A 1 165 ? 20.679 14.085 -8.028 1.00 60.44 165 ALA A N 1
ATOM 1338 C CA . ALA A 1 165 ? 21.931 14.823 -8.192 1.00 60.44 165 ALA A CA 1
ATOM 1339 C C . ALA A 1 165 ? 21.732 16.244 -8.759 1.00 60.44 165 ALA A C 1
ATOM 1341 O O . ALA A 1 165 ? 22.671 17.041 -8.766 1.00 60.44 165 ALA A O 1
ATOM 1342 N N . MET A 1 166 ? 20.531 16.563 -9.258 1.00 63.06 166 MET A N 1
ATOM 1343 C CA . MET A 1 166 ? 20.211 17.849 -9.889 1.00 63.06 166 MET A CA 1
ATOM 1344 C C . MET A 1 166 ? 19.435 18.803 -8.983 1.00 63.06 166 MET A C 1
ATOM 1346 O O . MET A 1 166 ? 19.628 20.012 -9.099 1.00 63.06 166 MET A O 1
ATOM 1350 N N . VAL A 1 167 ? 18.566 18.281 -8.114 1.00 59.38 167 VAL A N 1
ATOM 1351 C CA . VAL A 1 167 ? 17.742 19.068 -7.190 1.00 59.38 167 VAL A CA 1
ATOM 1352 C C . VAL A 1 167 ? 18.586 19.422 -5.964 1.00 59.38 167 VAL A C 1
ATOM 1354 O O . VAL A 1 167 ? 18.709 18.643 -5.023 1.00 59.38 167 VAL A O 1
ATOM 1357 N N . SER A 1 168 ? 19.218 20.597 -5.996 1.00 57.47 168 SER A N 1
ATOM 1358 C CA . SER A 1 168 ? 19.913 21.182 -4.843 1.00 57.47 168 SER A CA 1
ATOM 1359 C C . SER A 1 168 ? 19.030 22.223 -4.147 1.00 57.47 168 SER A C 1
ATOM 1361 O O . SER A 1 168 ? 18.030 22.677 -4.702 1.00 57.47 168 SER A O 1
ATOM 1363 N N . SER A 1 169 ? 19.431 22.677 -2.956 1.00 50.44 169 SER A N 1
ATOM 1364 C CA . SER A 1 169 ? 18.807 23.821 -2.270 1.00 50.44 169 SER A CA 1
ATOM 1365 C C . SER A 1 169 ? 18.903 25.148 -3.048 1.00 50.44 169 SER A C 1
ATOM 1367 O O . SER A 1 169 ? 18.334 26.147 -2.619 1.00 50.44 169 SER A O 1
ATOM 1369 N N . PHE A 1 170 ? 19.597 25.179 -4.195 1.00 52.53 170 PHE A N 1
ATOM 1370 C CA . PHE A 1 170 ? 19.765 26.350 -5.053 1.00 52.53 170 PHE A CA 1
ATOM 1371 C C . PHE A 1 170 ? 19.135 26.114 -6.439 1.00 52.53 170 PHE A C 1
ATOM 1373 O O . PHE A 1 170 ? 19.733 25.536 -7.350 1.00 52.53 170 PHE A O 1
ATOM 1380 N N . LEU A 1 171 ? 17.924 26.640 -6.632 1.00 58.94 171 LEU A N 1
ATOM 1381 C CA . LEU A 1 171 ? 17.080 26.402 -7.815 1.00 58.94 171 LEU A CA 1
ATOM 1382 C C . LEU A 1 171 ? 17.689 26.896 -9.149 1.00 58.94 171 LEU A C 1
ATOM 1384 O O . LEU A 1 171 ? 17.421 26.326 -10.208 1.00 58.94 171 LEU A O 1
ATOM 1388 N N . GLY A 1 172 ? 18.568 27.906 -9.122 1.00 63.81 172 GLY A N 1
ATOM 1389 C CA . GLY A 1 172 ? 19.289 28.384 -10.314 1.00 63.81 172 GLY A CA 1
ATOM 1390 C C . GLY A 1 172 ? 20.337 27.399 -10.856 1.00 63.81 172 GLY A C 1
ATOM 1391 O O . GLY A 1 172 ? 20.556 27.328 -12.066 1.00 63.81 172 GLY A O 1
ATOM 1392 N N . GLU A 1 173 ? 20.948 26.598 -9.980 1.00 69.56 173 GLU A N 1
ATOM 1393 C CA . GLU A 1 173 ? 21.925 25.567 -10.359 1.00 69.56 173 GLU A CA 1
ATOM 1394 C C . GLU A 1 173 ? 21.229 24.376 -11.035 1.00 69.56 173 GLU A C 1
ATOM 1396 O O . GLU A 1 173 ? 21.729 23.844 -12.026 1.00 69.56 173 GLU A O 1
ATOM 1401 N N . THR A 1 174 ? 20.015 24.043 -10.579 1.00 71.44 174 THR A N 1
ATOM 1402 C CA . THR A 1 174 ? 19.177 22.976 -11.156 1.00 71.44 174 THR A CA 1
ATOM 1403 C C . THR A 1 174 ? 18.890 23.236 -12.641 1.00 71.44 174 THR A C 1
ATOM 1405 O O . THR A 1 174 ? 19.087 22.362 -13.485 1.00 71.44 174 THR A O 1
ATOM 1408 N N . ALA A 1 175 ? 18.497 24.466 -12.991 1.00 72.31 175 ALA A N 1
ATOM 1409 C CA . ALA A 1 175 ? 18.220 24.848 -14.376 1.00 72.31 175 ALA A CA 1
ATOM 1410 C C . ALA A 1 175 ? 19.473 24.830 -15.275 1.00 72.31 175 ALA A C 1
ATOM 1412 O O . ALA A 1 175 ? 19.396 24.403 -16.428 1.00 72.31 175 ALA A O 1
ATOM 1413 N N . SER A 1 176 ? 20.633 25.261 -14.762 1.00 77.56 176 SER A N 1
ATOM 1414 C CA . SER A 1 176 ? 21.896 25.201 -15.514 1.00 77.56 176 SER A CA 1
ATOM 1415 C C . SER A 1 176 ? 22.352 23.762 -15.755 1.00 77.56 176 SER A C 1
ATOM 1417 O O . SER A 1 176 ? 22.833 23.461 -16.844 1.00 77.56 176 SER A O 1
ATOM 1419 N N . ASN A 1 177 ? 22.203 22.880 -14.766 1.00 78.62 177 ASN A N 1
ATOM 1420 C CA . ASN A 1 177 ? 22.570 21.470 -14.889 1.00 78.62 177 ASN A CA 1
ATOM 1421 C C . ASN A 1 177 ? 21.679 20.755 -15.912 1.00 78.62 177 ASN A C 1
ATOM 1423 O O . ASN A 1 177 ? 22.190 20.026 -16.757 1.00 78.62 177 ASN A O 1
ATOM 1427 N N . LEU A 1 178 ? 20.371 21.036 -15.908 1.00 79.81 178 LEU A N 1
ATOM 1428 C CA . LEU A 1 178 ? 19.448 20.521 -16.923 1.00 79.81 178 LEU A CA 1
ATOM 1429 C C . LEU A 1 178 ? 19.845 20.956 -18.340 1.00 79.81 178 LEU A C 1
ATOM 1431 O O . LEU A 1 178 ? 19.874 20.115 -19.233 1.00 79.81 178 LEU A O 1
ATOM 1435 N N . ARG A 1 179 ? 20.213 22.228 -18.556 1.00 83.06 179 ARG A N 1
ATOM 1436 C CA . ARG A 1 179 ? 20.692 22.684 -19.876 1.00 83.06 179 ARG A CA 1
ATOM 1437 C C . ARG A 1 179 ? 21.912 21.900 -20.342 1.00 83.06 179 ARG A C 1
ATOM 1439 O O . ARG A 1 179 ? 21.903 21.401 -21.459 1.00 83.06 179 ARG A O 1
ATOM 1446 N N . LEU A 1 180 ? 22.902 21.719 -19.466 1.00 83.00 180 LEU A N 1
ATOM 1447 C CA . LEU A 1 180 ? 24.114 20.960 -19.787 1.00 83.00 180 LEU A CA 1
ATOM 1448 C C . LEU A 1 180 ? 23.803 19.512 -20.182 1.00 83.00 180 LEU A C 1
ATOM 1450 O O . LEU A 1 180 ? 24.361 19.018 -21.157 1.00 83.00 180 LEU A O 1
ATOM 1454 N N . VAL A 1 181 ? 22.894 18.843 -19.465 1.00 85.81 181 VAL A N 1
ATOM 1455 C CA . VAL A 1 181 ? 22.475 17.471 -19.797 1.00 85.81 181 VAL A CA 1
ATOM 1456 C C . VAL A 1 181 ? 21.823 17.400 -21.177 1.00 85.81 181 VAL A C 1
ATOM 1458 O O . VAL A 1 181 ? 22.162 16.524 -21.969 1.00 85.81 181 VAL A O 1
ATOM 1461 N N . PHE A 1 182 ? 20.897 18.309 -21.479 1.00 86.44 182 PHE A N 1
ATOM 1462 C CA . PHE A 1 182 ? 20.190 18.320 -22.760 1.00 86.44 182 PHE A CA 1
ATOM 1463 C C . PHE A 1 182 ? 21.104 18.717 -23.926 1.00 86.44 182 PHE A C 1
ATOM 1465 O O . PHE A 1 182 ? 21.028 18.112 -24.995 1.00 86.44 182 PHE A O 1
ATOM 1472 N N . GLU A 1 183 ? 21.998 19.687 -23.723 1.00 83.94 183 GLU A N 1
ATOM 1473 C CA . GLU A 1 183 ? 23.022 20.056 -24.701 1.00 83.94 183 GLU A CA 1
ATOM 1474 C C . GLU A 1 183 ? 23.942 18.872 -24.995 1.00 83.94 183 GLU A C 1
ATOM 1476 O O . GLU A 1 183 ? 24.171 18.555 -26.159 1.00 83.94 183 GLU A O 1
ATOM 1481 N N . ASP A 1 184 ? 24.422 18.166 -23.973 1.00 82.88 184 ASP A N 1
ATOM 1482 C CA . ASP A 1 184 ? 25.291 17.008 -24.168 1.00 82.88 184 ASP A CA 1
ATOM 1483 C C . ASP A 1 184 ? 24.569 15.845 -24.866 1.00 82.88 184 ASP A C 1
ATOM 1485 O O . ASP A 1 184 ? 25.073 15.291 -25.846 1.00 82.88 184 ASP A O 1
ATOM 1489 N N . ALA A 1 185 ? 23.326 15.568 -24.465 1.00 84.81 185 ALA A N 1
ATOM 1490 C CA . ALA A 1 185 ? 22.463 14.580 -25.109 1.00 84.81 185 ALA A CA 1
ATOM 1491 C C . ALA A 1 185 ? 22.110 14.935 -26.567 1.00 84.81 185 ALA A C 1
ATOM 1493 O O . ALA A 1 185 ? 21.705 14.062 -27.331 1.00 84.81 185 ALA A O 1
ATOM 1494 N N . SER A 1 186 ? 22.231 16.202 -26.977 1.00 82.50 186 SER A N 1
ATOM 1495 C CA . SER A 1 186 ? 22.001 16.619 -28.369 1.00 82.50 186 SER A CA 1
ATOM 1496 C C . SER A 1 186 ? 23.197 16.350 -29.292 1.00 82.50 186 SER A C 1
ATOM 1498 O O . SER A 1 186 ? 23.016 16.239 -30.510 1.00 82.50 186 SER A O 1
ATOM 1500 N N . LYS A 1 187 ? 24.407 16.207 -28.727 1.00 82.88 187 LYS A N 1
ATOM 1501 C CA . LYS A 1 187 ? 25.653 15.998 -29.486 1.00 82.88 187 LYS A CA 1
ATOM 1502 C C . LYS A 1 187 ? 25.741 14.598 -30.085 1.00 82.88 187 LYS A C 1
ATOM 1504 O O . LYS A 1 187 ? 26.262 14.445 -31.184 1.00 82.88 187 LYS A O 1
ATOM 1509 N N . ASN A 1 188 ? 25.240 13.592 -29.367 1.00 82.00 188 ASN A N 1
ATOM 1510 C CA . ASN A 1 188 ? 25.325 12.186 -29.754 1.00 82.00 188 ASN A CA 1
ATOM 1511 C C . ASN A 1 188 ? 23.932 11.532 -29.776 1.00 82.00 188 ASN A C 1
ATOM 1513 O O . ASN A 1 188 ? 23.125 11.801 -28.884 1.00 82.00 188 ASN A O 1
ATOM 1517 N N . PRO A 1 189 ? 23.638 10.630 -30.735 1.00 85.94 189 PRO A N 1
ATOM 1518 C CA . PRO A 1 189 ? 22.392 9.869 -30.745 1.00 85.94 189 PRO A CA 1
ATOM 1519 C C . PRO A 1 189 ? 22.226 9.058 -29.455 1.00 85.94 189 PRO A C 1
ATOM 1521 O O . PRO A 1 189 ? 22.996 8.139 -29.176 1.00 85.94 189 PRO A O 1
ATOM 1524 N N . CYS A 1 190 ? 21.206 9.388 -28.670 1.00 89.31 190 CYS A N 1
ATOM 1525 C CA . CYS A 1 190 ? 20.897 8.701 -27.425 1.00 89.31 190 CYS A CA 1
ATOM 1526 C C . CYS A 1 190 ? 19.395 8.683 -27.141 1.00 89.31 190 CYS A C 1
ATOM 1528 O O . CYS A 1 190 ? 18.623 9.439 -27.740 1.00 89.31 190 CYS A O 1
ATOM 1530 N N . LEU A 1 191 ? 18.988 7.809 -26.219 1.00 93.06 191 LEU A N 1
ATOM 1531 C CA . LEU A 1 191 ? 17.691 7.900 -25.568 1.00 93.06 191 LEU A CA 1
ATOM 1532 C C . LEU A 1 191 ? 17.883 8.601 -24.222 1.00 93.06 191 LEU A C 1
ATOM 1534 O O . LEU A 1 191 ? 18.401 8.004 -23.279 1.00 93.06 191 LEU A O 1
ATOM 1538 N N . LEU A 1 192 ? 17.472 9.865 -24.135 1.00 92.88 192 LEU A N 1
ATOM 1539 C CA . LEU A 1 192 ? 17.464 10.626 -22.891 1.00 92.88 192 LEU A CA 1
ATOM 1540 C C . LEU A 1 192 ? 16.212 10.254 -22.091 1.00 92.88 192 LEU A C 1
ATOM 1542 O O . LEU A 1 192 ? 15.091 10.445 -22.564 1.00 92.88 192 LEU A O 1
ATOM 1546 N N . PHE A 1 193 ? 16.396 9.710 -20.890 1.00 93.38 193 PHE A N 1
ATOM 1547 C CA . PHE A 1 193 ? 15.309 9.243 -20.038 1.00 93.38 193 PHE A CA 1
ATOM 1548 C C . PHE A 1 193 ? 15.159 10.091 -18.775 1.00 93.38 193 PHE A C 1
ATOM 1550 O O . PHE A 1 193 ? 16.074 10.181 -17.952 1.00 93.38 193 PHE A O 1
ATOM 1557 N N . LEU A 1 194 ? 13.973 10.679 -18.617 1.00 89.75 194 LEU A N 1
ATOM 1558 C CA . LEU A 1 194 ? 13.562 11.471 -17.461 1.00 89.75 194 LEU A CA 1
ATOM 1559 C C . LEU A 1 194 ? 12.570 10.661 -16.619 1.00 89.75 194 LEU A C 1
ATOM 1561 O O . LEU A 1 194 ? 11.377 10.628 -16.919 1.00 89.75 194 LEU A O 1
ATOM 1565 N N . ASP A 1 195 ? 13.059 9.998 -15.576 1.00 86.38 195 ASP A N 1
ATOM 1566 C CA . ASP A 1 195 ? 12.213 9.241 -14.644 1.00 86.38 195 ASP A CA 1
ATOM 1567 C C . ASP A 1 195 ? 11.584 10.169 -13.594 1.00 86.38 195 ASP A C 1
ATOM 1569 O O . ASP A 1 195 ? 12.226 11.123 -13.172 1.00 86.38 195 ASP A O 1
ATOM 1573 N N . GLU A 1 196 ? 10.357 9.896 -13.153 1.00 77.62 196 GLU A N 1
ATOM 1574 C CA . GLU A 1 196 ? 9.669 10.683 -12.107 1.00 77.62 196 GLU A CA 1
ATOM 1575 C C . GLU A 1 196 ? 9.635 12.201 -12.376 1.00 77.62 196 GLU A C 1
ATOM 1577 O O . GLU A 1 196 ? 9.836 13.025 -11.479 1.00 77.62 196 GLU A O 1
ATOM 1582 N N . CYS A 1 197 ? 9.352 12.601 -13.621 1.00 74.44 197 CYS A N 1
ATOM 1583 C CA . CYS A 1 197 ? 9.335 14.017 -14.011 1.00 74.44 197 CYS A CA 1
ATOM 1584 C C . CYS A 1 197 ? 8.276 14.851 -13.259 1.00 74.44 197 CYS A C 1
ATOM 1586 O O . CYS A 1 197 ? 8.343 16.082 -13.241 1.00 74.44 197 CYS A O 1
ATOM 1588 N N . ASP A 1 198 ? 7.319 14.199 -12.589 1.00 69.75 198 ASP A N 1
ATOM 1589 C CA . ASP A 1 198 ? 6.360 14.840 -11.693 1.00 69.75 198 ASP A CA 1
ATOM 1590 C C . ASP A 1 198 ? 6.986 15.424 -10.424 1.00 69.75 198 ASP A C 1
ATOM 1592 O O . ASP A 1 198 ? 6.419 16.366 -9.876 1.00 69.75 198 ASP A O 1
ATOM 1596 N N . SER A 1 199 ? 8.150 14.940 -9.985 1.00 65.75 199 SER A N 1
ATOM 1597 C CA . SER A 1 199 ? 8.896 15.538 -8.866 1.00 65.75 199 SER A CA 1
ATOM 1598 C C . SER A 1 199 ? 9.241 17.012 -9.114 1.00 65.75 199 SER A C 1
ATOM 1600 O O . SER A 1 199 ? 9.216 17.818 -8.190 1.00 65.75 199 SER A O 1
ATOM 1602 N N . ILE A 1 200 ? 9.472 17.390 -10.376 1.00 66.38 200 ILE A N 1
ATOM 1603 C CA . ILE A 1 200 ? 9.709 18.779 -10.783 1.00 66.38 200 ILE A CA 1
ATOM 1604 C C . ILE A 1 200 ? 8.386 19.538 -10.965 1.00 66.38 200 ILE A C 1
ATOM 1606 O O . ILE A 1 200 ? 8.319 20.727 -10.671 1.00 66.38 200 ILE A O 1
ATOM 1610 N N . ALA A 1 201 ? 7.325 18.875 -11.443 1.00 57.12 201 ALA A N 1
ATOM 1611 C CA . ALA A 1 201 ? 6.084 19.532 -11.873 1.00 57.12 201 ALA A CA 1
ATOM 1612 C C . ALA A 1 201 ? 5.005 19.704 -10.779 1.00 57.12 201 ALA A C 1
ATOM 1614 O O . ALA A 1 201 ? 4.172 20.602 -10.905 1.00 57.12 201 ALA A O 1
ATOM 1615 N N . LYS A 1 202 ? 5.003 18.880 -9.717 1.00 53.44 202 LYS A N 1
ATOM 1616 C CA . LYS A 1 202 ? 3.978 18.867 -8.645 1.00 53.44 202 LYS A CA 1
ATOM 1617 C C . LYS A 1 202 ? 3.900 20.151 -7.815 1.00 53.44 202 LYS A C 1
ATOM 1619 O O . LYS A 1 202 ? 2.849 20.467 -7.272 1.00 53.44 202 LYS A O 1
ATOM 1624 N N . SER A 1 203 ? 4.965 20.939 -7.761 1.00 52.31 203 SER A N 1
ATOM 1625 C CA . SER A 1 203 ? 5.078 22.104 -6.873 1.00 52.31 203 SER A CA 1
ATOM 1626 C C . SER A 1 203 ? 4.310 23.360 -7.340 1.00 52.31 203 SER A C 1
ATOM 1628 O O . SER A 1 203 ? 4.659 24.485 -6.982 1.00 52.31 203 SER A O 1
ATOM 1630 N N . ARG A 1 204 ? 3.280 23.210 -8.184 1.00 47.19 204 ARG A N 1
ATOM 1631 C CA . ARG A 1 204 ? 2.403 24.320 -8.597 1.00 47.19 204 ARG A CA 1
ATOM 1632 C C . ARG A 1 204 ? 1.199 24.530 -7.676 1.00 47.19 204 ARG A C 1
ATOM 1634 O O . ARG A 1 204 ? 0.664 25.638 -7.706 1.00 47.19 204 ARG A O 1
ATOM 1641 N N . GLU A 1 205 ? 0.793 23.512 -6.914 1.00 47.91 205 GLU A N 1
ATOM 1642 C CA . GLU A 1 205 ? -0.459 23.513 -6.136 1.00 47.91 205 GLU A CA 1
ATOM 1643 C C . GLU A 1 205 ? -0.285 23.892 -4.653 1.00 47.91 205 GLU A C 1
ATOM 1645 O O . GLU A 1 205 ? -1.246 24.359 -4.044 1.00 47.91 205 GLU A O 1
ATOM 1650 N N . ASP A 1 206 ? 0.927 23.816 -4.091 1.00 47.00 206 ASP A N 1
ATOM 1651 C CA . ASP A 1 206 ? 1.178 24.283 -2.724 1.00 47.00 206 ASP A CA 1
ATOM 1652 C C . ASP A 1 206 ? 1.336 25.811 -2.687 1.00 47.00 206 ASP A C 1
ATOM 1654 O O . ASP A 1 206 ? 2.330 26.390 -3.126 1.00 47.00 206 ASP A O 1
ATOM 1658 N N . ASN A 1 207 ? 0.323 26.487 -2.140 1.00 49.53 207 ASN A N 1
ATOM 1659 C CA . ASN A 1 207 ? 0.252 27.949 -2.023 1.00 49.53 207 ASN A CA 1
ATOM 1660 C C . ASN A 1 207 ? 1.277 28.564 -1.044 1.00 49.53 207 ASN A C 1
ATOM 1662 O O . ASN A 1 207 ? 1.295 29.786 -0.892 1.00 49.53 207 ASN A O 1
ATOM 1666 N N . GLN A 1 208 ? 2.116 27.761 -0.380 1.00 48.12 208 GLN A N 1
ATOM 1667 C CA . GLN A 1 208 ? 3.043 28.229 0.660 1.00 48.12 208 GLN A CA 1
ATOM 1668 C C . GLN A 1 208 ? 4.531 28.226 0.261 1.00 48.12 208 GLN A C 1
ATOM 1670 O O . GLN A 1 208 ? 5.308 28.900 0.934 1.00 48.12 208 GLN A O 1
ATOM 1675 N N . GLU A 1 209 ? 4.938 27.613 -0.861 1.00 50.41 209 GLU A N 1
ATOM 1676 C CA . GLU A 1 209 ? 6.347 27.613 -1.302 1.00 50.41 209 GLU A CA 1
ATOM 1677 C C . GLU A 1 209 ? 6.569 28.275 -2.684 1.00 50.41 209 GLU A C 1
ATOM 1679 O O . GLU A 1 209 ? 6.436 27.683 -3.749 1.00 50.41 209 GLU A O 1
ATOM 1684 N N . VAL A 1 210 ? 6.911 29.569 -2.616 1.00 53.31 210 VAL A N 1
ATOM 1685 C CA . VAL A 1 210 ? 7.905 30.322 -3.414 1.00 53.31 210 VAL A CA 1
ATOM 1686 C C . VAL A 1 210 ? 7.897 30.163 -4.954 1.00 53.31 210 VAL A C 1
ATOM 1688 O O . VAL A 1 210 ? 8.269 29.144 -5.529 1.00 53.31 210 VAL A O 1
ATOM 1691 N N . GLY A 1 211 ? 7.630 31.266 -5.671 1.00 57.34 211 GLY A N 1
ATOM 1692 C CA . GLY A 1 211 ? 7.630 31.370 -7.146 1.00 57.34 211 GLY A CA 1
ATOM 1693 C C . GLY A 1 211 ? 8.914 30.957 -7.896 1.00 57.34 211 GLY A C 1
ATOM 1694 O O . GLY A 1 211 ? 8.924 30.951 -9.129 1.00 57.34 211 GLY A O 1
ATOM 1695 N N . GLU A 1 212 ? 9.979 30.571 -7.197 1.00 62.09 212 GLU A N 1
ATOM 1696 C CA . GLU A 1 212 ? 11.212 30.038 -7.778 1.00 62.09 212 GLU A CA 1
ATOM 1697 C C . GLU A 1 212 ? 11.030 28.628 -8.357 1.00 62.09 212 GLU A C 1
ATOM 1699 O O . GLU A 1 212 ? 11.576 28.332 -9.421 1.00 62.09 212 GLU A O 1
ATOM 1704 N N . ILE A 1 213 ? 10.195 27.778 -7.752 1.00 61.28 213 ILE A N 1
ATOM 1705 C CA . ILE A 1 213 ? 9.950 26.430 -8.287 1.00 61.28 213 ILE A CA 1
ATOM 1706 C C . ILE A 1 213 ? 9.150 26.513 -9.594 1.00 61.28 213 ILE A C 1
ATOM 1708 O O . ILE A 1 213 ? 9.476 25.858 -10.587 1.00 61.28 213 ILE A O 1
ATOM 1712 N N . LYS A 1 214 ? 8.185 27.442 -9.667 1.00 63.97 214 LYS A N 1
ATOM 1713 C CA . LYS A 1 214 ? 7.477 27.776 -10.918 1.00 63.97 214 LYS A CA 1
ATOM 1714 C C . LYS A 1 214 ? 8.446 28.241 -12.015 1.00 63.97 214 LYS A C 1
ATOM 1716 O O . LYS A 1 214 ? 8.242 27.917 -13.185 1.00 63.97 214 LYS A O 1
ATOM 1721 N N . ARG A 1 215 ? 9.523 28.951 -11.656 1.00 67.94 215 ARG A N 1
ATOM 1722 C CA . ARG A 1 215 ? 10.577 29.375 -12.594 1.00 67.94 215 ARG A CA 1
ATOM 1723 C C . ARG A 1 215 ? 11.407 28.194 -13.106 1.00 67.94 215 ARG A C 1
ATOM 1725 O O . ARG A 1 215 ? 11.719 28.168 -14.296 1.00 67.94 215 ARG A O 1
ATOM 1732 N N . VAL A 1 216 ? 11.730 27.214 -12.261 1.00 71.00 216 VAL A N 1
ATOM 1733 C CA . VAL A 1 216 ? 12.439 25.989 -12.680 1.00 71.00 216 VAL A CA 1
ATOM 1734 C C . VAL A 1 216 ? 11.585 25.160 -13.634 1.00 71.00 216 VAL A C 1
ATOM 1736 O O . VAL A 1 216 ? 12.077 24.779 -14.691 1.00 71.00 216 VAL A O 1
ATOM 1739 N N . VAL A 1 217 ? 10.296 24.971 -13.338 1.00 72.38 217 VAL A N 1
ATOM 1740 C CA . VAL A 1 217 ? 9.354 24.267 -14.231 1.00 72.38 217 VAL A CA 1
ATOM 1741 C C . VAL A 1 217 ? 9.236 24.967 -15.585 1.00 72.38 217 VAL A C 1
ATOM 1743 O O . VAL A 1 217 ? 9.334 24.319 -16.624 1.00 72.38 217 VAL A O 1
ATOM 1746 N N . ASN A 1 218 ? 9.076 26.294 -15.595 1.00 76.00 218 ASN A N 1
ATOM 1747 C CA . ASN A 1 218 ? 9.013 27.062 -16.841 1.00 76.00 218 ASN A CA 1
ATOM 1748 C C . ASN A 1 218 ? 10.330 26.982 -17.628 1.00 76.00 218 ASN A C 1
ATOM 1750 O O . ASN A 1 218 ? 10.310 26.905 -18.852 1.00 76.00 218 ASN A O 1
ATOM 1754 N N . THR A 1 219 ? 11.473 26.955 -16.938 1.00 78.75 219 THR A N 1
ATOM 1755 C CA . THR A 1 219 ? 12.780 26.786 -17.586 1.00 78.75 219 THR A CA 1
ATOM 1756 C C . THR A 1 219 ? 12.939 25.378 -18.151 1.00 78.75 219 THR A C 1
ATOM 1758 O O . THR A 1 219 ? 13.430 25.222 -19.261 1.00 78.75 219 THR A O 1
ATOM 1761 N N . PHE A 1 220 ? 12.485 24.350 -17.435 1.00 80.00 220 PHE A N 1
ATOM 1762 C CA . PHE A 1 220 ? 12.462 22.975 -17.925 1.00 80.00 220 PHE A CA 1
ATOM 1763 C C . PHE A 1 220 ? 11.571 22.833 -19.166 1.00 80.00 220 PHE A C 1
ATOM 1765 O O . PHE A 1 220 ? 11.991 22.232 -20.149 1.00 80.00 220 PHE A O 1
ATOM 1772 N N . LEU A 1 221 ? 10.388 23.454 -19.168 1.00 79.56 221 LEU A N 1
ATOM 1773 C CA . LEU A 1 221 ? 9.519 23.542 -20.345 1.00 79.56 221 LEU A CA 1
ATOM 1774 C C . LEU A 1 221 ? 10.202 24.237 -21.528 1.00 79.56 221 LEU A C 1
ATOM 1776 O O . LEU A 1 221 ? 10.110 23.756 -22.652 1.00 79.56 221 LEU A O 1
ATOM 1780 N N . GLN A 1 222 ? 10.920 25.331 -21.276 1.00 82.44 222 GLN A N 1
ATOM 1781 C CA . GLN A 1 222 ? 11.684 26.024 -22.310 1.00 82.44 222 GLN A CA 1
ATOM 1782 C C . GLN A 1 222 ? 12.803 25.136 -22.882 1.00 82.44 222 GLN A C 1
ATOM 1784 O O . GLN A 1 222 ? 12.956 25.053 -24.095 1.00 82.44 222 GLN A O 1
ATOM 1789 N N . ILE A 1 223 ? 13.540 24.419 -22.027 1.00 84.62 223 ILE A N 1
ATOM 1790 C CA . ILE A 1 223 ? 14.575 23.463 -22.455 1.00 84.62 223 ILE A CA 1
ATOM 1791 C C . ILE A 1 223 ? 13.951 22.338 -23.285 1.00 84.62 223 ILE A C 1
ATOM 1793 O O . ILE A 1 223 ? 14.503 21.959 -24.314 1.00 84.62 223 ILE A O 1
ATOM 1797 N N . LEU A 1 224 ? 12.786 21.823 -22.879 1.00 84.00 224 LEU A N 1
ATOM 1798 C CA . LEU A 1 224 ? 12.042 20.837 -23.659 1.00 84.00 224 LEU A CA 1
ATOM 1799 C C . LEU A 1 224 ? 11.639 21.378 -25.034 1.00 84.00 224 LEU A C 1
ATOM 1801 O O . LEU A 1 224 ? 11.682 20.614 -25.993 1.00 84.00 224 LEU A O 1
ATOM 1805 N N . ASP A 1 225 ? 11.265 22.654 -25.151 1.00 81.62 225 ASP A N 1
ATOM 1806 C CA . ASP A 1 225 ? 10.892 23.291 -26.423 1.00 81.62 225 ASP A CA 1
ATOM 1807 C C . ASP A 1 225 ? 12.096 23.467 -27.353 1.00 81.62 225 ASP A C 1
ATOM 1809 O O . ASP A 1 225 ? 12.020 23.143 -28.541 1.00 81.62 225 ASP A O 1
ATOM 1813 N N . GLU A 1 226 ? 13.217 23.920 -26.798 1.00 81.88 226 GLU A N 1
ATOM 1814 C CA . GLU A 1 226 ? 14.474 24.143 -27.515 1.00 81.88 226 GLU A CA 1
ATOM 1815 C C . GLU A 1 226 ? 15.162 22.827 -27.905 1.00 81.88 226 GLU A C 1
ATOM 1817 O O . GLU A 1 226 ? 15.853 22.761 -28.923 1.00 81.88 226 GLU A O 1
ATOM 1822 N N . TYR A 1 227 ? 14.942 21.754 -27.140 1.00 81.69 227 TYR A N 1
ATOM 1823 C CA . TYR A 1 227 ? 15.555 20.463 -27.410 1.00 81.69 227 TYR A CA 1
ATOM 1824 C C . TYR A 1 227 ? 15.007 19.836 -28.693 1.00 81.69 227 TYR A C 1
ATOM 1826 O O . TYR A 1 227 ? 13.851 19.407 -28.775 1.00 81.69 227 TYR A O 1
ATOM 1834 N N . GLN A 1 228 ? 15.881 19.737 -29.689 1.00 74.31 228 GLN A N 1
ATOM 1835 C CA . GLN A 1 228 ? 15.660 18.991 -30.919 1.00 74.31 228 GLN A CA 1
ATOM 1836 C C . GLN A 1 228 ? 16.735 17.908 -31.005 1.00 74.31 228 GLN A C 1
ATOM 1838 O O . GLN A 1 228 ? 17.879 18.211 -31.349 1.00 74.31 228 GLN A O 1
ATOM 1843 N N . PRO A 1 229 ? 16.416 16.650 -30.659 1.00 68.25 229 PRO A N 1
ATOM 1844 C CA . PRO A 1 229 ? 17.398 15.585 -30.748 1.00 68.25 229 PRO A CA 1
ATOM 1845 C C . PRO A 1 229 ? 17.800 15.389 -32.215 1.00 68.25 229 PRO A C 1
ATOM 1847 O O . PRO A 1 229 ? 16.964 15.141 -33.081 1.00 68.25 229 PRO A O 1
ATOM 1850 N N . SER A 1 230 ? 19.097 15.503 -32.495 1.00 65.25 230 SER A N 1
ATOM 1851 C CA . SER A 1 230 ? 19.667 15.424 -33.846 1.00 65.25 230 SER A CA 1
ATOM 1852 C C . SER A 1 230 ? 19.477 14.041 -34.487 1.00 65.25 230 SER A C 1
ATOM 1854 O O . SER A 1 230 ? 19.345 13.944 -35.705 1.00 65.25 230 SER A O 1
ATOM 1856 N N . SER A 1 231 ? 19.408 12.972 -33.680 1.00 74.12 231 SER A N 1
ATOM 1857 C CA . SER A 1 231 ? 19.064 11.588 -34.083 1.00 74.12 231 SER A CA 1
ATOM 1858 C C . SER A 1 231 ? 18.725 10.681 -32.880 1.00 74.12 231 SER A C 1
ATOM 1860 O O . SER A 1 231 ? 19.004 9.480 -32.882 1.00 74.12 231 SER A O 1
ATOM 1862 N N . GLY A 1 232 ? 18.151 11.257 -31.822 1.00 86.75 232 GLY A N 1
ATOM 1863 C CA . GLY A 1 232 ? 17.841 10.578 -30.557 1.00 86.75 232 GLY A CA 1
ATOM 1864 C C . GLY A 1 232 ? 16.347 10.515 -30.236 1.00 86.75 232 GLY A C 1
ATOM 1865 O O . GLY A 1 232 ? 15.503 10.902 -31.051 1.00 86.75 232 GLY A O 1
ATOM 1866 N N . LEU A 1 233 ? 16.041 10.039 -29.031 1.00 92.06 233 LEU A N 1
ATOM 1867 C CA . LEU A 1 233 ? 14.707 10.021 -28.433 1.00 92.06 233 LEU A CA 1
ATOM 1868 C C . LEU A 1 233 ? 14.762 10.647 -27.036 1.00 92.06 233 LEU A C 1
ATOM 1870 O O . LEU A 1 233 ? 15.711 10.435 -26.290 1.00 92.06 233 LEU A O 1
ATOM 1874 N N . LEU A 1 234 ? 13.720 11.378 -26.665 1.00 93.62 234 LEU A N 1
ATOM 1875 C CA . LEU A 1 234 ? 13.464 11.818 -25.301 1.00 93.62 234 LEU A CA 1
ATOM 1876 C C . LEU A 1 234 ? 12.268 11.036 -24.770 1.00 93.62 234 LEU A C 1
ATOM 1878 O O . LEU A 1 234 ? 11.172 11.142 -25.319 1.00 93.62 234 LEU A O 1
ATOM 1882 N N . VAL A 1 235 ? 12.458 10.297 -23.683 1.00 94.19 235 VAL A N 1
ATOM 1883 C CA . VAL A 1 235 ? 11.372 9.607 -22.986 1.00 94.19 235 VAL A CA 1
ATOM 1884 C C . VAL A 1 235 ? 11.266 10.157 -21.572 1.00 94.19 235 VAL A C 1
ATOM 1886 O O . VAL A 1 235 ? 12.233 10.140 -20.819 1.00 94.19 235 VAL A O 1
ATOM 1889 N N . ALA A 1 236 ? 10.087 10.626 -21.188 1.00 91.50 236 ALA A N 1
ATOM 1890 C CA . ALA A 1 236 ? 9.787 11.008 -19.814 1.00 91.50 236 ALA A CA 1
ATOM 1891 C C . ALA A 1 236 ? 8.784 10.027 -19.200 1.00 91.50 236 ALA A C 1
ATOM 1893 O O . ALA A 1 236 ? 7.917 9.520 -19.909 1.00 91.50 236 ALA A O 1
ATOM 1894 N N . ALA A 1 237 ? 8.877 9.763 -17.898 1.00 90.38 237 ALA A N 1
ATOM 1895 C CA . ALA A 1 237 ? 7.946 8.909 -17.168 1.00 90.38 237 ALA A CA 1
ATOM 1896 C C . ALA A 1 237 ? 7.331 9.635 -15.963 1.00 90.38 237 ALA A C 1
ATOM 1898 O O . ALA A 1 237 ? 8.025 10.316 -15.214 1.00 90.38 237 ALA A O 1
ATOM 1899 N N . THR A 1 238 ? 6.025 9.449 -15.754 1.00 85.25 238 THR A N 1
ATOM 1900 C CA . THR A 1 238 ? 5.280 10.035 -14.628 1.00 85.25 238 THR A CA 1
ATOM 1901 C C . THR A 1 238 ? 4.267 9.066 -14.018 1.00 85.25 238 THR A C 1
ATOM 1903 O O . THR A 1 238 ? 3.672 8.233 -14.707 1.00 85.25 238 THR A O 1
ATOM 1906 N N . ASN A 1 239 ? 4.068 9.167 -12.702 1.00 79.94 239 ASN A N 1
ATOM 1907 C CA . ASN A 1 239 ? 3.099 8.366 -11.947 1.00 79.94 239 ASN A CA 1
ATOM 1908 C C . ASN A 1 239 ? 1.722 9.045 -11.785 1.00 79.94 239 ASN A C 1
ATOM 1910 O O . ASN A 1 239 ? 0.807 8.441 -11.227 1.00 79.94 239 ASN A O 1
ATOM 1914 N N . LEU A 1 240 ? 1.565 10.298 -12.225 1.00 66.69 240 LEU A N 1
ATOM 1915 C CA . LEU A 1 240 ? 0.355 11.085 -11.987 1.00 66.69 240 LEU A CA 1
ATOM 1916 C C . LEU A 1 240 ? -0.727 10.833 -13.039 1.00 66.69 240 LEU A C 1
ATOM 1918 O O . LEU A 1 240 ? -0.522 11.072 -14.225 1.00 66.69 240 LEU A O 1
ATOM 1922 N N . ASN A 1 241 ? -1.925 10.464 -12.580 1.00 55.62 241 ASN A N 1
ATOM 1923 C CA . ASN A 1 241 ? -3.100 10.314 -13.440 1.00 55.62 241 ASN A CA 1
ATOM 1924 C C . ASN A 1 241 ? -3.917 11.619 -13.595 1.00 55.62 241 ASN A C 1
ATOM 1926 O O . ASN A 1 241 ? -4.848 11.623 -14.396 1.00 55.62 241 ASN A O 1
ATOM 1930 N N . LYS A 1 242 ? -3.631 12.704 -12.838 1.00 52.66 242 LYS A N 1
ATOM 1931 C CA . LYS A 1 242 ? -4.490 13.916 -12.821 1.00 52.66 242 LYS A CA 1
ATOM 1932 C C . LYS A 1 242 ? -3.829 15.305 -12.651 1.00 52.66 242 LYS A C 1
ATOM 1934 O O . LYS A 1 242 ? -4.476 16.264 -13.044 1.00 52.66 242 LYS A O 1
ATOM 1939 N N . SER A 1 243 ? -2.603 15.459 -12.130 1.00 50.78 243 SER A N 1
ATOM 1940 C CA . SER A 1 243 ? -2.057 16.792 -11.754 1.00 50.78 243 SER A CA 1
ATOM 1941 C C . SER A 1 243 ? -0.813 17.268 -12.527 1.00 50.78 243 SER A C 1
ATOM 1943 O O . SER A 1 243 ? -0.054 18.107 -12.051 1.00 50.78 243 SER A O 1
ATOM 1945 N N . LEU A 1 244 ? -0.579 16.760 -13.740 1.00 56.34 244 LEU A N 1
ATOM 1946 C CA . LEU A 1 244 ? 0.435 17.344 -14.627 1.00 56.34 244 LEU A CA 1
ATOM 1947 C C . LEU A 1 244 ? -0.150 18.530 -15.398 1.00 56.34 244 LEU A C 1
ATOM 1949 O O . LEU A 1 244 ? -1.238 18.428 -15.961 1.00 56.34 244 LEU A O 1
ATOM 1953 N N . ASP A 1 245 ? 0.595 19.636 -15.453 1.00 61.31 245 ASP A N 1
ATOM 1954 C CA . ASP A 1 245 ? 0.211 20.826 -16.212 1.00 61.31 245 ASP A CA 1
ATOM 1955 C C . ASP A 1 245 ? -0.071 20.460 -17.680 1.00 61.31 245 ASP A C 1
ATOM 1957 O O . ASP A 1 245 ? 0.782 19.896 -18.370 1.00 61.31 245 ASP A O 1
ATOM 1961 N N . THR A 1 246 ? -1.255 20.826 -18.182 1.00 63.22 246 THR A N 1
ATOM 1962 C CA . THR A 1 246 ? -1.632 20.672 -19.600 1.00 63.22 246 THR A CA 1
ATOM 1963 C C . THR A 1 246 ? -0.609 21.290 -20.564 1.00 63.22 246 THR A C 1
ATOM 1965 O O . THR A 1 246 ? -0.559 20.915 -21.738 1.00 63.22 246 THR A O 1
ATOM 1968 N N . ALA A 1 247 ? 0.226 22.228 -20.096 1.00 64.38 247 ALA A N 1
ATOM 1969 C CA . ALA A 1 247 ? 1.346 22.775 -20.853 1.00 64.38 247 ALA A CA 1
ATOM 1970 C C . ALA A 1 247 ? 2.398 21.714 -21.225 1.00 64.38 247 ALA A C 1
ATOM 1972 O O . ALA A 1 247 ? 2.863 21.722 -22.363 1.00 64.38 247 ALA A O 1
ATOM 1973 N N . LEU A 1 248 ? 2.719 20.771 -20.326 1.00 70.00 248 LEU A N 1
ATOM 1974 C CA . LEU A 1 248 ? 3.688 19.697 -20.589 1.00 70.00 248 LEU A CA 1
ATOM 1975 C C . LEU A 1 248 ? 3.191 18.757 -21.688 1.00 70.00 248 LEU A C 1
ATOM 1977 O O . LEU A 1 248 ? 3.956 18.397 -22.577 1.00 70.00 248 LEU A O 1
ATOM 1981 N N . TRP A 1 249 ? 1.902 18.407 -21.685 1.00 77.75 249 TRP A N 1
ATOM 1982 C CA . TRP A 1 249 ? 1.327 17.465 -22.654 1.00 77.75 249 TRP A CA 1
ATOM 1983 C C . TRP A 1 249 ? 1.485 17.922 -24.105 1.00 77.75 249 TRP A C 1
ATOM 1985 O O . TRP A 1 249 ? 1.716 17.097 -24.981 1.00 77.75 249 TRP A O 1
ATOM 1995 N N . ARG A 1 250 ? 1.413 19.235 -24.358 1.00 78.00 250 ARG A N 1
ATOM 1996 C CA . ARG A 1 250 ? 1.548 19.814 -25.705 1.00 78.00 250 ARG A CA 1
ATOM 1997 C C . ARG A 1 250 ? 2.978 19.771 -26.257 1.00 78.00 250 ARG A C 1
ATOM 1999 O O . ARG A 1 250 ? 3.164 20.126 -27.416 1.00 78.00 250 ARG A O 1
ATOM 2006 N N . ARG A 1 251 ? 3.981 19.433 -25.438 1.00 82.75 251 ARG A N 1
ATOM 2007 C CA . ARG A 1 251 ? 5.406 19.424 -25.826 1.00 82.75 251 ARG A CA 1
ATOM 2008 C C . ARG A 1 251 ? 5.949 18.042 -26.161 1.00 82.75 251 ARG A C 1
ATOM 2010 O O . ARG A 1 251 ? 7.072 17.935 -26.648 1.00 82.75 251 ARG A O 1
ATOM 2017 N N . PHE A 1 252 ? 5.161 17.003 -25.905 1.00 88.31 252 PHE A N 1
ATOM 2018 C CA . PHE A 1 252 ? 5.474 15.640 -26.305 1.00 88.31 252 PHE A CA 1
ATOM 2019 C C . PHE A 1 252 ? 4.714 15.296 -27.587 1.00 88.31 252 PHE A C 1
ATOM 2021 O O . PHE A 1 252 ? 3.541 15.631 -27.735 1.00 88.31 252 PHE A O 1
ATOM 2028 N N . ASP A 1 253 ? 5.383 14.596 -28.497 1.00 90.19 253 ASP A N 1
ATOM 2029 C CA . ASP A 1 253 ? 4.810 14.148 -29.768 1.00 90.19 253 ASP A CA 1
ATOM 2030 C C . ASP A 1 253 ? 3.856 12.957 -29.575 1.00 90.19 253 ASP A C 1
ATOM 2032 O O . ASP A 1 253 ? 3.007 12.675 -30.428 1.00 90.19 253 ASP A O 1
ATOM 2036 N N . ASP A 1 254 ? 4.016 12.216 -28.471 1.00 90.62 254 ASP A N 1
ATOM 2037 C CA . ASP A 1 254 ? 3.155 11.091 -28.116 1.00 90.62 254 ASP A CA 1
ATOM 2038 C C . ASP A 1 254 ? 3.021 10.905 -26.597 1.00 90.62 254 ASP A C 1
ATOM 2040 O O . ASP A 1 254 ? 3.997 10.965 -25.848 1.00 90.62 254 ASP A O 1
ATOM 2044 N N . LEU A 1 255 ? 1.792 10.631 -26.152 1.00 91.12 255 LEU A N 1
ATOM 2045 C CA . LEU A 1 255 ? 1.434 10.428 -24.742 1.00 91.12 255 LEU A CA 1
ATOM 2046 C C . LEU A 1 255 ? 0.948 8.992 -24.531 1.00 91.12 255 LEU A C 1
ATOM 2048 O O . LEU A 1 255 ? -0.208 8.679 -24.842 1.00 91.12 255 LEU A O 1
ATOM 2052 N N . ILE A 1 256 ? 1.797 8.099 -24.030 1.00 92.00 256 ILE A N 1
ATOM 2053 C CA . ILE A 1 256 ? 1.474 6.677 -23.871 1.00 92.00 256 ILE A CA 1
ATOM 2054 C C . ILE A 1 256 ? 1.053 6.379 -22.433 1.00 92.00 256 ILE A C 1
ATOM 2056 O O . ILE A 1 256 ? 1.854 6.454 -21.502 1.00 92.00 256 ILE A O 1
ATOM 2060 N N . ALA A 1 257 ? -0.213 5.988 -22.276 1.00 91.31 257 ALA A N 1
ATOM 2061 C CA . ALA A 1 257 ? -0.704 5.400 -21.040 1.00 91.31 257 ALA A CA 1
ATOM 2062 C C . ALA A 1 257 ? -0.163 3.971 -20.917 1.00 91.31 257 ALA A C 1
ATOM 2064 O O . ALA A 1 257 ? -0.384 3.152 -21.809 1.00 91.31 257 ALA A O 1
ATOM 2065 N N . VAL A 1 258 ? 0.512 3.676 -19.812 1.00 92.50 258 VAL A N 1
ATOM 2066 C CA . VAL A 1 258 ? 0.930 2.332 -19.408 1.00 92.50 258 VAL A CA 1
ATOM 2067 C C . VAL A 1 258 ? -0.028 1.884 -18.298 1.00 92.50 258 VAL A C 1
ATOM 2069 O O . VAL A 1 258 ? 0.189 2.235 -17.133 1.00 92.50 258 VAL A O 1
ATOM 2072 N N . PRO A 1 259 ? -1.144 1.212 -18.644 1.00 91.31 259 PRO A N 1
ATOM 2073 C CA . PRO A 1 259 ? -2.174 0.837 -17.683 1.00 91.31 259 PRO A CA 1
ATOM 2074 C C . PRO A 1 259 ? -1.709 -0.318 -16.788 1.00 91.31 259 PRO A C 1
ATOM 2076 O O . PRO A 1 259 ? -0.645 -0.905 -16.993 1.00 91.31 259 PRO A O 1
ATOM 2079 N N . LYS A 1 260 ? -2.536 -0.668 -15.797 1.00 91.94 260 LYS A N 1
ATOM 2080 C CA . LYS A 1 260 ? -2.399 -1.964 -15.124 1.00 91.94 260 LYS A CA 1
ATOM 2081 C C . LYS A 1 260 ? -2.588 -3.102 -16.146 1.00 91.94 260 LYS A C 1
ATOM 2083 O O . LYS A 1 260 ? -3.358 -2.915 -17.092 1.00 91.94 260 LYS A O 1
ATOM 2088 N N . PRO A 1 261 ? -1.910 -4.248 -15.969 1.00 92.69 261 PRO A N 1
ATOM 2089 C CA . PRO A 1 261 ? -2.126 -5.419 -16.814 1.00 92.69 261 PRO A CA 1
ATOM 2090 C C . PRO A 1 261 ? -3.571 -5.924 -16.683 1.00 92.69 261 PRO A C 1
ATOM 2092 O O . PRO A 1 261 ? -4.147 -5.880 -15.595 1.00 92.69 261 PRO A O 1
ATOM 2095 N N . GLY A 1 262 ? -4.153 -6.379 -17.793 1.00 92.50 262 GLY A N 1
ATOM 2096 C CA . GLY A 1 262 ? -5.418 -7.101 -17.794 1.00 92.50 262 GLY A CA 1
ATOM 2097 C C . GLY A 1 262 ? -5.215 -8.577 -17.458 1.00 92.50 262 GLY A C 1
ATOM 2098 O O . GLY A 1 262 ? -4.122 -9.019 -17.106 1.00 92.50 262 GLY A O 1
ATOM 2099 N N . GLU A 1 263 ? -6.287 -9.358 -17.565 1.00 93.44 263 GLU A N 1
ATOM 2100 C CA . GLU A 1 263 ? -6.283 -10.782 -17.205 1.00 93.44 263 GLU A CA 1
ATOM 2101 C C . GLU A 1 263 ? -5.293 -11.591 -18.064 1.00 93.44 263 GLU A C 1
ATOM 2103 O O . GLU A 1 263 ? -4.522 -12.388 -17.534 1.00 93.44 263 GLU A O 1
ATOM 2108 N N . GLN A 1 264 ? -5.238 -11.320 -19.372 1.00 92.50 264 GLN A N 1
ATOM 2109 C CA . GLN A 1 264 ? -4.320 -11.997 -20.295 1.00 92.50 264 GLN A CA 1
ATOM 2110 C C . GLN A 1 264 ? -2.858 -11.620 -20.029 1.00 92.50 264 GLN A C 1
ATOM 2112 O O . GLN A 1 264 ? -1.980 -12.484 -20.020 1.00 92.50 264 GLN A O 1
ATOM 2117 N N . GLU A 1 265 ? -2.583 -10.337 -19.779 1.00 94.00 265 GLU A N 1
ATOM 2118 C CA . GLU A 1 265 ? -1.227 -9.872 -19.494 1.00 94.00 265 GLU A CA 1
ATOM 2119 C C . GLU A 1 265 ? -0.726 -10.395 -18.146 1.00 94.00 265 GLU A C 1
ATOM 2121 O O . GLU A 1 265 ? 0.439 -10.769 -18.040 1.00 94.00 265 GLU A O 1
ATOM 2126 N N . LEU A 1 266 ? -1.587 -10.461 -17.124 1.00 94.56 266 LEU A N 1
ATOM 2127 C CA . LEU A 1 266 ? -1.248 -11.053 -15.828 1.00 94.56 266 LEU A CA 1
ATOM 2128 C C . LEU A 1 266 ? -0.849 -12.525 -15.977 1.00 94.56 266 LEU A C 1
ATOM 2130 O O . LEU A 1 266 ? 0.164 -12.940 -15.414 1.00 94.56 266 LEU A O 1
ATOM 2134 N N . GLU A 1 267 ? -1.606 -13.298 -16.757 1.00 94.19 267 GLU A N 1
ATOM 2135 C CA . GLU A 1 267 ? -1.312 -14.714 -16.992 1.00 94.19 267 GLU A CA 1
ATOM 2136 C C . GLU A 1 267 ? 0.026 -14.886 -17.704 1.00 94.19 267 GLU A C 1
ATOM 2138 O O . GLU A 1 267 ? 0.847 -15.711 -17.297 1.00 94.19 267 GLU A O 1
ATOM 2143 N N . PHE A 1 268 ? 0.281 -14.062 -18.719 1.00 93.31 268 PHE A N 1
ATOM 2144 C CA . PHE A 1 268 ? 1.541 -14.087 -19.445 1.00 93.31 268 PHE A CA 1
ATOM 2145 C C . PHE A 1 268 ? 2.723 -13.694 -18.550 1.00 93.31 268 PHE A C 1
ATOM 2147 O O . PHE A 1 268 ? 3.731 -14.394 -18.534 1.00 93.31 268 PHE A O 1
ATOM 2154 N N . ILE A 1 269 ? 2.594 -12.629 -17.748 1.00 94.25 269 ILE A N 1
ATOM 2155 C CA . ILE A 1 269 ? 3.633 -12.199 -16.796 1.00 94.25 269 ILE A CA 1
ATOM 2156 C C . ILE A 1 269 ? 3.963 -13.323 -15.812 1.00 94.25 269 ILE A C 1
ATOM 2158 O O . ILE A 1 269 ? 5.141 -13.584 -15.564 1.00 94.25 269 ILE A O 1
ATOM 2162 N N . LEU A 1 270 ? 2.952 -13.995 -15.255 1.00 93.94 270 LEU A N 1
ATOM 2163 C CA . LEU A 1 270 ? 3.164 -15.090 -14.309 1.00 93.94 270 LEU A CA 1
ATOM 2164 C C . LEU A 1 270 ? 3.883 -16.271 -14.965 1.00 93.94 270 LEU A C 1
ATOM 2166 O O . LEU A 1 270 ? 4.893 -16.728 -14.436 1.00 93.94 270 LEU A O 1
ATOM 2170 N N . LYS A 1 271 ? 3.399 -16.737 -16.122 1.00 91.94 271 LYS A N 1
ATOM 2171 C CA . LYS A 1 271 ? 3.996 -17.872 -16.842 1.00 91.94 271 LYS A CA 1
ATOM 2172 C C . LYS A 1 271 ? 5.422 -17.584 -17.289 1.00 91.94 271 LYS A C 1
ATOM 2174 O O . LYS A 1 271 ? 6.291 -18.428 -17.113 1.00 91.94 271 LYS A O 1
ATOM 2179 N N . GLU A 1 272 ? 5.669 -16.388 -17.810 1.00 92.19 272 GLU A N 1
ATOM 2180 C CA . GLU A 1 272 ? 7.001 -15.969 -18.237 1.00 92.19 272 GLU A CA 1
ATOM 2181 C C . GLU A 1 272 ? 7.966 -15.912 -17.048 1.00 92.19 272 GLU A C 1
ATOM 2183 O O . GLU A 1 272 ? 9.080 -16.427 -17.115 1.00 92.19 272 GLU A O 1
ATOM 2188 N N . THR A 1 273 ? 7.525 -15.339 -15.925 1.00 91.88 273 THR A N 1
ATOM 2189 C CA . THR A 1 273 ? 8.353 -15.237 -14.713 1.00 91.88 273 THR A CA 1
ATOM 2190 C C . THR A 1 273 ? 8.653 -16.614 -14.113 1.00 91.88 273 THR A C 1
ATOM 2192 O O . THR A 1 273 ? 9.727 -16.812 -13.550 1.00 91.88 273 THR A O 1
ATOM 2195 N N . LEU A 1 274 ? 7.729 -17.568 -14.249 1.00 92.94 274 LEU A N 1
ATOM 2196 C CA . LEU A 1 274 ? 7.881 -18.947 -13.780 1.00 92.94 274 LEU A CA 1
ATOM 2197 C C . LEU A 1 274 ? 8.533 -19.882 -14.809 1.00 92.94 274 LEU A C 1
ATOM 2199 O O . LEU A 1 274 ? 8.760 -21.039 -14.486 1.00 92.94 274 LEU A O 1
ATOM 2203 N N . SER A 1 275 ? 8.875 -19.410 -16.011 1.00 90.56 275 SER A N 1
ATOM 2204 C CA . SER A 1 275 ? 9.361 -20.254 -17.120 1.00 90.56 275 SER A CA 1
ATOM 2205 C C . SER A 1 275 ? 10.623 -21.071 -16.810 1.00 90.56 275 SER A C 1
ATOM 2207 O O . SER A 1 275 ? 10.881 -22.078 -17.465 1.00 90.56 275 SER A O 1
ATOM 2209 N N . ALA A 1 276 ? 11.406 -20.653 -15.814 1.00 87.00 276 ALA A N 1
ATOM 2210 C CA . ALA A 1 276 ? 12.613 -21.344 -15.371 1.00 87.00 276 ALA A CA 1
ATOM 2211 C C . ALA A 1 276 ? 12.350 -22.515 -14.401 1.00 87.00 276 ALA A C 1
ATOM 2213 O O . ALA A 1 276 ? 13.301 -23.200 -14.026 1.00 87.00 276 ALA A O 1
ATOM 2214 N N . ILE A 1 277 ? 11.107 -22.717 -13.951 1.00 87.81 277 ILE A N 1
ATOM 2215 C CA . ILE A 1 277 ? 10.727 -23.721 -12.950 1.00 87.81 277 ILE A CA 1
ATOM 2216 C C . ILE A 1 277 ? 9.545 -24.530 -13.482 1.00 87.81 277 ILE A C 1
ATOM 2218 O O . ILE A 1 277 ? 8.678 -24.007 -14.182 1.00 87.81 277 ILE A O 1
ATOM 2222 N N . GLU A 1 278 ? 9.501 -25.820 -13.158 1.00 88.69 278 GLU A N 1
ATOM 2223 C CA . GLU A 1 278 ? 8.379 -26.663 -13.546 1.00 88.69 278 GLU A CA 1
ATOM 2224 C C . GLU A 1 278 ? 7.103 -26.265 -12.786 1.00 88.69 278 GLU A C 1
ATOM 2226 O O . GLU A 1 278 ? 7.106 -25.965 -11.589 1.00 88.69 278 GLU A O 1
ATOM 2231 N N . ILE A 1 279 ? 5.985 -26.225 -13.506 1.00 89.81 279 ILE A N 1
ATOM 2232 C CA . ILE A 1 279 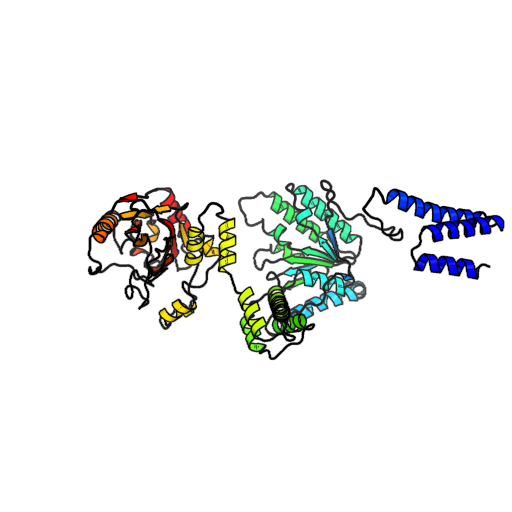? 4.698 -25.768 -12.981 1.00 89.81 279 ILE A CA 1
ATOM 2233 C C . ILE A 1 279 ? 3.778 -26.981 -12.847 1.00 89.81 279 ILE A C 1
ATOM 2235 O O . ILE A 1 279 ? 3.572 -27.719 -13.810 1.00 89.81 279 ILE A O 1
ATOM 2239 N N . GLY A 1 280 ? 3.218 -27.177 -11.653 1.00 87.56 280 GLY A N 1
ATOM 2240 C CA . GLY A 1 280 ? 2.249 -28.232 -11.377 1.00 87.56 280 GLY A CA 1
ATOM 2241 C C . GLY A 1 280 ? 0.842 -27.913 -11.901 1.00 87.56 280 GLY A C 1
ATOM 2242 O O . GLY A 1 280 ? 0.630 -27.066 -12.770 1.00 87.56 280 GLY A O 1
ATOM 2243 N N . SER A 1 281 ? -0.167 -28.582 -11.341 1.00 87.44 281 SER A N 1
ATOM 2244 C CA . SER A 1 281 ? -1.569 -28.302 -11.674 1.00 87.44 281 SER A CA 1
ATOM 2245 C C . SER A 1 281 ? -2.013 -26.965 -11.069 1.00 87.44 281 SER A C 1
ATOM 2247 O O . SER A 1 281 ? -2.246 -26.879 -9.864 1.00 87.44 281 SER A O 1
ATOM 2249 N N . ILE A 1 282 ? -2.167 -25.933 -11.905 1.00 90.81 282 ILE A N 1
ATOM 2250 C CA . ILE A 1 282 ? -2.599 -24.589 -11.491 1.00 90.81 282 ILE A CA 1
ATOM 2251 C C . ILE A 1 282 ? -3.871 -24.181 -12.229 1.00 90.81 282 ILE A C 1
ATOM 2253 O O . ILE A 1 282 ? -3.927 -24.176 -13.461 1.00 90.81 282 ILE A O 1
ATOM 2257 N N . ASN A 1 283 ? -4.888 -23.764 -11.471 1.00 92.25 283 ASN A N 1
ATOM 2258 C CA . ASN A 1 283 ? -6.054 -23.095 -12.031 1.00 92.25 283 ASN A CA 1
ATOM 2259 C C . ASN A 1 283 ? -5.756 -21.603 -12.266 1.00 92.25 283 ASN A C 1
ATOM 2261 O O . ASN A 1 283 ? -5.958 -20.763 -11.386 1.00 92.25 283 ASN A O 1
ATOM 2265 N N . TRP A 1 284 ? -5.292 -21.275 -13.474 1.00 92.62 284 TRP A N 1
ATOM 2266 C CA . TRP A 1 284 ? -4.938 -19.904 -13.854 1.00 92.62 284 TRP A CA 1
ATOM 2267 C C . TRP A 1 284 ? -6.107 -18.927 -13.730 1.00 92.62 284 TRP A C 1
ATOM 2269 O O . TRP A 1 284 ? -5.917 -17.848 -13.181 1.00 92.62 284 TRP A O 1
ATOM 2279 N N . SER A 1 285 ? -7.325 -19.308 -14.132 1.00 92.25 285 SER A N 1
ATOM 2280 C CA . SER A 1 285 ? -8.496 -18.423 -14.021 1.00 92.25 285 SER A CA 1
ATOM 2281 C C . SER A 1 285 ? -8.732 -17.926 -12.591 1.00 92.25 285 SER A C 1
ATOM 2283 O O . SER A 1 285 ? -8.942 -16.734 -12.382 1.00 92.25 285 SER A O 1
ATOM 2285 N N . ARG A 1 286 ? -8.610 -18.812 -11.594 1.00 91.75 286 ARG A N 1
ATOM 2286 C CA . ARG A 1 286 ? -8.785 -18.463 -10.177 1.00 91.75 286 ARG A CA 1
ATOM 2287 C C . ARG A 1 286 ? -7.661 -17.567 -9.654 1.00 91.75 286 ARG A C 1
ATOM 2289 O O . ARG A 1 286 ? -7.924 -16.628 -8.908 1.00 91.75 286 ARG A O 1
ATOM 2296 N N . ILE A 1 287 ? -6.416 -17.842 -10.041 1.00 92.75 287 ILE A N 1
ATOM 2297 C CA . ILE A 1 287 ? -5.257 -17.019 -9.665 1.00 92.75 287 ILE A CA 1
ATOM 2298 C C . ILE A 1 287 ? -5.385 -15.602 -10.240 1.00 92.75 287 ILE A C 1
ATOM 2300 O O . ILE A 1 287 ? -5.213 -14.619 -9.520 1.00 92.75 287 ILE A O 1
ATOM 2304 N N . ILE A 1 288 ? -5.753 -15.492 -11.517 1.00 94.00 288 ILE A N 1
ATOM 2305 C CA . ILE A 1 288 ? -5.913 -14.214 -12.215 1.00 94.00 288 ILE A CA 1
ATOM 2306 C C . ILE A 1 288 ? -7.050 -13.388 -11.613 1.00 94.00 288 ILE A C 1
ATOM 2308 O O . ILE A 1 288 ? -6.875 -12.192 -11.377 1.00 94.00 288 ILE A O 1
ATOM 2312 N N . GLU A 1 289 ? -8.179 -14.018 -11.276 1.00 90.94 289 GLU A N 1
ATOM 2313 C CA . GLU A 1 289 ? -9.300 -13.349 -10.608 1.00 90.94 289 GLU A CA 1
ATOM 2314 C C . GLU A 1 289 ? -8.869 -12.712 -9.278 1.00 90.94 289 GLU A C 1
ATOM 2316 O O . GLU A 1 289 ? -9.212 -11.566 -8.978 1.00 90.94 289 GLU A O 1
ATOM 2321 N N . GLN A 1 290 ? -8.022 -13.400 -8.508 1.00 86.50 290 GLN A N 1
ATOM 2322 C CA . GLN A 1 290 ? -7.466 -12.854 -7.272 1.00 86.50 290 GLN A CA 1
ATOM 2323 C C . GLN A 1 290 ? -6.479 -11.696 -7.502 1.00 86.50 290 GLN A C 1
ATOM 2325 O O . GLN A 1 290 ? -6.197 -10.956 -6.553 1.00 86.50 290 GLN A O 1
ATOM 2330 N N . MET A 1 291 ? -5.958 -11.519 -8.717 1.00 90.31 291 MET A N 1
ATOM 2331 C CA . MET A 1 291 ? -4.916 -10.547 -9.066 1.00 90.31 291 MET A CA 1
ATOM 2332 C C . MET A 1 291 ? -5.412 -9.385 -9.939 1.00 90.31 291 MET A C 1
ATOM 2334 O O . MET A 1 291 ? -4.596 -8.564 -10.350 1.00 90.31 291 MET A O 1
ATOM 2338 N N . LYS A 1 292 ? -6.728 -9.254 -10.164 1.00 82.75 292 LYS A N 1
ATOM 2339 C CA . LYS A 1 292 ? -7.368 -8.303 -11.103 1.00 82.75 292 LYS A CA 1
ATOM 2340 C C . LYS A 1 292 ? -6.959 -6.823 -10.965 1.00 82.75 292 LYS A C 1
ATOM 2342 O O . LYS A 1 292 ? -7.159 -6.036 -11.883 1.00 82.75 292 LYS A O 1
ATOM 2347 N N . ASP A 1 293 ? -6.356 -6.443 -9.840 1.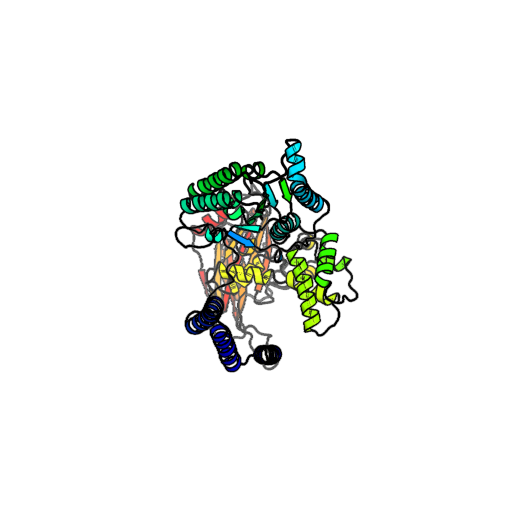00 83.75 293 ASP A N 1
ATOM 2348 C CA . ASP A 1 293 ? -5.921 -5.076 -9.531 1.00 83.75 293 ASP A CA 1
ATOM 2349 C C . ASP A 1 293 ? -4.407 -4.892 -9.355 1.00 83.75 293 ASP A C 1
ATOM 2351 O O . ASP A 1 293 ? -3.948 -3.804 -8.976 1.00 83.75 293 ASP A O 1
ATOM 2355 N N . PHE A 1 294 ? -3.623 -5.939 -9.595 1.00 89.38 294 PHE A N 1
ATOM 2356 C CA . PHE A 1 294 ? -2.190 -5.935 -9.343 1.00 89.38 294 PHE A CA 1
ATOM 2357 C C . PHE A 1 294 ? -1.454 -5.157 -10.437 1.00 89.38 294 PHE A C 1
ATOM 2359 O O . PHE A 1 294 ? -1.805 -5.182 -11.614 1.00 89.38 294 PHE A O 1
ATOM 2366 N N . SER A 1 295 ? -0.399 -4.450 -10.044 1.00 92.00 295 SER A N 1
ATOM 2367 C CA . SER A 1 295 ? 0.582 -3.909 -10.989 1.00 92.00 295 SER A CA 1
ATOM 2368 C C . SER A 1 295 ? 1.465 -5.027 -11.552 1.00 92.00 295 SER A C 1
ATOM 2370 O O . SER A 1 295 ? 1.638 -6.069 -10.917 1.00 92.00 295 SER A O 1
ATOM 2372 N N . ALA A 1 296 ? 2.093 -4.794 -12.708 1.00 92.44 296 ALA A N 1
ATOM 2373 C CA . ALA A 1 296 ? 3.023 -5.759 -13.301 1.00 92.44 296 ALA A CA 1
ATOM 2374 C C . ALA A 1 296 ? 4.153 -6.152 -12.326 1.00 92.44 296 ALA A C 1
ATOM 2376 O O . ALA A 1 296 ? 4.484 -7.326 -12.198 1.00 92.44 296 ALA A O 1
ATOM 2377 N N . ALA A 1 297 ? 4.684 -5.190 -11.563 1.00 91.75 297 ALA A N 1
ATOM 2378 C CA . ALA A 1 297 ? 5.689 -5.443 -10.532 1.00 91.75 297 ALA A CA 1
ATOM 2379 C C . ALA A 1 297 ? 5.177 -6.354 -9.403 1.00 91.75 297 ALA A C 1
ATOM 2381 O O . ALA A 1 297 ? 5.918 -7.209 -8.923 1.00 91.75 297 ALA A O 1
ATOM 2382 N N . GLN A 1 298 ? 3.916 -6.199 -8.987 1.00 92.88 298 GLN A N 1
ATOM 2383 C CA . GLN A 1 298 ? 3.309 -7.099 -8.004 1.00 92.88 298 GLN A CA 1
ATOM 2384 C C . GLN A 1 298 ? 3.122 -8.503 -8.578 1.00 92.88 298 GLN A C 1
ATOM 2386 O O . GLN A 1 298 ? 3.411 -9.462 -7.877 1.00 92.88 298 GLN A O 1
ATOM 2391 N N . ALA A 1 299 ? 2.707 -8.638 -9.840 1.00 94.56 299 ALA A N 1
ATOM 2392 C CA . ALA A 1 299 ? 2.563 -9.942 -10.487 1.00 94.56 299 ALA A CA 1
ATOM 2393 C C . ALA A 1 299 ? 3.903 -10.687 -10.616 1.00 94.56 299 ALA A C 1
ATOM 2395 O O . ALA A 1 299 ? 3.994 -11.852 -10.236 1.00 94.56 299 ALA A O 1
ATOM 2396 N N . VAL A 1 300 ? 4.965 -9.997 -11.051 1.00 94.44 300 VAL A N 1
ATOM 2397 C CA . VAL A 1 300 ? 6.331 -10.553 -11.069 1.00 94.44 300 VAL A CA 1
ATOM 2398 C C . VAL A 1 300 ? 6.751 -10.994 -9.668 1.00 94.44 300 VAL A C 1
ATOM 2400 O O . VAL A 1 300 ? 7.312 -12.074 -9.498 1.00 94.44 300 VAL A O 1
ATOM 2403 N N . ARG A 1 301 ? 6.447 -10.186 -8.647 1.00 93.25 301 ARG A N 1
ATOM 2404 C CA . ARG A 1 301 ? 6.758 -10.526 -7.259 1.00 93.25 301 ARG A CA 1
ATOM 2405 C C . ARG A 1 301 ? 5.998 -11.764 -6.774 1.00 93.25 301 ARG A C 1
ATOM 2407 O O . ARG A 1 301 ? 6.635 -12.612 -6.167 1.00 93.25 301 ARG A O 1
ATOM 2414 N N . VAL A 1 302 ? 4.700 -11.902 -7.079 1.00 93.94 302 VAL A N 1
ATOM 2415 C CA . VAL A 1 302 ? 3.921 -13.118 -6.758 1.00 93.94 302 VAL A CA 1
ATOM 2416 C C . VAL A 1 302 ? 4.626 -14.347 -7.317 1.00 93.94 302 VAL A C 1
ATOM 2418 O O . VAL A 1 302 ? 4.899 -15.284 -6.575 1.00 93.94 302 VAL A O 1
ATOM 2421 N N . ALA A 1 303 ? 4.950 -14.332 -8.612 1.00 94.75 303 ALA A N 1
ATOM 2422 C CA . ALA A 1 303 ? 5.605 -15.457 -9.267 1.00 94.75 303 ALA A CA 1
ATOM 2423 C C . ALA A 1 303 ? 6.975 -15.770 -8.646 1.00 94.75 303 ALA A C 1
ATOM 2425 O O . ALA A 1 303 ? 7.267 -16.925 -8.349 1.00 94.75 303 ALA A O 1
ATOM 2426 N N . GLN A 1 304 ? 7.805 -14.753 -8.398 1.00 94.25 304 GLN A N 1
ATOM 2427 C CA . GLN A 1 304 ? 9.117 -14.940 -7.774 1.00 94.25 304 GLN A CA 1
ATOM 2428 C C . GLN A 1 304 ? 9.028 -15.469 -6.341 1.00 94.25 304 GLN A C 1
ATOM 2430 O O . GLN A 1 304 ? 9.850 -16.292 -5.946 1.00 94.25 304 GLN A O 1
ATOM 2435 N N . ASP A 1 305 ? 8.075 -14.988 -5.548 1.00 91.50 305 ASP A N 1
ATOM 2436 C CA . ASP A 1 305 ? 7.929 -15.403 -4.154 1.00 91.50 305 ASP A CA 1
ATOM 2437 C C . ASP A 1 305 ? 7.326 -16.818 -4.067 1.00 91.50 305 ASP A C 1
ATOM 2439 O O . ASP A 1 305 ? 7.810 -17.629 -3.279 1.00 91.50 305 ASP A O 1
ATOM 2443 N N . ALA A 1 306 ? 6.396 -17.176 -4.961 1.00 93.06 306 ALA A N 1
ATOM 2444 C CA . ALA A 1 306 ? 5.911 -18.551 -5.116 1.00 93.06 306 ALA A CA 1
ATOM 2445 C C . ALA A 1 306 ? 7.027 -19.520 -5.550 1.00 93.06 306 ALA A C 1
ATOM 2447 O O . ALA A 1 306 ? 7.171 -20.601 -4.984 1.00 93.06 306 ALA A O 1
ATOM 2448 N N . ALA A 1 307 ? 7.865 -19.110 -6.506 1.00 92.81 307 ALA A N 1
ATOM 2449 C CA . ALA A 1 307 ? 9.035 -19.865 -6.949 1.00 92.81 307 ALA A CA 1
ATOM 2450 C C . ALA A 1 307 ? 10.042 -20.112 -5.816 1.00 92.81 307 ALA A C 1
ATOM 2452 O O . ALA A 1 307 ? 10.483 -21.240 -5.599 1.00 92.81 307 ALA A O 1
ATOM 2453 N N . LYS A 1 308 ? 10.402 -19.062 -5.066 1.00 89.44 308 LYS A N 1
ATOM 2454 C CA . LYS A 1 308 ? 11.300 -19.191 -3.907 1.00 89.44 308 LYS A CA 1
ATOM 2455 C C . LYS A 1 308 ? 10.725 -20.139 -2.867 1.00 89.44 308 LYS A C 1
ATOM 2457 O O . LYS A 1 308 ? 11.479 -20.917 -2.299 1.00 89.44 308 LYS A O 1
ATOM 2462 N N . ARG A 1 309 ? 9.419 -20.060 -2.611 1.00 87.00 309 ARG A N 1
ATOM 2463 C CA . ARG A 1 309 ? 8.741 -20.906 -1.631 1.00 87.00 309 ARG A CA 1
ATOM 2464 C C . ARG A 1 309 ? 8.833 -22.381 -2.005 1.00 87.00 309 ARG A C 1
ATOM 2466 O O . ARG A 1 309 ? 9.354 -23.143 -1.200 1.00 87.00 309 ARG A O 1
ATOM 2473 N N . ALA A 1 310 ? 8.492 -22.735 -3.245 1.00 90.19 310 ALA A N 1
ATOM 2474 C CA . ALA A 1 310 ? 8.646 -24.101 -3.752 1.00 90.19 310 ALA A CA 1
ATOM 2475 C C . ALA A 1 310 ? 10.074 -24.635 -3.529 1.00 90.19 310 ALA A C 1
ATOM 2477 O O . ALA A 1 310 ? 10.275 -25.708 -2.964 1.00 90.19 310 ALA A O 1
ATOM 2478 N N . ILE A 1 311 ? 11.086 -23.828 -3.870 1.00 88.44 311 ILE A N 1
ATOM 2479 C CA . ILE A 1 311 ? 12.500 -24.192 -3.688 1.00 88.44 311 ILE A CA 1
ATOM 2480 C C . ILE A 1 311 ? 12.861 -24.361 -2.201 1.00 88.44 311 ILE A C 1
ATOM 2482 O O . ILE A 1 311 ? 13.590 -25.288 -1.842 1.00 88.44 311 ILE A O 1
ATOM 2486 N N . LEU A 1 312 ? 12.380 -23.475 -1.323 1.00 84.12 312 LEU A N 1
ATOM 2487 C CA . LEU A 1 312 ? 12.646 -23.531 0.120 1.00 84.12 312 LEU A CA 1
ATOM 2488 C C . LEU A 1 312 ? 11.974 -24.737 0.791 1.00 84.12 312 LEU A C 1
ATOM 2490 O O . LEU A 1 312 ? 12.546 -25.312 1.719 1.00 84.12 312 LEU A O 1
ATOM 2494 N N . GLU A 1 313 ? 10.809 -25.143 0.295 1.00 85.62 313 GLU A N 1
ATOM 2495 C CA . GLU A 1 313 ? 10.059 -26.324 0.739 1.00 85.62 313 GLU A CA 1
ATOM 2496 C C . GLU A 1 313 ? 10.583 -27.630 0.117 1.00 85.62 313 GLU A C 1
ATOM 2498 O O . GLU A 1 313 ? 10.184 -28.719 0.526 1.00 85.62 313 GLU A O 1
ATOM 2503 N N . ARG A 1 314 ? 11.592 -27.527 -0.764 1.00 85.44 314 ARG A N 1
ATOM 2504 C CA . ARG A 1 314 ? 12.226 -28.634 -1.502 1.00 85.44 314 ARG A CA 1
ATOM 2505 C C . ARG A 1 314 ? 11.269 -29.341 -2.460 1.00 85.44 314 ARG A C 1
ATOM 2507 O O . ARG A 1 314 ? 11.427 -30.534 -2.717 1.00 85.44 314 ARG A O 1
ATOM 2514 N N . GLU A 1 315 ? 10.311 -28.601 -2.997 1.00 83.31 315 GLU A N 1
ATOM 2515 C CA . GLU A 1 315 ? 9.444 -29.062 -4.070 1.00 83.31 315 GLU A CA 1
ATOM 2516 C C . GLU A 1 315 ? 10.081 -28.769 -5.434 1.00 83.31 315 GLU A C 1
ATOM 2518 O O . GLU A 1 315 ? 10.708 -27.729 -5.641 1.00 83.31 315 GLU A O 1
ATOM 2523 N N . GLU A 1 316 ? 9.920 -29.692 -6.383 1.00 80.38 316 GLU A N 1
ATOM 2524 C CA . GLU A 1 316 ? 10.387 -29.513 -7.769 1.00 80.38 316 GLU A CA 1
ATOM 2525 C C . GLU A 1 316 ? 9.414 -28.655 -8.597 1.00 80.38 316 GLU A C 1
ATOM 2527 O O . GLU A 1 316 ? 9.792 -28.102 -9.629 1.00 80.38 316 GLU A O 1
ATOM 2532 N N . LEU A 1 317 ? 8.169 -28.519 -8.123 1.00 91.06 317 LEU A N 1
ATOM 2533 C CA . LEU A 1 317 ? 7.059 -27.908 -8.845 1.00 91.06 317 LEU A CA 1
ATOM 2534 C C . LEU A 1 317 ? 6.502 -26.697 -8.099 1.00 91.06 317 LEU A C 1
ATOM 2536 O O . LEU A 1 317 ? 6.269 -26.736 -6.894 1.00 91.06 317 LEU A O 1
ATOM 2540 N N . VAL A 1 318 ? 6.169 -25.637 -8.834 1.00 91.44 318 VAL A N 1
ATOM 2541 C CA . VAL A 1 318 ? 5.296 -24.585 -8.301 1.00 91.44 318 VAL A CA 1
ATOM 2542 C C . VAL A 1 318 ? 3.847 -25.052 -8.419 1.00 91.44 318 VAL A C 1
ATOM 2544 O O . VAL A 1 318 ? 3.334 -25.220 -9.527 1.00 91.44 318 VAL A O 1
ATOM 2547 N N . ILE A 1 319 ? 3.182 -25.262 -7.282 1.00 90.81 319 ILE A N 1
ATOM 2548 C CA . ILE A 1 319 ? 1.760 -25.619 -7.204 1.00 90.81 319 ILE A CA 1
ATOM 2549 C C . ILE A 1 319 ? 0.877 -24.398 -6.906 1.00 90.81 319 ILE A C 1
ATOM 2551 O O . ILE A 1 319 ? 1.360 -23.311 -6.582 1.00 90.81 319 ILE A O 1
ATOM 2555 N N . GLN A 1 320 ? -0.442 -24.575 -7.022 1.00 90.88 320 GLN A N 1
ATOM 2556 C CA . GLN A 1 320 ? -1.419 -23.504 -6.809 1.00 90.88 320 GLN A CA 1
ATOM 2557 C C . GLN A 1 320 ? -1.307 -22.855 -5.417 1.00 90.88 320 GLN A C 1
ATOM 2559 O O . GLN A 1 320 ? -1.447 -21.638 -5.317 1.00 90.88 320 GLN A O 1
ATOM 2564 N N . GLU A 1 321 ? -1.025 -23.637 -4.371 1.00 87.38 321 GLU A N 1
ATOM 2565 C CA . GLU A 1 321 ? -0.911 -23.153 -2.988 1.00 87.38 321 GLU A CA 1
ATOM 2566 C C . GLU A 1 321 ? 0.194 -22.099 -2.834 1.00 87.38 321 GLU A C 1
ATOM 2568 O O . GLU A 1 321 ? -0.056 -21.032 -2.280 1.00 87.38 321 GLU A O 1
ATOM 2573 N N . HIS A 1 322 ? 1.363 -22.302 -3.451 1.00 90.50 322 HIS A N 1
ATOM 2574 C CA . HIS A 1 322 ? 2.454 -21.320 -3.425 1.00 90.50 322 HIS A CA 1
ATOM 2575 C C . HIS A 1 322 ? 2.049 -19.960 -4.008 1.00 90.50 322 HIS A C 1
ATOM 2577 O O . HIS A 1 322 ? 2.442 -18.914 -3.485 1.00 90.50 322 HIS A O 1
ATOM 2583 N N . LEU A 1 323 ? 1.266 -19.958 -5.095 1.00 90.94 323 LEU A N 1
ATOM 2584 C CA . LEU A 1 323 ? 0.748 -18.725 -5.689 1.00 90.94 323 LEU A CA 1
ATOM 2585 C C . LEU A 1 323 ? -0.324 -18.089 -4.803 1.00 90.94 323 LEU A C 1
ATOM 2587 O O . LEU A 1 323 ? -0.282 -16.878 -4.600 1.00 90.94 323 LEU A O 1
ATOM 2591 N N . GLU A 1 324 ? -1.265 -18.871 -4.267 1.00 89.25 324 GLU A N 1
ATOM 2592 C CA . GLU A 1 324 ? -2.307 -18.360 -3.365 1.00 89.25 324 GLU A CA 1
ATOM 2593 C C . GLU A 1 324 ? -1.692 -17.737 -2.097 1.00 89.25 324 GLU A C 1
ATOM 2595 O O . GLU A 1 324 ? -2.099 -16.645 -1.690 1.00 89.25 324 GLU A O 1
ATOM 2600 N N . GLU A 1 325 ? -0.652 -18.352 -1.531 1.00 82.94 325 GLU A N 1
ATOM 2601 C CA . GLU A 1 325 ? 0.094 -17.811 -0.393 1.00 82.94 325 GLU A CA 1
ATOM 2602 C C . GLU A 1 325 ? 0.883 -16.549 -0.747 1.00 82.94 325 GLU A C 1
ATOM 2604 O O . GLU A 1 325 ? 0.794 -15.555 -0.028 1.00 82.94 325 GLU A O 1
ATOM 2609 N N . ALA A 1 326 ? 1.604 -16.526 -1.872 1.00 86.50 326 ALA A N 1
ATOM 2610 C CA . ALA A 1 326 ? 2.325 -15.330 -2.310 1.00 86.50 326 ALA A CA 1
ATOM 2611 C C . ALA A 1 326 ? 1.363 -14.160 -2.609 1.00 86.50 326 ALA A C 1
ATOM 2613 O O . ALA A 1 326 ? 1.646 -13.002 -2.293 1.00 86.50 326 ALA A O 1
ATOM 2614 N N . ILE A 1 327 ? 0.183 -14.445 -3.170 1.00 86.44 327 ILE A N 1
ATOM 2615 C CA . ILE A 1 327 ? -0.890 -13.458 -3.349 1.00 86.44 327 ILE A CA 1
ATOM 2616 C C . ILE A 1 327 ? -1.386 -12.966 -1.991 1.00 86.44 327 ILE A C 1
ATOM 2618 O O . ILE A 1 327 ? -1.567 -11.757 -1.818 1.00 86.44 327 ILE A O 1
ATOM 2622 N N . ALA A 1 328 ? -1.602 -13.869 -1.031 1.00 80.00 328 ALA A N 1
ATOM 2623 C CA . ALA A 1 328 ? -1.988 -13.507 0.324 1.00 80.00 328 ALA A CA 1
ATOM 2624 C C . ALA A 1 328 ? -0.922 -12.618 0.979 1.00 80.00 328 ALA A C 1
ATOM 2626 O O . ALA A 1 328 ? -1.278 -11.575 1.506 1.00 80.00 328 ALA A O 1
ATOM 2627 N N . GLU A 1 329 ? 0.367 -12.928 0.859 1.00 74.94 329 GLU A N 1
ATOM 2628 C CA . GLU A 1 329 ? 1.480 -12.121 1.384 1.00 74.94 329 GLU A CA 1
ATOM 2629 C C . GLU A 1 329 ? 1.627 -10.755 0.705 1.00 74.94 329 GLU A C 1
ATOM 2631 O O . GLU A 1 329 ? 2.010 -9.780 1.342 1.00 74.94 329 GLU A O 1
ATOM 2636 N N . ILE A 1 330 ? 1.296 -10.613 -0.579 1.00 73.56 330 ILE A N 1
ATOM 2637 C CA . ILE A 1 330 ? 1.245 -9.277 -1.196 1.00 73.56 330 ILE A CA 1
ATOM 2638 C C . ILE A 1 330 ? 0.001 -8.510 -0.734 1.00 73.56 330 ILE A C 1
ATOM 2640 O O . ILE A 1 330 ? 0.041 -7.284 -0.588 1.00 73.56 330 ILE A O 1
ATOM 2644 N N . LYS A 1 331 ? -1.107 -9.212 -0.469 1.00 68.06 331 LYS A N 1
ATOM 2645 C CA . LYS A 1 331 ? -2.332 -8.626 0.097 1.00 68.06 331 LYS A CA 1
ATOM 2646 C C . LYS A 1 331 ? -2.211 -8.335 1.603 1.00 68.06 331 LYS A C 1
ATOM 2648 O O . LYS A 1 331 ? -2.947 -7.485 2.113 1.00 68.06 331 LYS A O 1
ATOM 2653 N N . VAL A 1 332 ? -1.277 -8.975 2.306 1.00 59.59 332 VAL A N 1
ATOM 2654 C CA . VAL A 1 332 ? -1.080 -8.931 3.761 1.00 59.59 332 VAL A CA 1
ATOM 2655 C C . VAL A 1 332 ? 0.314 -8.355 4.067 1.00 59.59 332 VAL A C 1
ATOM 2657 O O . VAL A 1 332 ? 1.289 -9.035 3.798 1.00 59.59 332 VAL A O 1
ATOM 2660 N N . PRO A 1 333 ? 0.485 -7.180 4.716 1.00 63.25 333 PRO A N 1
ATOM 2661 C CA . PRO A 1 333 ? -0.442 -6.633 5.698 1.00 63.25 333 PRO A CA 1
ATOM 2662 C C . PRO A 1 333 ? -0.614 -5.117 5.508 1.00 63.25 333 PRO A C 1
ATOM 2664 O O . PRO A 1 333 ? 0.203 -4.325 5.985 1.00 63.25 333 PRO A O 1
ATOM 2667 N N . LYS A 1 334 ? -1.736 -4.684 4.908 1.00 71.00 334 LYS A N 1
ATOM 2668 C CA . LYS A 1 334 ? -2.188 -3.275 4.977 1.00 71.00 334 LYS A CA 1
ATOM 2669 C C . LYS A 1 334 ? -2.042 -2.711 6.398 1.00 71.00 334 LYS A C 1
ATOM 2671 O O . LYS A 1 334 ? -1.576 -1.594 6.569 1.00 71.00 334 LYS A O 1
ATOM 2676 N N . VAL A 1 335 ? -2.342 -3.527 7.409 1.00 83.75 335 VAL A N 1
ATOM 2677 C CA . VAL A 1 335 ? -2.154 -3.219 8.834 1.00 83.75 335 VAL A CA 1
ATOM 2678 C C . VAL A 1 335 ? -0.706 -2.858 9.180 1.00 83.75 335 VAL A C 1
ATOM 2680 O O . VAL A 1 335 ? -0.486 -1.821 9.793 1.00 83.75 335 VAL A O 1
ATOM 2683 N N . SER A 1 336 ? 0.285 -3.659 8.781 1.00 85.00 336 SER A N 1
ATOM 2684 C CA . SER A 1 336 ? 1.697 -3.386 9.092 1.00 85.00 336 SER A CA 1
ATOM 2685 C C . SER A 1 336 ? 2.237 -2.194 8.314 1.00 85.00 336 SER A C 1
ATOM 2687 O O . SER A 1 336 ? 3.045 -1.442 8.849 1.00 85.00 336 SER A O 1
ATOM 2689 N N . HIS A 1 337 ? 1.772 -1.982 7.078 1.00 82.62 337 HIS A N 1
ATOM 2690 C CA . HIS A 1 337 ? 2.105 -0.771 6.328 1.00 82.62 337 HIS A CA 1
ATOM 2691 C C . HIS A 1 337 ? 1.571 0.485 7.029 1.00 82.62 337 HIS A C 1
ATOM 2693 O O . HIS A 1 337 ? 2.317 1.442 7.225 1.00 82.62 337 HIS A O 1
ATOM 2699 N N . ILE A 1 338 ? 0.304 0.463 7.457 1.00 89.62 338 ILE A N 1
ATOM 2700 C CA . ILE A 1 338 ? -0.310 1.566 8.204 1.00 89.62 338 ILE A CA 1
ATOM 2701 C C . ILE A 1 338 ? 0.408 1.765 9.544 1.00 89.62 338 ILE A C 1
ATOM 2703 O O . ILE A 1 338 ? 0.735 2.894 9.886 1.00 89.62 338 ILE A O 1
ATOM 2707 N N . ALA A 1 339 ? 0.727 0.689 10.269 1.00 91.75 339 ALA A N 1
ATOM 2708 C CA . ALA A 1 339 ? 1.474 0.761 11.524 1.00 91.75 339 ALA A CA 1
ATOM 2709 C C . ALA A 1 339 ? 2.854 1.414 11.344 1.00 91.75 339 ALA A C 1
ATOM 2711 O O . ALA A 1 339 ? 3.229 2.275 12.132 1.00 91.75 339 ALA A O 1
ATOM 2712 N N . ALA A 1 340 ? 3.592 1.042 10.293 1.00 87.75 340 ALA A N 1
ATOM 2713 C CA . ALA A 1 340 ? 4.897 1.627 9.991 1.00 87.75 340 ALA A CA 1
ATOM 2714 C C . ALA A 1 340 ? 4.794 3.116 9.630 1.00 87.75 340 ALA A C 1
ATOM 2716 O O . ALA A 1 340 ? 5.631 3.910 10.048 1.00 87.75 340 ALA A O 1
ATOM 2717 N N . ARG A 1 341 ? 3.755 3.506 8.882 1.00 90.88 341 ARG A N 1
ATOM 2718 C CA . ARG A 1 341 ? 3.491 4.912 8.557 1.00 90.88 341 ARG A CA 1
ATOM 2719 C C . ARG A 1 341 ? 3.106 5.727 9.791 1.00 90.88 341 ARG A C 1
ATOM 2721 O O . ARG A 1 341 ? 3.659 6.800 9.985 1.00 90.88 341 ARG A O 1
ATOM 2728 N N . LEU A 1 342 ? 2.239 5.194 10.652 1.00 92.50 342 LEU A N 1
ATOM 2729 C CA . LEU A 1 342 ? 1.882 5.818 11.930 1.00 92.50 342 LEU A CA 1
ATOM 2730 C C . LEU A 1 342 ? 3.107 6.023 12.824 1.00 92.50 342 LEU A C 1
ATOM 2732 O O . LEU A 1 342 ? 3.268 7.093 13.394 1.00 92.50 342 LEU A O 1
ATOM 2736 N N . ALA A 1 343 ? 3.998 5.032 12.894 1.00 92.88 343 ALA A N 1
ATOM 2737 C CA . ALA A 1 343 ? 5.239 5.144 13.654 1.00 92.88 343 ALA A CA 1
ATOM 2738 C C . ALA A 1 343 ? 6.215 6.191 13.085 1.00 92.88 343 ALA A C 1
ATOM 2740 O O . ALA A 1 343 ? 7.028 6.725 13.833 1.00 92.88 343 ALA A O 1
ATOM 2741 N N . ALA A 1 344 ? 6.153 6.482 11.782 1.00 90.44 344 ALA A N 1
ATOM 2742 C CA . ALA A 1 344 ? 6.968 7.522 11.157 1.00 90.44 344 ALA A CA 1
ATOM 2743 C C . ALA A 1 344 ? 6.411 8.935 11.408 1.00 90.44 344 ALA A C 1
ATOM 2745 O O . ALA A 1 344 ? 7.188 9.843 11.684 1.00 90.44 344 ALA A O 1
ATOM 2746 N N . GLU A 1 345 ? 5.087 9.111 11.337 1.00 89.62 345 GLU A N 1
ATOM 2747 C CA . GLU A 1 345 ? 4.419 10.411 11.530 1.00 89.62 345 GLU A CA 1
ATOM 2748 C C . GLU A 1 345 ? 4.270 10.796 13.012 1.00 89.62 345 GLU A C 1
ATOM 2750 O O . GLU A 1 345 ? 4.342 11.969 13.371 1.00 89.62 345 GLU A O 1
ATOM 2755 N N . LEU A 1 346 ? 4.082 9.811 13.895 1.00 89.31 346 LEU A N 1
ATOM 2756 C CA . LEU A 1 346 ? 3.836 10.013 15.326 1.00 89.31 346 LEU A CA 1
ATOM 2757 C C . LEU A 1 346 ? 4.886 9.301 16.202 1.00 89.31 346 LEU A C 1
ATOM 2759 O O . LEU A 1 346 ? 4.506 8.584 17.121 1.00 89.31 346 LEU A O 1
ATOM 2763 N N . PRO A 1 347 ? 6.204 9.493 15.997 1.00 88.44 347 PRO A N 1
ATOM 2764 C CA . PRO A 1 347 ? 7.255 8.619 16.542 1.00 88.44 347 PRO A CA 1
ATOM 2765 C C . PRO A 1 347 ? 7.309 8.523 18.074 1.00 88.44 347 PRO A C 1
ATOM 2767 O O . PRO A 1 347 ? 7.829 7.546 18.611 1.00 88.44 347 PRO A O 1
ATOM 2770 N N . ASN A 1 348 ? 6.779 9.524 18.780 1.00 88.75 348 ASN A N 1
ATOM 2771 C CA . ASN A 1 348 ? 6.776 9.592 20.243 1.00 88.75 348 ASN A CA 1
ATOM 2772 C C . ASN A 1 348 ? 5.481 9.061 20.879 1.00 88.75 348 ASN A C 1
ATOM 2774 O O . ASN A 1 348 ? 5.340 9.104 22.102 1.00 88.75 348 ASN A O 1
ATOM 2778 N N . GLU A 1 349 ? 4.525 8.600 20.073 1.00 90.25 349 GLU A N 1
ATOM 2779 C CA . GLU A 1 349 ? 3.247 8.099 20.561 1.00 90.25 349 GLU A CA 1
ATOM 2780 C C . GLU A 1 349 ? 3.284 6.601 20.886 1.00 90.25 349 GLU A C 1
ATOM 2782 O O . GLU A 1 349 ? 4.150 5.838 20.451 1.00 90.25 349 GLU A O 1
ATOM 2787 N N . SER A 1 350 ? 2.326 6.163 21.706 1.00 90.56 350 SER A N 1
ATOM 2788 C CA . SER A 1 350 ? 2.287 4.780 22.180 1.00 90.56 350 SER A CA 1
ATOM 2789 C C . SER A 1 350 ? 1.842 3.799 21.089 1.00 90.56 350 SER A C 1
ATOM 2791 O O . SER A 1 350 ? 0.976 4.086 20.259 1.00 90.56 350 SER A O 1
ATOM 2793 N N . CYS A 1 351 ? 2.320 2.554 21.168 1.00 92.38 351 CYS A N 1
ATOM 2794 C CA . CYS A 1 351 ? 1.810 1.474 20.318 1.00 92.38 351 CYS A CA 1
ATOM 2795 C C . CYS A 1 351 ? 0.301 1.218 20.515 1.00 92.38 351 CYS A C 1
ATOM 2797 O O . CYS A 1 351 ? -0.347 0.644 19.636 1.00 92.38 351 CYS A O 1
ATOM 2799 N N . LEU A 1 352 ? -0.268 1.619 21.662 1.00 94.00 352 LEU A N 1
ATOM 2800 C CA . LEU A 1 352 ? -1.707 1.536 21.915 1.00 94.00 352 LEU A CA 1
ATOM 2801 C C . LEU A 1 352 ? -2.483 2.515 21.035 1.00 94.00 352 LEU A C 1
ATOM 2803 O O . LEU A 1 352 ? -3.536 2.124 20.525 1.00 94.00 352 LEU A O 1
ATOM 2807 N N . LEU A 1 353 ? -1.937 3.713 20.801 1.00 93.62 353 LEU A N 1
ATOM 2808 C CA . LEU A 1 353 ? -2.509 4.693 19.886 1.00 93.62 353 LEU A CA 1
ATOM 2809 C C . LEU A 1 353 ? -2.449 4.195 18.440 1.00 93.62 353 LEU A C 1
ATOM 2811 O O . LEU A 1 353 ? -3.466 4.227 17.755 1.00 93.62 353 LEU A O 1
ATOM 2815 N N . TYR A 1 354 ? -1.318 3.636 17.991 1.00 94.56 354 TYR A N 1
ATOM 2816 C CA . TYR A 1 354 ? -1.231 3.063 16.638 1.00 94.56 354 TYR A CA 1
ATOM 2817 C C . TYR A 1 354 ? -2.264 1.953 16.430 1.00 94.56 354 TYR A C 1
ATOM 2819 O O . TYR A 1 354 ? -2.965 1.920 15.420 1.00 94.56 354 TYR A O 1
ATOM 2827 N N . ARG A 1 355 ? -2.404 1.060 17.420 1.00 95.19 355 ARG A N 1
ATOM 2828 C CA . ARG A 1 355 ? -3.412 -0.006 17.405 1.00 95.19 355 ARG A CA 1
ATOM 2829 C C . ARG A 1 355 ? -4.834 0.560 17.337 1.00 95.19 355 ARG A C 1
ATOM 2831 O O . ARG A 1 355 ? -5.649 0.017 16.593 1.00 95.19 355 ARG A O 1
ATOM 2838 N N . ALA A 1 356 ? -5.123 1.631 18.080 1.00 95.12 356 ALA A N 1
ATOM 2839 C CA . ALA A 1 356 ? -6.418 2.302 18.046 1.00 95.12 356 ALA A CA 1
ATOM 2840 C C . ALA A 1 356 ? -6.687 2.948 16.679 1.00 95.12 356 ALA A C 1
ATOM 2842 O O . ALA A 1 356 ? -7.737 2.698 16.103 1.00 95.12 356 ALA A O 1
ATOM 2843 N N . LEU A 1 357 ? -5.732 3.695 16.116 1.00 95.81 357 LEU A N 1
ATOM 2844 C CA . LEU A 1 357 ? -5.876 4.387 14.828 1.00 95.81 357 LEU A CA 1
ATOM 2845 C C . LEU A 1 357 ? -6.056 3.423 13.649 1.00 95.81 357 LEU A C 1
ATOM 2847 O O . LEU A 1 357 ? -6.894 3.661 12.781 1.00 95.81 357 LEU A O 1
ATOM 2851 N N . ILE A 1 358 ? -5.340 2.294 13.638 1.00 95.31 358 ILE A N 1
ATOM 2852 C CA . ILE A 1 358 ? -5.521 1.251 12.616 1.00 95.31 358 ILE A CA 1
ATOM 2853 C C . ILE A 1 358 ? -6.960 0.731 12.634 1.00 95.31 358 ILE A C 1
ATOM 2855 O O . ILE A 1 358 ? -7.597 0.638 11.585 1.00 95.31 358 ILE A O 1
ATOM 2859 N N . VAL A 1 359 ? -7.486 0.410 13.815 1.00 95.25 359 VAL A N 1
ATOM 2860 C CA . VAL A 1 359 ? -8.855 -0.097 13.960 1.00 95.25 359 VAL A CA 1
ATOM 2861 C C . VAL A 1 359 ? -9.895 0.990 13.701 1.00 95.25 359 VAL A C 1
ATOM 2863 O O . VAL A 1 359 ? -10.883 0.735 13.013 1.00 95.25 359 VAL A O 1
ATOM 2866 N N . GLN A 1 360 ? -9.650 2.216 14.160 1.00 96.31 360 GLN A N 1
ATOM 2867 C CA . GLN A 1 360 ? -10.496 3.373 13.881 1.00 96.31 360 GLN A CA 1
ATOM 2868 C C . GLN A 1 360 ? -10.626 3.598 12.372 1.00 96.31 360 GLN A C 1
ATOM 2870 O O . GLN A 1 360 ? -11.723 3.832 11.880 1.00 96.31 360 GLN A O 1
ATOM 2875 N N . SER A 1 361 ? -9.535 3.440 11.619 1.00 95.00 361 SER A N 1
ATOM 2876 C CA . SER A 1 361 ? -9.533 3.606 10.163 1.00 95.00 361 SER A CA 1
ATOM 2877 C C . SER A 1 361 ? -10.336 2.547 9.401 1.00 95.00 361 SER A C 1
ATOM 2879 O O . SER A 1 361 ? -10.669 2.764 8.235 1.00 95.00 361 SER A O 1
ATOM 2881 N N . ALA A 1 362 ? -10.624 1.401 10.028 1.00 93.56 362 ALA A N 1
ATOM 2882 C CA . ALA A 1 362 ? -11.252 0.266 9.371 1.00 93.56 362 ALA A CA 1
ATOM 2883 C C . ALA A 1 362 ? -12.741 0.502 9.112 1.00 93.56 362 ALA A C 1
ATOM 2885 O O . ALA A 1 362 ? -13.474 0.882 10.024 1.00 93.56 362 ALA A O 1
ATOM 2886 N N . ARG A 1 363 ? -13.195 0.227 7.886 1.00 90.62 363 ARG A N 1
ATOM 2887 C CA . ARG A 1 363 ? -14.618 0.254 7.525 1.00 90.62 363 ARG A CA 1
ATOM 2888 C C . ARG A 1 363 ? -15.064 -1.050 6.894 1.00 90.62 363 ARG A C 1
ATOM 2890 O O . ARG A 1 363 ? -14.316 -1.694 6.154 1.00 90.62 363 ARG A O 1
ATOM 2897 N N . TRP A 1 364 ? -16.313 -1.409 7.156 1.00 89.31 364 TRP A N 1
ATOM 2898 C CA . TRP A 1 364 ? -16.978 -2.433 6.367 1.00 89.31 364 TRP A CA 1
ATOM 2899 C C . TRP A 1 364 ? -17.244 -1.906 4.950 1.00 89.31 364 TRP A C 1
ATOM 2901 O O . TRP A 1 364 ? -17.636 -0.746 4.798 1.00 89.31 364 TRP A O 1
ATOM 2911 N N . PRO A 1 365 ? -17.013 -2.730 3.915 1.00 82.56 365 PRO A N 1
ATOM 2912 C CA . PRO A 1 365 ? -17.417 -2.407 2.549 1.00 82.56 365 PRO A CA 1
ATOM 2913 C C . PRO A 1 365 ? -18.948 -2.315 2.429 1.00 82.56 365 PRO A C 1
ATOM 2915 O O . PRO A 1 365 ? -19.673 -2.831 3.277 1.00 82.56 365 PRO A O 1
ATOM 2918 N N . GLU A 1 366 ? -19.449 -1.692 1.361 1.00 81.81 366 GLU A N 1
ATOM 2919 C CA . GLU A 1 366 ? -20.890 -1.445 1.161 1.00 81.81 366 GLU A CA 1
ATOM 2920 C C . GLU A 1 366 ? -21.741 -2.717 1.282 1.00 81.81 366 GLU A C 1
ATOM 2922 O O . GLU A 1 366 ? -22.742 -2.726 1.995 1.00 81.81 366 GLU A O 1
ATOM 2927 N N . TRP A 1 367 ? -21.288 -3.826 0.688 1.00 82.06 367 TRP A N 1
ATOM 2928 C CA . TRP A 1 367 ? -21.987 -5.115 0.760 1.00 82.06 367 TRP A CA 1
ATOM 2929 C C . TRP A 1 367 ? -22.139 -5.647 2.192 1.00 82.06 367 TRP A C 1
ATOM 2931 O O . TRP A 1 367 ? -23.091 -6.361 2.489 1.00 82.06 367 TRP A O 1
ATOM 2941 N N . ALA A 1 368 ? -21.209 -5.306 3.085 1.00 81.06 368 ALA A N 1
ATOM 2942 C CA . ALA A 1 368 ? -21.220 -5.729 4.481 1.00 81.06 368 ALA A CA 1
ATOM 2943 C C . ALA A 1 368 ? -22.109 -4.829 5.356 1.00 81.06 368 ALA A C 1
ATOM 2945 O O . ALA A 1 368 ? -22.558 -5.258 6.419 1.00 81.06 368 ALA A O 1
ATOM 2946 N N . MET A 1 369 ? -22.363 -3.594 4.914 1.00 79.75 369 MET A N 1
ATOM 2947 C CA . MET A 1 369 ? -23.263 -2.650 5.581 1.00 79.75 369 MET A CA 1
ATOM 2948 C C . MET A 1 369 ? -24.732 -2.830 5.174 1.00 79.75 369 MET A C 1
ATOM 2950 O O . MET A 1 369 ? -25.605 -2.319 5.875 1.00 79.75 369 MET A O 1
ATOM 2954 N N . ALA A 1 370 ? -25.010 -3.556 4.085 1.00 80.75 370 ALA A N 1
ATOM 2955 C CA . ALA A 1 370 ? -26.365 -3.824 3.611 1.00 80.75 370 ALA A CA 1
ATOM 2956 C C . ALA A 1 370 ? -27.236 -4.494 4.691 1.00 80.75 370 ALA A C 1
ATOM 2958 O O . ALA A 1 370 ? -26.769 -5.348 5.449 1.00 80.75 370 ALA A O 1
ATOM 2959 N N . ASP A 1 371 ? -28.519 -4.132 4.756 1.00 76.62 371 ASP A N 1
ATOM 2960 C CA . ASP A 1 371 ? -29.420 -4.624 5.807 1.00 76.62 371 ASP A CA 1
ATOM 2961 C C . ASP A 1 371 ? -29.710 -6.126 5.723 1.00 76.62 371 ASP A C 1
ATOM 2963 O O . ASP A 1 371 ? -29.923 -6.765 6.751 1.00 76.62 371 ASP A O 1
ATOM 2967 N N . GLU A 1 372 ? -29.636 -6.703 4.525 1.00 77.12 372 GLU A N 1
ATOM 2968 C CA . GLU A 1 372 ? -29.802 -8.142 4.288 1.00 77.12 372 GLU A CA 1
ATOM 2969 C C . GLU A 1 372 ? -28.581 -8.971 4.727 1.00 77.12 372 GLU A C 1
ATOM 2971 O O . GLU A 1 372 ? -28.664 -10.195 4.853 1.00 77.12 372 GLU A O 1
ATOM 2976 N N . ALA A 1 373 ? -27.429 -8.333 4.965 1.00 78.50 373 ALA A N 1
ATOM 2977 C CA . ALA A 1 373 ? -26.203 -9.039 5.306 1.00 78.50 373 ALA A CA 1
ATOM 2978 C C . ALA A 1 373 ? -26.275 -9.645 6.716 1.00 78.50 373 ALA A C 1
ATOM 2980 O O . ALA A 1 373 ? -26.692 -9.005 7.685 1.00 78.50 373 ALA A O 1
ATOM 2981 N N . ASN A 1 374 ? -25.766 -10.871 6.877 1.00 86.44 374 ASN A N 1
ATOM 2982 C CA . ASN A 1 374 ? -25.574 -11.458 8.202 1.00 86.44 374 ASN A CA 1
ATOM 2983 C C . ASN A 1 374 ? -24.402 -10.761 8.916 1.00 86.44 374 ASN A C 1
ATOM 2985 O O . ASN A 1 374 ? -23.253 -11.204 8.843 1.00 86.44 374 ASN A O 1
ATOM 2989 N N . LYS A 1 375 ? -24.701 -9.662 9.618 1.00 87.81 375 LYS A N 1
ATOM 2990 C CA . LYS A 1 375 ? -23.709 -8.774 10.252 1.00 87.81 375 LYS A CA 1
ATOM 2991 C C . LYS A 1 375 ? -22.809 -9.508 11.262 1.00 87.81 375 LYS A C 1
ATOM 2993 O O . LYS A 1 375 ? -21.627 -9.192 11.369 1.00 87.81 375 LYS A O 1
ATOM 2998 N N . LEU A 1 376 ? -23.315 -10.544 11.943 1.00 88.25 376 LEU A N 1
ATOM 2999 C CA . LEU A 1 376 ? -22.501 -11.393 12.826 1.00 88.25 376 LEU A CA 1
ATOM 3000 C C . LEU A 1 376 ? -21.456 -12.197 12.040 1.00 88.25 376 LEU A C 1
ATOM 3002 O O . LEU A 1 376 ? -20.302 -12.300 12.457 1.00 88.25 376 LEU A O 1
ATOM 3006 N N . HIS A 1 377 ? -21.849 -12.767 10.900 1.00 83.88 377 HIS A N 1
ATOM 3007 C CA . HIS A 1 377 ? -20.931 -13.491 10.025 1.00 83.88 377 HIS A CA 1
ATOM 3008 C C . HIS A 1 377 ? -19.872 -12.560 9.423 1.00 83.88 377 HIS A C 1
ATOM 3010 O O . HIS A 1 377 ? -18.688 -12.890 9.453 1.00 83.88 377 HIS A O 1
ATOM 3016 N N . VAL A 1 378 ? -20.280 -11.369 8.974 1.00 86.19 378 VAL A N 1
ATOM 3017 C CA . VAL A 1 378 ? -19.374 -10.317 8.487 1.00 86.19 378 VAL A CA 1
ATOM 3018 C C . VAL A 1 378 ? -18.324 -9.971 9.544 1.00 86.19 378 VAL A C 1
ATOM 3020 O O . VAL A 1 378 ? -17.128 -10.025 9.259 1.00 86.19 378 VAL A O 1
ATOM 3023 N N . LEU A 1 379 ? -18.745 -9.691 10.782 1.00 88.50 379 LEU A N 1
ATOM 3024 C CA . LEU A 1 379 ? -17.824 -9.380 11.877 1.00 88.50 379 LEU A CA 1
ATOM 3025 C C . LEU A 1 379 ? -16.817 -10.519 12.118 1.00 88.50 379 LEU A C 1
ATOM 3027 O O . LEU A 1 379 ? -15.641 -10.260 12.361 1.00 88.50 379 LEU A O 1
ATOM 3031 N N . ARG A 1 380 ? -17.244 -11.785 12.023 1.00 85.81 380 ARG A N 1
ATOM 3032 C CA . ARG A 1 380 ? -16.347 -12.947 12.174 1.00 85.81 380 ARG A CA 1
ATOM 3033 C C . ARG A 1 380 ? -15.352 -13.098 11.021 1.00 85.81 380 ARG A C 1
ATOM 3035 O O . ARG A 1 380 ? -14.276 -13.643 11.244 1.00 85.81 380 ARG A O 1
ATOM 3042 N N . GLN A 1 381 ? -15.698 -12.642 9.818 1.00 82.75 381 GLN A N 1
ATOM 3043 C CA . GLN A 1 381 ? -14.835 -12.734 8.638 1.00 82.75 381 GLN A CA 1
ATOM 3044 C C . GLN A 1 381 ? -13.827 -11.587 8.542 1.00 82.75 381 GLN A C 1
ATOM 3046 O O . GLN A 1 381 ? -12.646 -11.828 8.310 1.00 82.75 381 GLN A O 1
ATOM 3051 N N . ILE A 1 382 ? -14.289 -10.343 8.696 1.00 82.44 382 ILE A N 1
ATOM 3052 C CA . ILE A 1 382 ? -13.482 -9.140 8.430 1.00 82.44 382 ILE A CA 1
ATOM 3053 C C . ILE A 1 382 ? -13.300 -8.240 9.660 1.00 82.44 382 ILE A C 1
ATOM 3055 O O . ILE A 1 382 ? -12.725 -7.158 9.548 1.00 82.44 382 ILE A O 1
ATOM 3059 N N . GLY A 1 383 ? -13.759 -8.664 10.843 1.00 90.00 383 GLY A N 1
ATOM 3060 C CA . GLY A 1 383 ? -13.627 -7.895 12.081 1.00 90.00 383 GLY A CA 1
ATOM 3061 C C . GLY A 1 383 ? -14.281 -6.521 11.962 1.00 90.00 383 GLY A C 1
ATOM 3062 O O . GLY A 1 383 ? -15.381 -6.383 11.434 1.00 90.00 383 GLY A O 1
ATOM 3063 N N . TYR A 1 384 ? -13.572 -5.481 12.397 1.00 91.75 384 TYR A N 1
ATOM 3064 C CA . TYR A 1 384 ? -14.008 -4.086 12.267 1.00 91.75 384 TYR A CA 1
ATOM 3065 C C . TYR A 1 384 ? -13.986 -3.548 10.821 1.00 91.75 384 TYR A C 1
ATOM 3067 O O . TYR A 1 384 ? -14.384 -2.411 10.582 1.00 91.75 384 TYR A O 1
ATOM 3075 N N . GLY A 1 385 ? -13.536 -4.350 9.849 1.00 90.12 385 GLY A N 1
ATOM 3076 C CA . GLY A 1 385 ? -13.482 -3.998 8.434 1.00 90.12 385 GLY A CA 1
ATOM 3077 C C . GLY A 1 385 ? -12.071 -3.882 7.884 1.00 90.12 385 GLY A C 1
ATOM 3078 O O . GLY A 1 385 ? -11.104 -4.361 8.470 1.00 90.12 385 GLY A O 1
ATOM 3079 N N . LEU A 1 386 ? -11.959 -3.224 6.732 1.00 89.19 386 LEU A N 1
ATOM 3080 C CA . LEU A 1 386 ? -10.703 -3.023 6.020 1.00 89.19 386 LEU A CA 1
ATOM 3081 C C . LEU A 1 386 ? -10.056 -1.699 6.459 1.00 89.19 386 LEU A C 1
ATOM 3083 O O . LEU A 1 386 ? -10.634 -0.644 6.190 1.00 89.19 386 LEU A O 1
ATOM 3087 N N . PRO A 1 387 ? -8.872 -1.721 7.104 1.00 91.44 387 PRO A N 1
ATOM 3088 C CA . PRO A 1 387 ? -8.126 -0.514 7.459 1.00 91.44 387 PRO A CA 1
ATOM 3089 C C . PRO A 1 387 ? -7.749 0.318 6.233 1.00 91.44 387 PRO A C 1
ATOM 3091 O O . PRO A 1 387 ? -7.449 -0.226 5.162 1.00 91.44 387 PRO A O 1
ATOM 3094 N N . ASN A 1 388 ? -7.710 1.636 6.410 1.00 91.00 388 ASN A N 1
ATOM 3095 C CA . ASN A 1 388 ? -7.398 2.597 5.358 1.00 91.00 388 ASN A CA 1
ATOM 3096 C C . ASN A 1 388 ? -6.309 3.571 5.834 1.00 91.00 388 ASN A C 1
ATOM 3098 O O . ASN A 1 388 ? -6.381 4.100 6.940 1.00 91.00 388 ASN A O 1
ATOM 3102 N N . LEU A 1 389 ? -5.296 3.794 4.994 1.00 87.50 389 LEU A N 1
ATOM 3103 C CA . LEU A 1 389 ? -4.126 4.594 5.352 1.00 87.50 389 LEU A CA 1
ATOM 3104 C C . LEU A 1 389 ? -4.472 6.070 5.573 1.00 87.50 389 LEU A C 1
ATOM 3106 O O . LEU A 1 389 ? -4.105 6.629 6.604 1.00 87.50 389 LEU A O 1
ATOM 3110 N N . ASP A 1 390 ? -5.220 6.669 4.649 1.00 87.62 390 ASP A N 1
ATOM 3111 C CA . ASP A 1 390 ? -5.592 8.084 4.711 1.00 87.62 390 ASP A CA 1
ATOM 3112 C C . ASP A 1 390 ? -6.469 8.355 5.936 1.00 87.62 390 ASP A C 1
ATOM 3114 O O . ASP A 1 390 ? -6.270 9.336 6.644 1.00 87.62 390 ASP A O 1
ATOM 3118 N N . ARG A 1 391 ? -7.382 7.429 6.264 1.00 92.31 391 ARG A N 1
ATOM 3119 C CA . ARG A 1 391 ? -8.214 7.518 7.472 1.00 92.31 391 ARG A CA 1
ATOM 3120 C C . ARG A 1 391 ? -7.430 7.348 8.773 1.00 92.31 391 ARG A C 1
ATOM 3122 O O . ARG A 1 391 ? -7.900 7.819 9.810 1.00 92.31 391 ARG A O 1
ATOM 3129 N N . ALA A 1 392 ? -6.321 6.612 8.746 1.00 92.75 392 ALA A N 1
ATOM 3130 C CA . ALA A 1 392 ? -5.494 6.370 9.923 1.00 92.75 392 ALA A CA 1
ATOM 3131 C C . ALA A 1 392 ? -4.571 7.556 10.235 1.00 92.75 392 ALA A C 1
ATOM 3133 O O . ALA A 1 392 ? -4.336 7.833 11.406 1.00 92.75 392 ALA A O 1
ATOM 3134 N N . LEU A 1 393 ? -4.050 8.225 9.200 1.00 88.00 393 LEU A N 1
ATOM 3135 C CA . LEU A 1 393 ? -3.083 9.321 9.332 1.00 88.00 393 LEU A CA 1
ATOM 3136 C C . LEU A 1 393 ? -3.722 10.709 9.297 1.00 88.00 393 LEU A C 1
ATOM 3138 O O . LEU A 1 393 ? -3.186 11.644 9.884 1.00 88.00 393 LEU A O 1
ATOM 3142 N N . GLY A 1 394 ? -4.825 10.855 8.567 1.00 84.88 394 GLY A N 1
ATOM 3143 C CA . GLY A 1 394 ? -5.345 12.149 8.164 1.00 84.88 394 GLY A CA 1
ATOM 3144 C C . GLY A 1 394 ? -6.815 12.365 8.493 1.00 84.88 394 GLY A C 1
ATOM 3145 O O . GLY A 1 394 ? -7.601 11.449 8.759 1.00 84.88 394 GLY A O 1
ATOM 3146 N N . ASN A 1 395 ? -7.173 13.640 8.424 1.00 88.31 395 ASN A N 1
ATOM 3147 C CA . ASN A 1 395 ? -8.541 14.123 8.428 1.00 88.31 395 ASN A CA 1
ATOM 3148 C C . ASN A 1 395 ? -8.932 14.543 7.008 1.00 88.31 395 ASN A C 1
ATOM 3150 O O . ASN A 1 395 ? -8.074 14.813 6.168 1.00 88.31 395 ASN A O 1
ATOM 3154 N N . SER A 1 396 ? -10.229 14.597 6.739 1.00 85.75 396 SER A N 1
ATOM 3155 C CA . SER A 1 396 ? -10.781 15.130 5.492 1.00 85.75 396 SER A CA 1
ATOM 3156 C C . SER A 1 396 ? -11.723 16.283 5.831 1.00 85.75 396 SER A C 1
ATOM 3158 O O . SER A 1 396 ? -12.129 16.401 6.985 1.00 85.75 396 SER A O 1
ATOM 3160 N N . PRO A 1 397 ? -12.126 17.135 4.872 1.00 84.94 397 PRO A N 1
ATOM 3161 C CA . PRO A 1 397 ? -13.055 18.229 5.162 1.00 84.94 397 PRO A CA 1
ATOM 3162 C C . PRO A 1 397 ? -14.307 17.763 5.921 1.00 84.94 397 PRO A C 1
ATOM 3164 O O . PRO A 1 397 ? -14.752 18.431 6.849 1.00 84.94 397 PRO A O 1
ATOM 3167 N N . ASN A 1 398 ? -14.817 16.575 5.597 1.00 88.06 398 ASN A N 1
ATOM 3168 C CA . ASN A 1 398 ? -15.998 15.966 6.203 1.00 88.06 398 ASN A CA 1
ATOM 3169 C C . ASN A 1 398 ? -15.707 14.982 7.355 1.00 88.06 398 ASN A C 1
ATOM 3171 O O . ASN A 1 398 ? -16.652 14.388 7.864 1.00 88.06 398 ASN A O 1
ATOM 3175 N N . ARG A 1 399 ? -14.450 14.776 7.775 1.00 89.38 399 ARG A N 1
ATOM 3176 C CA . ARG A 1 399 ? -14.096 13.852 8.867 1.00 89.38 399 ARG A CA 1
ATOM 3177 C C . ARG A 1 399 ? -13.032 14.434 9.775 1.00 89.38 399 ARG A C 1
ATOM 3179 O O . ARG A 1 399 ? -11.944 14.778 9.327 1.00 89.38 399 ARG A O 1
ATOM 3186 N N . VAL A 1 400 ? -13.305 14.400 11.071 1.00 89.94 400 VAL A N 1
ATOM 3187 C CA . VAL A 1 400 ? -12.335 14.712 12.120 1.00 89.94 400 VAL A CA 1
ATOM 3188 C C . VAL A 1 400 ? -12.099 13.491 13.000 1.00 89.94 400 VAL A C 1
ATOM 3190 O O . VAL A 1 400 ? -13.026 12.751 13.321 1.00 89.94 400 VAL A O 1
ATOM 3193 N N . THR A 1 401 ? -10.848 13.278 13.386 1.00 90.81 401 THR A N 1
ATOM 3194 C CA . THR A 1 401 ? -10.401 12.254 14.325 1.00 90.81 401 THR A CA 1
ATOM 3195 C C . THR A 1 401 ? -9.671 12.943 15.465 1.00 90.81 401 THR A C 1
ATOM 3197 O O . THR A 1 401 ? -8.658 13.606 15.256 1.00 90.81 401 THR A O 1
ATOM 3200 N N . LEU A 1 402 ? -10.213 12.786 16.665 1.00 90.31 402 LEU A N 1
ATOM 3201 C CA . LEU A 1 402 ? -9.678 13.281 17.921 1.00 90.31 402 LEU A CA 1
ATOM 3202 C C . LEU A 1 402 ? -9.053 12.110 18.674 1.00 90.31 402 LEU A C 1
ATOM 3204 O O . LEU A 1 402 ? -9.583 10.997 18.671 1.00 90.31 402 LEU A O 1
ATOM 3208 N N . MET A 1 403 ? -7.918 12.348 19.317 1.00 89.38 403 MET A N 1
ATOM 3209 C CA . MET A 1 403 ? -7.171 11.308 20.015 1.00 89.38 403 MET A CA 1
ATOM 3210 C C . MET A 1 403 ? -6.537 11.848 21.287 1.00 89.38 403 MET A C 1
ATOM 3212 O O . MET A 1 403 ? -6.166 13.018 21.365 1.00 89.38 403 MET A O 1
ATOM 3216 N N . THR A 1 404 ? -6.384 10.982 22.284 1.00 85.19 404 THR A N 1
ATOM 3217 C CA . THR A 1 404 ? -5.588 11.300 23.471 1.00 85.19 404 THR A CA 1
ATOM 3218 C C . THR A 1 404 ? -4.117 11.406 23.090 1.00 85.19 404 THR A C 1
ATOM 3220 O O . THR A 1 404 ? -3.559 10.446 22.558 1.00 85.19 404 THR A O 1
ATOM 3223 N N . THR A 1 405 ? -3.488 12.537 23.398 1.00 71.88 405 THR A N 1
ATOM 3224 C CA . THR A 1 405 ? -2.039 12.709 23.261 1.00 71.88 405 THR A CA 1
ATOM 3225 C C . THR A 1 405 ? -1.315 12.013 24.408 1.00 71.88 405 THR A C 1
ATOM 3227 O O . THR A 1 405 ? -1.711 12.153 25.575 1.00 71.88 405 THR A O 1
ATOM 3230 N N . ARG A 1 406 ? -0.235 11.292 24.075 1.00 72.81 406 ARG A N 1
ATOM 3231 C CA . ARG A 1 406 ? 0.567 10.474 24.997 1.00 72.81 406 ARG A CA 1
ATOM 3232 C C . ARG A 1 406 ? -0.223 9.336 25.658 1.00 72.81 406 ARG A C 1
ATOM 3234 O O . ARG A 1 406 ? -1.451 9.284 25.676 1.00 72.81 406 ARG A O 1
ATOM 3241 N N . GLU A 1 407 ? 0.509 8.379 26.220 1.00 76.50 407 GLU A N 1
ATOM 3242 C CA . GLU A 1 407 ? -0.087 7.263 26.958 1.00 76.50 407 GLU A CA 1
ATOM 3243 C C . GLU A 1 407 ? -0.776 7.771 28.235 1.00 76.50 407 GLU A C 1
ATOM 3245 O O . GLU A 1 407 ? -0.120 8.298 29.136 1.00 76.50 407 GLU A O 1
ATOM 3250 N N . ARG A 1 408 ? -2.101 7.602 28.325 1.00 88.38 408 ARG A N 1
ATOM 3251 C CA . ARG A 1 408 ? -2.871 7.898 29.539 1.00 88.38 408 ARG A CA 1
ATOM 3252 C C . ARG A 1 408 ? -2.919 6.670 30.425 1.00 88.38 408 ARG A C 1
ATOM 3254 O O . ARG A 1 408 ? -2.928 5.549 29.928 1.00 88.38 408 ARG A O 1
ATOM 3261 N N . ARG A 1 409 ? -2.939 6.875 31.739 1.00 89.75 409 ARG A N 1
ATOM 3262 C CA . ARG A 1 409 ? -2.952 5.799 32.731 1.00 89.75 409 ARG A CA 1
ATOM 3263 C C . ARG A 1 409 ? -4.097 6.028 33.699 1.00 89.75 409 ARG A C 1
ATOM 3265 O O . ARG A 1 409 ? -4.249 7.145 34.161 1.00 89.75 409 ARG A O 1
ATOM 3272 N N . ILE A 1 410 ? -4.867 4.988 33.986 1.00 88.06 410 ILE A N 1
ATOM 3273 C CA . ILE A 1 410 ? -6.034 5.053 34.873 1.00 88.06 410 ILE A CA 1
ATOM 3274 C C . ILE A 1 410 ? -5.947 3.941 35.917 1.00 88.06 410 ILE A C 1
ATOM 3276 O O . ILE A 1 410 ? -5.516 2.831 35.588 1.00 88.06 410 ILE A O 1
ATOM 3280 N N . VAL A 1 411 ? -6.300 4.229 37.169 1.00 87.44 411 VAL A N 1
ATOM 3281 C CA . VAL A 1 411 ? -6.380 3.210 38.232 1.00 87.44 411 VAL A CA 1
ATOM 3282 C C . VAL A 1 411 ? -7.790 2.616 38.319 1.00 87.44 411 VAL A C 1
ATOM 3284 O O . VAL A 1 411 ? -8.722 3.085 37.667 1.00 87.44 411 VAL A O 1
ATOM 3287 N N . ALA A 1 412 ? -7.957 1.538 39.086 1.00 83.62 412 ALA A N 1
ATOM 3288 C CA . ALA A 1 412 ? -9.293 1.025 39.387 1.00 83.62 412 ALA A CA 1
ATOM 3289 C C . ALA A 1 412 ? -10.094 2.068 40.190 1.00 83.62 412 ALA A C 1
ATOM 3291 O O . ALA A 1 412 ? -9.503 2.793 40.988 1.00 83.62 412 ALA A O 1
ATOM 3292 N N . LYS A 1 413 ? -11.422 2.115 40.014 1.00 83.12 413 LYS A N 1
ATOM 3293 C CA . LYS A 1 413 ? -12.315 3.092 40.676 1.00 83.12 413 LYS A CA 1
ATOM 3294 C C . LYS A 1 413 ? -12.006 4.546 40.303 1.00 83.12 413 LYS A C 1
ATOM 3296 O O . LYS A 1 413 ? -12.157 5.470 41.094 1.00 83.12 413 LYS A O 1
ATOM 3301 N N . GLN A 1 414 ? -11.533 4.756 39.079 1.00 85.62 414 GLN A N 1
ATOM 3302 C CA . GLN A 1 414 ? -11.301 6.081 38.514 1.00 85.62 414 GLN A CA 1
ATOM 3303 C C . GLN A 1 414 ? -12.001 6.176 37.159 1.00 85.62 414 GLN A C 1
ATOM 3305 O O . GLN A 1 414 ? -12.077 5.189 36.420 1.00 85.62 414 GLN A O 1
ATOM 3310 N N . ALA A 1 415 ? -12.481 7.371 36.819 1.00 86.62 415 ALA A N 1
ATOM 3311 C CA . ALA A 1 415 ? -12.906 7.725 35.474 1.00 86.62 415 ALA A CA 1
ATOM 3312 C C . ALA A 1 415 ? -12.170 8.955 34.956 1.00 86.62 415 ALA A C 1
ATOM 3314 O O . ALA A 1 415 ? -11.988 9.949 35.660 1.00 86.62 415 ALA A O 1
ATOM 3315 N N . HIS A 1 416 ? -11.793 8.893 33.683 1.00 88.44 416 HIS A N 1
ATOM 3316 C CA . HIS A 1 416 ? -11.324 10.045 32.923 1.00 88.44 416 HIS A CA 1
ATOM 3317 C C . HIS A 1 416 ? -12.431 10.489 31.979 1.00 88.44 416 HIS A C 1
ATOM 3319 O O . HIS A 1 416 ? -12.821 9.727 31.091 1.00 88.44 416 HIS A O 1
ATOM 3325 N N . VAL A 1 417 ? -12.930 11.709 32.173 1.00 85.88 417 VAL A N 1
ATOM 3326 C CA . VAL A 1 417 ? -14.016 12.285 31.376 1.00 85.88 417 VAL A CA 1
ATOM 3327 C C . VAL A 1 417 ? -13.446 13.261 30.350 1.00 85.88 417 VAL A C 1
ATOM 3329 O O . VAL A 1 417 ? -12.690 14.173 30.687 1.00 85.88 417 VAL A O 1
ATOM 3332 N N . TYR A 1 418 ? -13.844 13.059 29.100 1.00 86.69 418 TYR A N 1
ATOM 3333 C CA . TYR A 1 418 ? -13.516 13.864 27.932 1.00 86.69 418 TYR A CA 1
ATOM 3334 C C . TYR A 1 418 ? -14.785 14.497 27.379 1.00 86.69 418 TYR A C 1
ATOM 3336 O O . TYR A 1 418 ? -15.823 13.841 27.310 1.00 86.69 418 TYR A O 1
ATOM 3344 N N . GLN A 1 419 ? -14.695 15.748 26.944 1.00 85.56 419 GLN A N 1
ATOM 3345 C CA . GLN A 1 419 ? -15.792 16.447 26.282 1.00 85.56 419 GLN A CA 1
ATOM 3346 C C . GLN A 1 419 ? -15.333 16.927 24.911 1.00 85.56 419 GLN A C 1
ATOM 3348 O O . GLN A 1 419 ? -14.299 17.577 24.794 1.00 85.56 419 GLN A O 1
ATOM 3353 N N . VAL A 1 420 ? -16.107 16.601 23.879 1.00 84.81 420 VAL A N 1
ATOM 3354 C CA . VAL A 1 420 ? -15.914 17.106 22.520 1.00 84.81 420 VAL A CA 1
ATOM 3355 C C . VAL A 1 420 ? -16.984 18.147 22.248 1.00 84.81 420 VAL A C 1
ATOM 3357 O O . VAL A 1 420 ? -18.164 17.805 22.150 1.00 84.81 420 VAL A O 1
ATOM 3360 N N . LYS A 1 421 ? -16.585 19.412 22.111 1.00 82.50 421 LYS A N 1
ATOM 3361 C CA . LYS A 1 421 ? -17.527 20.488 21.779 1.00 82.50 421 LYS A CA 1
ATOM 3362 C C . LYS A 1 421 ? -17.981 20.398 20.329 1.00 82.50 421 LYS A C 1
ATOM 3364 O O . LYS A 1 421 ? -17.157 20.222 19.432 1.00 82.50 421 LYS A O 1
ATOM 3369 N N . LEU A 1 422 ? -19.280 20.536 20.094 1.00 82.12 422 LEU A N 1
ATOM 3370 C CA . LEU A 1 422 ? -19.877 20.453 18.767 1.00 82.12 422 LEU A CA 1
ATOM 3371 C C . LEU A 1 422 ? -20.398 21.832 18.321 1.00 82.12 422 LEU A C 1
ATOM 3373 O O . LEU A 1 422 ? -21.278 22.404 18.978 1.00 82.12 422 LEU A O 1
ATOM 3377 N N . PRO A 1 423 ? -19.884 22.379 17.201 1.00 77.69 423 PRO A N 1
ATOM 3378 C CA . PRO A 1 423 ? -20.254 23.708 16.722 1.00 77.69 423 PRO A CA 1
ATOM 3379 C C . PRO A 1 423 ? -21.745 23.798 16.378 1.00 77.69 423 PRO A C 1
ATOM 3381 O O . PRO A 1 423 ? -22.345 22.842 15.884 1.00 77.69 423 PRO A O 1
ATOM 3384 N N . GLU A 1 424 ? -22.340 24.979 16.580 1.00 73.88 424 GLU A N 1
ATOM 3385 C CA . GLU A 1 424 ? -23.786 25.203 16.393 1.00 73.88 424 GLU A CA 1
ATOM 3386 C C . GLU A 1 424 ? -24.277 24.833 14.991 1.00 73.88 424 GLU A C 1
ATOM 3388 O O . GLU A 1 424 ? -25.378 24.309 14.834 1.00 73.88 424 GLU A O 1
ATOM 3393 N N . LYS A 1 425 ? -23.431 25.046 13.975 1.00 71.50 425 LYS A N 1
ATOM 3394 C CA . LYS A 1 425 ? -23.724 24.719 12.574 1.00 71.50 425 LYS A CA 1
ATOM 3395 C C . LYS A 1 425 ? -24.082 23.244 12.379 1.00 71.50 425 LYS A C 1
ATOM 3397 O O . LYS A 1 425 ? -24.960 22.946 11.581 1.00 71.50 425 LYS A O 1
ATOM 3402 N N . LEU A 1 426 ? -23.462 22.336 13.139 1.00 70.56 426 LEU A N 1
ATOM 3403 C CA . LEU A 1 426 ? -23.787 20.907 13.087 1.00 70.56 426 LEU A CA 1
ATOM 3404 C C . LEU A 1 426 ? -25.088 20.584 13.827 1.00 70.56 426 LEU A C 1
ATOM 3406 O O . LEU A 1 426 ? -25.753 19.616 13.490 1.00 70.56 426 LEU A O 1
ATOM 3410 N N . ARG A 1 427 ? -25.474 21.393 14.815 1.00 70.19 427 ARG A N 1
ATOM 3411 C CA . ARG A 1 427 ? -26.644 21.152 15.676 1.00 70.19 427 ARG A CA 1
ATOM 3412 C C . ARG A 1 427 ? -27.941 21.746 15.124 1.00 70.19 427 ARG A C 1
ATOM 3414 O O . ARG A 1 427 ? -29.017 21.443 15.637 1.00 70.19 427 ARG A O 1
ATOM 3421 N N . SER A 1 428 ? -27.862 22.614 14.116 1.00 66.06 428 SER A N 1
ATOM 3422 C CA . SER A 1 428 ? -29.039 23.296 13.574 1.00 66.06 428 SER A CA 1
ATOM 3423 C C . SER A 1 428 ? -29.996 22.313 12.879 1.00 66.06 428 SER A C 1
ATOM 3425 O O . SER A 1 428 ? -29.589 21.528 12.031 1.00 66.06 428 SER A O 1
ATOM 3427 N N . GLN A 1 429 ? -31.289 22.354 13.227 1.00 55.59 429 GLN A N 1
ATOM 3428 C CA . GLN A 1 429 ? -32.316 21.440 12.689 1.00 55.59 429 GLN A CA 1
ATOM 3429 C C . GLN A 1 429 ? -32.627 21.651 11.193 1.00 55.59 429 GLN A C 1
ATOM 3431 O O . GLN A 1 429 ? -33.356 20.855 10.608 1.00 55.59 429 GLN A O 1
ATOM 3436 N N . GLY A 1 430 ? -32.116 22.727 10.582 1.00 57.31 430 GLY A N 1
ATOM 3437 C CA . GLY A 1 430 ? -32.408 23.090 9.191 1.00 57.31 430 GLY A CA 1
ATOM 3438 C C . GLY A 1 430 ? -31.755 22.176 8.150 1.00 57.31 430 GLY A C 1
ATOM 3439 O O . GLY A 1 430 ? -32.269 22.070 7.040 1.00 57.31 430 GLY A O 1
ATOM 3440 N N . GLU A 1 431 ? -30.673 21.485 8.514 1.00 59.97 431 GLU A N 1
ATOM 3441 C CA . GLU A 1 431 ? -29.962 20.523 7.670 1.00 59.97 431 GLU A CA 1
ATOM 3442 C C . GLU A 1 431 ? -29.784 19.229 8.476 1.00 59.97 431 GLU A C 1
ATOM 3444 O O . GLU A 1 431 ? -28.967 19.154 9.392 1.00 59.97 431 GLU A O 1
ATOM 3449 N N . SER A 1 432 ? -30.592 18.202 8.199 1.00 68.44 432 SER A N 1
ATOM 3450 C CA . SER A 1 432 ? -30.466 16.904 8.868 1.00 68.44 432 SER A CA 1
ATOM 3451 C C . SER A 1 432 ? -29.220 16.175 8.357 1.00 68.44 432 SER A C 1
ATOM 3453 O O . SER A 1 432 ? -29.272 15.487 7.332 1.00 68.44 432 SER A O 1
ATOM 3455 N N . LEU A 1 433 ? -28.097 16.342 9.058 1.00 78.62 433 LEU A N 1
ATOM 3456 C CA . LEU A 1 433 ? -26.832 15.703 8.704 1.00 78.62 433 LEU A CA 1
ATOM 3457 C C . LEU A 1 433 ? -26.703 14.348 9.382 1.00 78.62 433 LEU A C 1
ATOM 3459 O O . LEU A 1 433 ? -26.842 14.230 10.598 1.00 78.62 433 LEU A O 1
ATOM 3463 N N . GLU A 1 434 ? -26.373 13.331 8.595 1.00 87.94 434 GLU A N 1
ATOM 3464 C CA . GLU A 1 434 ? -25.996 12.024 9.120 1.00 87.94 434 GLU A CA 1
ATOM 3465 C C . GLU A 1 434 ? -24.510 12.023 9.475 1.00 87.94 434 GLU A C 1
ATOM 3467 O O . GLU A 1 434 ? -23.631 12.125 8.610 1.00 87.94 434 GLU A O 1
ATOM 3472 N N . ILE A 1 435 ? -24.237 11.903 10.770 1.00 88.75 435 ILE A N 1
ATOM 3473 C CA . ILE A 1 435 ? -22.893 11.860 11.327 1.00 88.75 435 ILE A CA 1
ATOM 3474 C C . ILE A 1 435 ? -22.596 10.419 11.725 1.00 88.75 435 ILE A C 1
ATOM 3476 O O . ILE A 1 435 ? -23.244 9.844 12.600 1.00 88.75 435 ILE A O 1
ATOM 3480 N N . LEU A 1 436 ? -21.582 9.833 11.095 1.00 92.19 436 LEU A N 1
ATOM 3481 C CA . LEU A 1 436 ? -20.960 8.620 11.593 1.00 92.19 436 LEU A CA 1
ATOM 3482 C C . LEU A 1 436 ? -20.085 8.980 12.795 1.00 92.19 436 LEU A C 1
ATOM 3484 O O . LEU A 1 436 ? -19.098 9.707 12.666 1.00 92.19 436 LEU A O 1
ATOM 3488 N N . LEU A 1 437 ? -20.442 8.420 13.943 1.00 92.56 437 LEU A N 1
ATOM 3489 C CA . LEU A 1 437 ? -19.675 8.482 15.174 1.00 92.56 437 LEU A CA 1
ATOM 3490 C C . LEU A 1 437 ? -18.954 7.149 15.382 1.00 92.56 437 LEU A C 1
ATOM 3492 O O . LEU A 1 437 ? -19.588 6.093 15.431 1.00 92.56 437 LEU A O 1
ATOM 3496 N N . GLU A 1 438 ? -17.634 7.198 15.537 1.00 95.31 438 GLU A N 1
ATOM 3497 C CA . GLU A 1 438 ? -16.794 6.024 15.792 1.00 95.31 438 GLU A CA 1
ATOM 3498 C C . GLU A 1 438 ? -15.957 6.246 17.054 1.00 95.31 438 GLU A C 1
ATOM 3500 O O . GLU A 1 438 ? -15.261 7.257 17.161 1.00 95.31 438 GLU A O 1
ATOM 3505 N N . VAL A 1 439 ? -15.954 5.286 17.978 1.00 95.06 439 VAL A N 1
ATOM 3506 C CA . VAL A 1 439 ? -15.137 5.338 19.199 1.00 95.06 439 VAL A CA 1
ATOM 3507 C C . VAL A 1 439 ? -14.296 4.073 19.292 1.00 95.06 439 VAL A C 1
ATOM 3509 O O . VAL A 1 439 ? -14.832 2.965 19.227 1.00 95.06 439 VAL A O 1
ATOM 3512 N N . THR A 1 440 ? -12.984 4.237 19.470 1.00 96.81 440 THR A N 1
ATOM 3513 C CA . THR A 1 440 ? -12.039 3.141 19.699 1.00 96.81 440 THR A CA 1
ATOM 3514 C C . THR A 1 440 ? -11.233 3.367 20.974 1.00 96.81 440 THR A C 1
ATOM 3516 O O . THR A 1 440 ? -10.486 4.339 21.090 1.00 96.81 440 THR A O 1
ATOM 3519 N N . LEU A 1 441 ? -11.321 2.416 21.904 1.00 95.38 441 LEU A N 1
ATOM 3520 C CA . LEU A 1 441 ? -10.486 2.318 23.099 1.00 95.38 441 LEU A CA 1
ATOM 3521 C C . LEU A 1 441 ? -9.483 1.171 22.939 1.00 95.38 441 LEU A C 1
ATOM 3523 O O . LEU A 1 441 ? -9.851 0.032 22.644 1.00 95.38 441 LEU A O 1
ATOM 3527 N N . SER A 1 442 ? -8.207 1.457 23.176 1.00 95.50 442 SER A N 1
ATOM 3528 C CA . SER A 1 442 ? -7.119 0.477 23.157 1.00 95.50 442 SER A CA 1
ATOM 3529 C C . SER A 1 442 ? -6.354 0.552 24.469 1.00 95.50 442 SER A C 1
ATOM 3531 O O . SER A 1 442 ? -5.853 1.612 24.830 1.00 95.50 442 SER A O 1
ATOM 3533 N N . TYR A 1 443 ? -6.246 -0.563 25.187 1.00 93.75 443 TYR A N 1
ATOM 3534 C CA . TYR A 1 443 ? -5.524 -0.621 26.457 1.00 93.75 443 TYR A CA 1
ATOM 3535 C C . TYR A 1 443 ? -4.725 -1.913 26.621 1.00 93.75 443 TYR A C 1
ATOM 3537 O O . TYR A 1 443 ? -4.849 -2.873 25.846 1.00 93.75 443 TYR A O 1
ATOM 3545 N N . LYS A 1 444 ? -3.871 -1.938 27.647 1.00 90.12 444 LYS A N 1
ATOM 3546 C CA . LYS A 1 444 ? -3.070 -3.109 28.019 1.00 90.12 444 LYS A CA 1
ATOM 3547 C C . LYS A 1 444 ? -3.340 -3.507 29.463 1.00 90.12 444 LYS A C 1
ATOM 3549 O O . LYS A 1 444 ? -2.834 -2.881 30.384 1.00 90.12 444 LYS A O 1
ATOM 3554 N N . ALA A 1 445 ? -4.036 -4.621 29.649 1.00 81.44 445 ALA A N 1
ATOM 3555 C CA . ALA A 1 445 ? -4.212 -5.242 30.956 1.00 81.44 445 ALA A CA 1
ATOM 3556 C C . ALA A 1 445 ? -3.277 -6.446 31.133 1.00 81.44 445 ALA A C 1
ATOM 3558 O O . ALA A 1 445 ? -3.010 -7.189 30.183 1.00 81.44 445 ALA A O 1
ATOM 3559 N N . GLN A 1 446 ? -2.768 -6.650 32.351 1.00 73.25 446 GLN A N 1
ATOM 3560 C CA . GLN A 1 446 ? -1.947 -7.818 32.653 1.00 73.25 446 GLN A CA 1
ATOM 3561 C C . GLN A 1 446 ? -2.852 -9.035 32.910 1.00 73.25 446 GLN A C 1
ATOM 3563 O O . GLN A 1 446 ? -3.764 -8.960 33.736 1.00 73.25 446 GLN A O 1
ATOM 3568 N N . PRO A 1 447 ? -2.630 -10.175 32.234 1.00 67.69 447 PRO A N 1
ATOM 3569 C CA . PRO A 1 447 ? -3.384 -11.386 32.519 1.00 67.69 447 PRO A CA 1
ATOM 3570 C C . PRO A 1 447 ? -2.904 -12.009 33.836 1.00 67.69 447 PRO A C 1
ATOM 3572 O O . PRO A 1 447 ? -1.723 -12.332 33.989 1.00 67.69 447 PRO A O 1
ATOM 3575 N N . ARG A 1 448 ? -3.822 -12.261 34.774 1.00 61.09 448 ARG A N 1
ATOM 3576 C CA . ARG A 1 448 ? -3.520 -13.015 35.995 1.00 61.09 448 ARG A CA 1
ATOM 3577 C C . ARG A 1 448 ? -3.512 -14.515 35.710 1.00 61.09 448 ARG A C 1
ATOM 3579 O O . ARG A 1 448 ? -4.459 -15.085 35.161 1.00 61.09 448 ARG A O 1
ATOM 3586 N N . ARG A 1 449 ? -2.441 -15.186 36.140 1.00 56.25 449 ARG A N 1
ATOM 3587 C CA . ARG A 1 449 ? -2.304 -16.647 36.067 1.00 56.25 449 ARG A CA 1
ATOM 3588 C C . ARG A 1 449 ? -2.959 -17.285 37.294 1.00 56.25 449 ARG A C 1
ATOM 3590 O O . ARG A 1 449 ? -2.514 -17.058 38.413 1.00 56.25 449 ARG A O 1
ATOM 3597 N N . THR A 1 450 ? -3.977 -18.120 37.095 1.00 58.50 450 THR A N 1
ATOM 3598 C CA . THR A 1 450 ? -4.500 -19.012 38.150 1.00 58.50 450 THR A CA 1
ATOM 3599 C C . THR A 1 450 ? -3.985 -20.439 37.939 1.00 58.50 450 THR A C 1
ATOM 3601 O O . THR A 1 450 ? -3.606 -20.796 36.821 1.00 58.50 450 THR A O 1
ATOM 3604 N N . ARG A 1 451 ? -3.993 -21.283 38.989 1.00 54.16 451 ARG A N 1
ATOM 3605 C CA . ARG A 1 451 ? -3.543 -22.696 38.917 1.00 54.16 451 ARG A CA 1
ATOM 3606 C C . ARG A 1 451 ? -4.281 -23.518 37.847 1.00 54.16 451 ARG A C 1
ATOM 3608 O O . ARG A 1 451 ? -3.705 -24.461 37.320 1.00 54.16 451 ARG A O 1
ATOM 3615 N N . ARG A 1 452 ? -5.528 -23.153 37.513 1.00 54.78 452 ARG A N 1
ATOM 3616 C CA . ARG A 1 452 ? -6.396 -23.870 36.558 1.00 54.78 452 ARG A CA 1
ATOM 3617 C C . ARG A 1 452 ? -6.489 -23.202 35.180 1.00 54.78 452 ARG A C 1
ATOM 3619 O O . ARG A 1 452 ? -6.699 -23.896 34.198 1.00 54.78 452 ARG A O 1
ATOM 3626 N N . ASN A 1 453 ? -6.335 -21.877 35.094 1.00 52.25 453 ASN A N 1
ATOM 3627 C CA . ASN A 1 453 ? -6.441 -21.116 33.845 1.00 52.25 453 ASN A CA 1
ATOM 3628 C C . ASN A 1 453 ? -5.417 -19.973 33.800 1.00 52.25 453 ASN A C 1
ATOM 3630 O O . ASN A 1 453 ? -5.439 -19.054 34.620 1.00 52.25 453 ASN A O 1
ATOM 3634 N N . ARG A 1 454 ? -4.531 -20.003 32.799 1.00 47.97 454 ARG A N 1
ATOM 3635 C CA . ARG A 1 454 ? -3.396 -19.069 32.676 1.00 47.97 454 ARG A CA 1
ATOM 3636 C C . ARG A 1 454 ? -3.744 -17.704 32.052 1.00 47.97 454 ARG A C 1
ATOM 3638 O O . ARG A 1 454 ? -2.854 -16.864 31.981 1.00 47.97 454 ARG A O 1
ATOM 3645 N N . ARG A 1 455 ? -4.976 -17.496 31.556 1.00 50.09 455 ARG A N 1
ATOM 3646 C CA . ARG A 1 455 ? -5.352 -16.333 30.714 1.00 50.09 455 ARG A CA 1
ATOM 3647 C C . ARG A 1 455 ? -6.762 -15.748 30.943 1.00 50.09 455 ARG A C 1
ATOM 3649 O O . ARG A 1 455 ? -7.164 -14.889 30.174 1.00 50.09 455 ARG A O 1
ATOM 3656 N N . LYS A 1 456 ? -7.538 -16.213 31.934 1.00 49.56 456 LYS A N 1
ATOM 3657 C CA . LYS A 1 456 ? -8.974 -15.858 32.035 1.00 49.56 456 LYS A CA 1
ATOM 3658 C C . LYS A 1 456 ? -9.289 -14.519 32.711 1.00 49.56 456 LYS A C 1
ATOM 3660 O O . LYS A 1 456 ? -10.385 -14.019 32.511 1.00 49.56 456 LYS A O 1
ATOM 3665 N N . TYR A 1 457 ? -8.377 -13.957 33.498 1.00 58.06 457 TYR A N 1
ATOM 3666 C CA . TYR A 1 457 ? -8.695 -12.817 34.360 1.00 58.06 457 TYR A CA 1
ATOM 3667 C C . TYR A 1 457 ? -7.766 -11.639 34.068 1.00 58.06 457 TYR A C 1
ATOM 3669 O O . TYR A 1 457 ? -6.545 -11.786 34.163 1.00 58.06 457 TYR A O 1
ATOM 3677 N N . LEU A 1 458 ? -8.336 -10.491 33.693 1.00 62.47 458 LEU A N 1
ATOM 3678 C CA . LEU A 1 458 ? -7.605 -9.228 33.568 1.00 62.47 458 LEU A CA 1
ATOM 3679 C C . LEU A 1 458 ? -7.367 -8.640 34.968 1.00 62.47 458 LEU A C 1
ATOM 3681 O O . LEU A 1 458 ? -8.235 -8.732 35.839 1.00 62.47 458 LEU A O 1
ATOM 3685 N N . SER A 1 459 ? -6.177 -8.076 35.192 1.00 68.38 459 SER A N 1
ATOM 3686 C CA . SER A 1 459 ? -5.795 -7.433 36.457 1.00 68.38 459 SER A CA 1
ATOM 3687 C C . SER A 1 459 ? -6.714 -6.257 36.791 1.00 68.38 459 SER A C 1
ATOM 3689 O O . SER A 1 459 ? -7.276 -6.206 37.873 1.00 68.38 459 SER A O 1
ATOM 3691 N N . THR A 1 460 ? -6.909 -5.383 35.813 1.00 77.88 460 THR A N 1
ATOM 3692 C CA . THR A 1 460 ? -7.803 -4.226 35.813 1.00 77.88 460 THR A CA 1
ATOM 3693 C C . THR A 1 460 ? -8.271 -4.120 34.369 1.00 77.88 460 THR A C 1
ATOM 3695 O O . THR A 1 460 ? -7.446 -4.216 33.453 1.00 77.88 460 THR A O 1
ATOM 3698 N N . TRP A 1 461 ? -9.575 -4.027 34.144 1.00 85.12 461 TRP A N 1
ATOM 3699 C CA . TRP A 1 461 ? -10.139 -3.919 32.800 1.00 85.12 461 TRP A CA 1
ATOM 3700 C C . TRP A 1 461 ? -10.794 -2.554 32.639 1.00 85.12 461 TRP A C 1
ATOM 3702 O O . TRP A 1 461 ? -11.224 -1.949 33.619 1.00 85.12 461 TRP A O 1
ATOM 3712 N N . LEU A 1 462 ? -10.797 -2.059 31.404 1.00 88.94 462 LEU A N 1
ATOM 3713 C CA . LEU A 1 462 ? -11.356 -0.757 31.071 1.00 88.94 462 LEU A CA 1
ATOM 3714 C C . LEU A 1 462 ? -12.571 -0.932 30.166 1.00 88.94 462 LEU A C 1
ATOM 3716 O O . LEU A 1 462 ? -12.608 -1.854 29.343 1.00 88.94 462 LEU A O 1
ATOM 3720 N N . ASP A 1 463 ? -13.509 -0.008 30.287 1.00 89.25 463 ASP A N 1
ATOM 3721 C CA . ASP A 1 463 ? -14.574 0.233 29.315 1.00 89.25 463 ASP A CA 1
ATOM 3722 C C . ASP A 1 463 ? -14.678 1.737 29.065 1.00 89.25 463 ASP A C 1
ATOM 3724 O O . ASP A 1 463 ? -14.053 2.550 29.757 1.00 89.25 463 ASP A O 1
ATOM 3728 N N . TRP A 1 464 ? -15.478 2.106 28.077 1.00 90.75 464 TRP A N 1
ATOM 3729 C CA . TRP A 1 464 ? -15.877 3.482 27.866 1.00 90.75 464 TRP A CA 1
ATOM 3730 C C . TRP A 1 464 ? -17.397 3.611 27.836 1.00 90.75 464 TRP A C 1
ATOM 3732 O O . TRP A 1 464 ? -18.122 2.743 27.347 1.00 90.75 464 TRP A O 1
ATOM 3742 N N . GLU A 1 465 ? -17.875 4.735 28.344 1.00 88.00 465 GLU A N 1
ATOM 3743 C CA . GLU A 1 465 ? -19.271 5.155 28.309 1.00 88.00 465 GLU A CA 1
ATOM 3744 C C . GLU A 1 465 ? -19.342 6.528 27.644 1.00 88.00 465 GLU A C 1
ATOM 3746 O O . GLU A 1 465 ? -18.405 7.318 27.734 1.00 88.00 465 GLU A O 1
ATOM 3751 N N . CYS A 1 466 ? -20.440 6.823 26.959 1.00 87.31 466 CYS A N 1
ATOM 3752 C CA . CYS A 1 466 ? -20.654 8.126 26.334 1.00 87.31 466 CYS A CA 1
ATOM 3753 C C . CYS A 1 466 ? -21.960 8.754 26.809 1.00 87.31 466 CYS A C 1
ATOM 3755 O O . CYS A 1 466 ? -22.802 8.065 27.400 1.00 87.31 466 CYS A O 1
ATOM 3757 N N . SER A 1 467 ? -22.140 10.043 26.529 1.00 85.81 467 SER A N 1
ATOM 3758 C CA . SER A 1 467 ? -23.423 10.708 26.725 1.00 85.81 467 SER A CA 1
ATOM 3759 C C . SER A 1 467 ? -24.521 10.033 25.893 1.00 85.81 467 SER A C 1
ATOM 3761 O O . SER A 1 467 ? -24.274 9.489 24.812 1.00 85.81 467 SER A O 1
ATOM 3763 N N . LYS A 1 468 ? -25.741 10.009 26.431 1.00 83.81 468 LYS A N 1
ATOM 3764 C CA . LYS A 1 468 ? -26.966 9.588 25.737 1.00 83.81 468 LYS A CA 1
ATOM 3765 C C . LYS A 1 468 ? -27.487 10.717 24.836 1.00 83.81 468 LYS A C 1
ATOM 3767 O O . LYS A 1 468 ? -27.020 11.854 24.914 1.00 83.81 468 LYS A O 1
ATOM 3772 N N . LYS A 1 469 ? -28.476 10.416 23.986 1.00 79.06 469 LYS A N 1
ATOM 3773 C CA . LYS A 1 469 ? -29.158 11.417 23.148 1.00 79.06 469 LYS A CA 1
ATOM 3774 C C . LYS A 1 469 ? -29.694 12.546 24.029 1.00 79.06 469 LYS A C 1
ATOM 3776 O O . LYS A 1 469 ? -30.472 12.283 24.943 1.00 79.06 469 LYS A O 1
ATOM 3781 N N . GLY A 1 470 ? -29.283 13.784 23.759 1.00 73.06 470 GLY A N 1
ATOM 3782 C CA . GLY A 1 470 ? -29.733 14.939 24.542 1.00 73.06 470 GLY A CA 1
ATOM 3783 C C . GLY A 1 470 ? -29.208 15.009 25.986 1.00 73.06 470 GLY A C 1
ATOM 3784 O O . GLY A 1 470 ? -29.731 15.802 26.760 1.00 73.06 470 GLY A O 1
ATOM 3785 N N . GLU A 1 471 ? -28.238 14.178 26.391 1.00 80.56 471 GLU A N 1
ATOM 3786 C CA . GLU A 1 471 ? -27.699 14.190 27.760 1.00 80.56 471 GLU A CA 1
ATOM 3787 C C . GLU A 1 471 ? -26.638 15.286 27.921 1.00 80.56 471 GLU A C 1
ATOM 3789 O O . GLU A 1 471 ? -25.624 15.296 27.218 1.00 80.56 471 GLU A O 1
ATOM 3794 N N . ASP A 1 472 ? -26.873 16.194 28.869 1.00 78.75 472 ASP A N 1
ATOM 3795 C CA . ASP A 1 472 ? -25.930 17.254 29.221 1.00 78.75 472 ASP A CA 1
ATOM 3796 C C . ASP A 1 472 ? -24.713 16.709 29.992 1.00 78.75 472 ASP A C 1
ATOM 3798 O O . ASP A 1 472 ? -24.833 15.708 30.713 1.00 78.75 472 ASP A O 1
ATOM 3802 N N . PRO A 1 473 ? -23.545 17.377 29.921 1.00 78.12 473 PRO A N 1
ATOM 3803 C CA . PRO A 1 473 ? -22.316 16.873 30.535 1.00 78.12 473 PRO A CA 1
ATOM 3804 C C . PRO A 1 473 ? -22.387 16.670 32.056 1.00 78.12 473 PRO A C 1
ATOM 3806 O O . PRO A 1 473 ? -21.796 15.723 32.574 1.00 78.12 473 PRO A O 1
ATOM 3809 N N . GLU A 1 474 ? -23.127 17.516 32.778 1.00 79.62 474 GLU A N 1
ATOM 3810 C CA . GLU A 1 474 ? -23.310 17.387 34.233 1.00 79.62 474 GLU A CA 1
ATOM 3811 C C . GLU A 1 474 ? -24.100 16.121 34.592 1.00 79.62 474 GLU A C 1
ATOM 3813 O O . GLU A 1 474 ? -23.687 15.342 35.452 1.00 79.62 474 GLU A O 1
ATOM 3818 N N . ARG A 1 475 ? -25.195 15.854 33.867 1.00 81.81 475 ARG A N 1
ATOM 3819 C CA . ARG A 1 475 ? -26.003 14.636 34.040 1.00 81.81 475 ARG A CA 1
ATOM 3820 C C . ARG A 1 475 ? -25.225 13.382 33.669 1.00 81.81 475 ARG A C 1
ATOM 3822 O O . ARG A 1 475 ? -25.347 12.368 34.354 1.00 81.81 475 ARG A O 1
ATOM 3829 N N . PHE A 1 476 ? -24.409 13.462 32.618 1.00 82.81 476 PHE A N 1
ATOM 3830 C CA . PHE A 1 476 ? -23.501 12.386 32.241 1.00 82.81 476 PHE A CA 1
ATOM 3831 C C . PHE A 1 476 ? -22.538 12.049 33.386 1.00 82.81 476 PHE A C 1
ATOM 3833 O O . PHE A 1 476 ? -22.409 10.884 33.759 1.00 82.81 476 PHE A O 1
ATOM 3840 N N . LEU A 1 477 ? -21.911 13.062 33.988 1.00 78.62 477 LEU A N 1
ATOM 3841 C CA . LEU A 1 477 ? -20.984 12.886 35.105 1.00 78.62 477 LEU A CA 1
ATOM 3842 C C . LEU A 1 477 ? -21.680 12.268 36.326 1.00 78.62 477 LEU A C 1
ATOM 3844 O O . LEU A 1 477 ? -21.179 11.291 36.884 1.00 78.62 477 LEU A O 1
ATOM 3848 N N . GLU A 1 478 ? -22.869 12.757 36.691 1.00 80.56 478 GLU A N 1
ATOM 3849 C CA . GLU A 1 478 ? -23.676 12.148 37.755 1.00 80.56 478 GLU A CA 1
ATOM 3850 C C . GLU A 1 478 ? -24.019 10.682 37.471 1.00 80.56 478 GLU A C 1
ATOM 3852 O O . GLU A 1 478 ? -24.022 9.858 38.387 1.00 80.56 478 GLU A O 1
ATOM 3857 N N . ARG A 1 479 ? -24.329 10.340 36.214 1.00 83.62 479 ARG A N 1
ATOM 3858 C CA . ARG A 1 479 ? -24.648 8.966 35.823 1.00 83.62 479 ARG A CA 1
ATOM 3859 C C . ARG A 1 479 ? -23.439 8.051 35.944 1.00 83.62 479 ARG A C 1
ATOM 3861 O O . ARG A 1 479 ? -23.598 6.944 36.440 1.00 83.62 479 ARG A O 1
ATOM 3868 N N . ILE A 1 480 ? -22.257 8.493 35.520 1.00 79.75 480 ILE A N 1
ATOM 3869 C CA . ILE A 1 480 ? -21.025 7.700 35.646 1.00 79.75 480 ILE A CA 1
ATOM 3870 C C . ILE A 1 480 ? -20.689 7.438 37.116 1.00 79.75 480 ILE A C 1
ATOM 3872 O O . ILE A 1 480 ? -20.334 6.312 37.456 1.00 79.75 480 ILE A O 1
ATOM 3876 N N . LEU A 1 481 ? -20.876 8.435 37.986 1.00 77.25 481 LEU A N 1
ATOM 3877 C CA . LEU A 1 481 ? -20.709 8.266 39.430 1.00 77.25 481 LEU A CA 1
ATOM 3878 C C . LEU A 1 481 ? -21.728 7.275 40.020 1.00 77.25 481 LEU A C 1
ATOM 3880 O O . LEU A 1 481 ? -21.360 6.419 40.813 1.00 77.25 481 LEU A O 1
ATOM 3884 N N . LYS A 1 482 ? -23.003 7.343 39.607 1.00 73.12 482 LYS A N 1
ATOM 3885 C CA . LYS A 1 482 ? -24.071 6.458 40.117 1.00 73.12 482 LYS A CA 1
ATOM 3886 C C . LYS A 1 482 ? -24.011 5.029 39.563 1.00 73.12 482 LYS A C 1
ATOM 3888 O O . LYS A 1 482 ? -24.365 4.093 40.271 1.00 73.12 482 LYS A O 1
ATOM 3893 N N . GLU A 1 483 ? -23.620 4.841 38.301 1.00 67.25 483 GLU A N 1
ATOM 3894 C CA . GLU A 1 483 ? -23.609 3.523 37.644 1.00 67.25 483 GLU A CA 1
ATOM 3895 C C . GLU A 1 483 ? -22.541 2.576 38.208 1.00 67.25 483 GLU A C 1
ATOM 3897 O O . GLU A 1 483 ? -22.673 1.369 38.031 1.00 67.25 483 GLU A O 1
ATOM 3902 N N . TYR A 1 484 ? -21.515 3.083 38.894 1.00 60.31 484 TYR A N 1
ATOM 3903 C CA . TYR A 1 484 ? -20.492 2.237 39.516 1.00 60.31 484 TYR A CA 1
ATOM 3904 C C . TYR A 1 484 ? -21.012 1.480 40.752 1.00 60.31 484 TYR A C 1
ATOM 3906 O O . TYR A 1 484 ? -20.557 0.370 41.024 1.00 60.31 484 TYR A O 1
ATOM 3914 N N . ASP A 1 485 ? -22.004 2.044 41.448 1.00 52.84 485 ASP A N 1
ATOM 3915 C CA . ASP A 1 485 ? -22.651 1.447 42.626 1.00 52.84 485 ASP A CA 1
ATOM 3916 C C . ASP A 1 485 ? -23.904 0.617 42.282 1.00 52.84 485 ASP A C 1
ATOM 3918 O O . ASP A 1 485 ? -24.484 -0.044 43.150 1.00 52.84 485 ASP A O 1
ATOM 3922 N N . ALA A 1 486 ? -24.359 0.648 41.026 1.00 53.81 486 ALA A N 1
ATOM 3923 C CA . ALA A 1 486 ? -25.573 -0.037 40.595 1.00 53.81 486 ALA A CA 1
ATOM 3924 C C . ALA A 1 486 ? -25.296 -1.505 40.198 1.00 53.81 486 ALA A C 1
ATOM 3926 O O . ALA A 1 486 ? -24.300 -1.782 39.531 1.00 53.81 486 ALA A O 1
ATOM 3927 N N . PRO A 1 487 ? -26.176 -2.465 40.553 1.00 48.84 487 PRO A N 1
ATOM 3928 C CA . PRO A 1 487 ? -26.057 -3.847 40.089 1.00 48.84 487 PRO A CA 1
ATOM 3929 C C . PRO A 1 487 ? -26.181 -3.947 38.556 1.00 48.84 487 PRO A C 1
ATOM 3931 O O . PRO A 1 487 ? -26.938 -3.193 37.942 1.00 48.84 487 PRO A O 1
ATOM 3934 N N . ASP A 1 488 ? -25.469 -4.913 37.958 1.00 47.53 488 ASP A N 1
ATOM 3935 C CA . ASP A 1 488 ? -25.314 -5.123 36.500 1.00 47.53 488 ASP A CA 1
ATOM 3936 C C . ASP A 1 488 ? -26.637 -5.252 35.706 1.00 47.53 488 ASP A C 1
ATOM 3938 O O . ASP A 1 488 ? -26.633 -5.109 34.481 1.00 47.53 488 ASP A O 1
ATOM 3942 N N . ASP A 1 489 ? -27.764 -5.475 36.391 1.00 41.66 489 ASP A N 1
ATOM 3943 C CA . ASP A 1 489 ? -29.087 -5.765 35.818 1.00 41.66 489 ASP A CA 1
ATOM 3944 C C . ASP A 1 489 ? -30.026 -4.539 35.732 1.00 41.66 489 ASP A C 1
ATOM 3946 O O . ASP A 1 489 ? -31.222 -4.685 35.472 1.00 41.66 489 ASP A O 1
ATOM 3950 N N . ALA A 1 490 ? -29.534 -3.319 35.974 1.00 40.22 490 ALA A N 1
ATOM 3951 C CA . ALA A 1 490 ? -30.372 -2.121 35.898 1.00 40.22 490 ALA A CA 1
ATOM 3952 C C . ALA A 1 490 ? -30.880 -1.867 34.461 1.00 40.22 490 ALA A C 1
ATOM 3954 O O . ALA A 1 490 ? -30.084 -1.698 33.532 1.00 40.22 490 ALA A O 1
ATOM 3955 N N . GLU A 1 491 ? -32.206 -1.785 34.278 1.00 39.59 491 GLU A N 1
ATOM 3956 C CA . GLU A 1 491 ? -32.847 -1.393 33.014 1.00 39.59 491 GLU A CA 1
ATOM 3957 C C . GLU A 1 491 ? -32.348 -0.006 32.572 1.00 39.59 491 GLU A C 1
ATOM 3959 O O . GLU A 1 491 ? -32.787 1.043 33.053 1.00 39.59 491 GLU A O 1
ATOM 3964 N N . LYS A 1 492 ? -31.389 0.019 31.641 1.00 43.94 492 LYS A N 1
ATOM 3965 C CA . LYS A 1 492 ? -30.878 1.262 31.058 1.00 43.94 492 LYS A CA 1
ATOM 3966 C C . LYS A 1 492 ? -31.883 1.763 30.013 1.00 43.94 492 LYS A C 1
ATOM 3968 O O . LYS A 1 492 ? -31.920 1.262 28.895 1.00 43.94 492 LYS A O 1
ATOM 3973 N N . GLY A 1 493 ? -32.697 2.741 30.417 1.00 38.84 493 GLY A N 1
ATOM 3974 C CA . GLY A 1 493 ? -33.822 3.297 29.653 1.00 38.84 493 GLY A CA 1
ATOM 3975 C C . GLY A 1 493 ? -33.520 3.926 28.283 1.00 38.84 493 GLY A C 1
ATOM 3976 O O . GLY A 1 493 ? -32.374 4.017 27.837 1.00 38.84 493 GLY A O 1
ATOM 3977 N N . GLU A 1 494 ? -34.603 4.372 27.639 1.00 39.81 494 GLU A N 1
ATOM 3978 C CA . GLU A 1 494 ? -34.670 5.015 26.319 1.00 39.81 494 GLU A CA 1
ATOM 3979 C C . GLU A 1 494 ? -33.671 6.184 26.149 1.00 39.81 494 GLU A C 1
ATOM 3981 O O . GLU A 1 494 ? -33.368 6.910 27.095 1.00 39.81 494 GLU A O 1
ATOM 3986 N N . GLY A 1 495 ? -33.144 6.366 24.928 1.00 55.41 495 GLY A N 1
ATOM 3987 C CA . GLY A 1 495 ? -32.222 7.464 24.576 1.00 55.41 495 GLY A CA 1
ATOM 3988 C C . GLY A 1 495 ? -30.761 7.065 24.315 1.00 55.41 495 GLY A C 1
ATOM 3989 O O . GLY A 1 495 ? -29.914 7.933 24.118 1.00 55.41 495 GLY A O 1
ATOM 3990 N N . ILE A 1 496 ? -30.430 5.773 24.290 1.00 67.62 496 ILE A N 1
ATOM 3991 C CA . ILE A 1 496 ? -29.073 5.289 23.977 1.00 67.62 496 ILE A CA 1
ATOM 3992 C C . ILE A 1 496 ? -28.848 5.321 22.455 1.00 67.62 496 ILE A C 1
ATOM 3994 O O . ILE A 1 496 ? -29.740 4.973 21.677 1.00 67.62 496 ILE A O 1
ATOM 3998 N N . PHE A 1 497 ? -27.659 5.738 22.011 1.00 81.69 497 PHE A N 1
ATOM 3999 C CA . PHE A 1 497 ? -27.273 5.616 20.604 1.00 81.69 497 PHE A CA 1
ATOM 4000 C C . PHE A 1 497 ? -27.311 4.153 20.145 1.00 81.69 497 PHE A C 1
ATOM 4002 O O . PHE A 1 497 ? -26.939 3.242 20.887 1.00 81.69 497 PHE A O 1
ATOM 4009 N N . LYS A 1 498 ? -27.758 3.917 18.909 1.00 86.44 498 LYS A N 1
ATOM 4010 C CA . LYS A 1 498 ? -27.924 2.565 18.362 1.00 86.44 498 LYS A CA 1
ATOM 4011 C C . LYS A 1 498 ? -26.588 2.023 17.844 1.00 86.44 498 LYS A C 1
ATOM 4013 O O . LYS A 1 498 ? -26.368 1.905 16.643 1.00 86.44 498 LYS A O 1
ATOM 4018 N N . TRP A 1 499 ? -25.709 1.694 18.781 1.00 89.94 499 TRP A N 1
ATOM 4019 C CA . TRP A 1 499 ? -24.384 1.144 18.522 1.00 89.94 499 TRP A CA 1
ATOM 4020 C C . TRP A 1 499 ? -24.417 -0.193 17.773 1.00 89.94 499 TRP A C 1
ATOM 4022 O O . TRP A 1 499 ? -25.304 -1.029 17.985 1.00 89.94 499 TRP A O 1
ATOM 4032 N N . MET A 1 500 ? -23.417 -0.423 16.923 1.00 90.50 500 MET A N 1
ATOM 4033 C CA . MET A 1 500 ? -23.316 -1.640 16.127 1.00 90.50 500 MET A CA 1
ATOM 4034 C C . MET A 1 500 ? -23.083 -2.880 16.999 1.00 90.50 500 MET A C 1
ATOM 4036 O O . MET A 1 500 ? -23.775 -3.883 16.817 1.00 90.50 500 MET A O 1
ATOM 4040 N N . LEU A 1 501 ? -22.147 -2.817 17.952 1.00 89.31 501 LEU A N 1
ATOM 4041 C CA . LEU A 1 501 ? -21.780 -3.950 18.814 1.00 89.31 501 LEU A CA 1
ATOM 4042 C C . LEU A 1 501 ? -22.433 -3.880 20.196 1.00 89.31 501 LEU A C 1
ATOM 4044 O O . LEU A 1 501 ? -22.986 -4.872 20.663 1.00 89.31 501 LEU A O 1
ATOM 4048 N N . GLY A 1 502 ? -22.411 -2.708 20.832 1.00 86.12 502 GLY A N 1
ATOM 4049 C CA . GLY A 1 502 ? -22.921 -2.508 22.186 1.00 86.12 502 GLY A CA 1
ATOM 4050 C C . GLY A 1 502 ? -21.988 -3.044 23.280 1.00 86.12 502 GLY A C 1
ATOM 4051 O O . GLY A 1 502 ? -21.058 -3.815 23.036 1.00 86.12 502 GLY A O 1
ATOM 4052 N N . LYS A 1 503 ? -22.230 -2.603 24.522 1.00 82.62 503 LYS A N 1
ATOM 4053 C CA . LYS A 1 503 ? -21.401 -2.934 25.696 1.00 82.62 503 LYS A CA 1
ATOM 4054 C C . LYS A 1 503 ? -21.439 -4.421 26.045 1.00 82.62 503 LYS A C 1
ATOM 4056 O O . LYS A 1 503 ? -20.406 -5.047 26.257 1.00 82.62 503 LYS A O 1
ATOM 4061 N N . GLN A 1 504 ? -22.632 -4.999 26.078 1.00 80.38 504 GLN A N 1
ATOM 4062 C CA . GLN A 1 504 ? -22.870 -6.396 26.433 1.00 80.38 504 GLN A CA 1
ATOM 4063 C C . GLN A 1 504 ? -23.487 -7.147 25.254 1.00 80.38 504 GLN A C 1
ATOM 4065 O O . GLN A 1 504 ? -23.976 -6.539 24.297 1.00 80.38 504 GLN A O 1
ATOM 4070 N N . ASN A 1 505 ? -23.480 -8.477 25.340 1.00 75.44 505 ASN A N 1
ATOM 4071 C CA . ASN A 1 505 ? -24.114 -9.313 24.331 1.00 75.44 505 ASN A CA 1
ATOM 4072 C C . ASN A 1 505 ? -25.571 -8.894 24.146 1.00 75.44 505 ASN A C 1
ATOM 4074 O O . ASN A 1 505 ? -26.296 -8.692 25.113 1.00 75.44 505 ASN A O 1
ATOM 4078 N N . ASN A 1 506 ? -25.997 -8.796 22.890 1.00 76.44 506 ASN A N 1
ATOM 4079 C CA . ASN A 1 506 ? -27.363 -8.447 22.498 1.00 76.44 506 ASN A CA 1
ATOM 4080 C C . ASN A 1 506 ? -27.787 -6.995 22.760 1.00 76.44 506 ASN A C 1
ATOM 4082 O O . ASN A 1 506 ? -28.931 -6.662 22.441 1.00 76.44 506 ASN A O 1
ATOM 4086 N N . HIS A 1 507 ? -26.893 -6.126 23.242 1.00 79.06 507 HIS A N 1
ATOM 4087 C CA . HIS A 1 507 ? -27.194 -4.705 23.458 1.00 79.06 507 HIS A CA 1
ATOM 4088 C C . HIS A 1 507 ? -26.949 -3.845 22.207 1.00 79.06 507 HIS A C 1
ATOM 4090 O O . HIS A 1 507 ? -27.496 -2.750 22.110 1.00 79.06 507 HIS A O 1
ATOM 4096 N N . GLY A 1 508 ? -26.162 -4.327 21.241 1.00 83.69 508 GLY A N 1
ATOM 4097 C CA . GLY A 1 508 ? -25.999 -3.690 19.934 1.00 83.69 508 GLY A CA 1
ATOM 4098 C C . GLY A 1 508 ? -26.959 -4.205 18.860 1.00 83.69 508 GLY A C 1
ATOM 4099 O O . GLY A 1 508 ? -27.840 -5.049 19.096 1.00 83.69 508 GLY A O 1
ATOM 4100 N N . ILE A 1 509 ? -26.753 -3.695 17.643 1.00 86.94 509 ILE A N 1
ATOM 4101 C CA . ILE A 1 509 ? -27.412 -4.184 16.425 1.00 86.94 509 ILE A CA 1
ATOM 4102 C C . ILE A 1 509 ? -26.998 -5.635 16.138 1.00 86.94 509 ILE A C 1
ATOM 4104 O O . ILE A 1 509 ? -27.853 -6.456 15.805 1.00 86.94 509 ILE A O 1
ATOM 4108 N N . ILE A 1 510 ? -25.711 -5.972 16.286 1.00 87.00 510 ILE A N 1
ATOM 4109 C CA . ILE A 1 510 ? -25.224 -7.352 16.166 1.00 87.00 510 ILE A CA 1
ATOM 4110 C C . ILE A 1 510 ? -25.502 -8.097 17.473 1.00 87.00 510 ILE A C 1
ATOM 4112 O O . ILE A 1 510 ? -25.069 -7.684 18.547 1.00 87.00 510 ILE A O 1
ATOM 4116 N N . LYS A 1 511 ? -26.220 -9.215 17.377 1.00 86.50 511 LYS A N 1
ATOM 4117 C CA . LYS A 1 511 ? -26.483 -10.114 18.506 1.00 86.50 511 LYS A CA 1
ATOM 4118 C C . LYS A 1 511 ? -25.289 -11.044 18.772 1.00 86.50 511 LYS A C 1
ATOM 4120 O O . LYS A 1 511 ? -24.464 -11.267 17.890 1.00 86.50 511 LYS A O 1
ATOM 4125 N N . ASP A 1 512 ? -25.189 -11.546 20.001 1.00 84.25 512 ASP A N 1
ATOM 4126 C CA . ASP A 1 512 ? -24.144 -12.460 20.498 1.00 84.25 512 ASP A CA 1
ATOM 4127 C C . ASP A 1 512 ? -22.701 -11.923 20.460 1.00 84.25 512 ASP A C 1
ATOM 4129 O O . ASP A 1 512 ? -21.734 -12.690 20.443 1.00 84.25 512 ASP A O 1
ATOM 4133 N N . VAL A 1 513 ? -22.542 -10.599 20.454 1.00 86.88 513 VAL A N 1
ATOM 4134 C CA . VAL A 1 513 ? -21.244 -9.918 20.483 1.00 86.88 513 VAL A CA 1
ATOM 4135 C C . VAL A 1 513 ? -21.282 -8.784 21.500 1.00 86.88 513 VAL A C 1
ATOM 4137 O O . VAL A 1 513 ? -22.307 -8.133 21.671 1.00 86.88 513 VAL A O 1
ATOM 4140 N N . SER A 1 514 ? -20.143 -8.542 22.144 1.00 85.88 514 SER A N 1
ATOM 4141 C CA . SER A 1 514 ? -19.899 -7.415 23.042 1.00 85.88 514 SER A CA 1
ATOM 4142 C C . SER A 1 514 ? -18.638 -6.682 22.587 1.00 85.88 514 SER A C 1
ATOM 4144 O O . SER A 1 514 ? -17.615 -7.317 22.313 1.00 85.88 514 SER A O 1
ATOM 4146 N N . ARG A 1 515 ? -18.681 -5.345 22.545 1.00 88.31 515 ARG A N 1
ATOM 4147 C CA . ARG A 1 515 ? -17.492 -4.514 22.281 1.00 88.31 515 ARG A CA 1
ATOM 4148 C C . ARG A 1 515 ? -16.434 -4.655 23.375 1.00 88.31 515 ARG A C 1
ATOM 4150 O O . ARG A 1 515 ? -15.248 -4.513 23.098 1.00 88.31 515 ARG A O 1
ATOM 4157 N N . SER A 1 516 ? -16.857 -4.973 24.598 1.00 83.88 516 SER A N 1
ATOM 4158 C CA . SER A 1 516 ? -16.003 -5.099 25.783 1.00 83.88 516 SER A CA 1
ATOM 4159 C C . SER A 1 516 ? -15.285 -6.460 25.852 1.00 83.88 516 SER A C 1
ATOM 4161 O O . SER A 1 51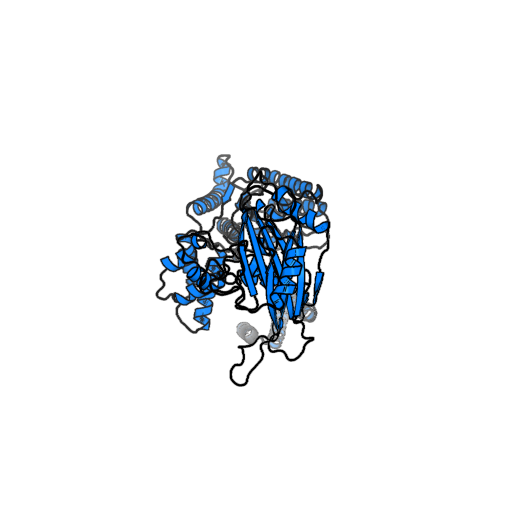6 ? -14.548 -6.732 26.800 1.00 83.88 516 SER A O 1
ATOM 4163 N N . ALA A 1 517 ? -15.423 -7.309 24.822 1.00 77.06 517 ALA A N 1
ATOM 4164 C CA . ALA A 1 517 ? -14.795 -8.628 24.693 1.00 77.06 517 ALA A CA 1
ATOM 4165 C C . ALA A 1 517 ? -13.280 -8.582 24.371 1.00 77.06 517 ALA A C 1
ATOM 4167 O O . ALA A 1 517 ? -12.775 -9.333 23.533 1.00 77.06 517 ALA A O 1
ATOM 4168 N N . GLY A 1 518 ? -12.523 -7.707 25.038 1.00 85.12 518 GLY A N 1
ATOM 4169 C CA . GLY A 1 518 ? -11.073 -7.612 24.896 1.00 85.12 518 GLY A CA 1
ATOM 4170 C C . GLY A 1 518 ? -10.500 -6.251 25.279 1.00 85.12 518 GLY A C 1
ATOM 4171 O O . GLY A 1 518 ? -11.195 -5.363 25.768 1.00 85.12 518 GLY A O 1
ATOM 4172 N N . THR A 1 519 ? -9.197 -6.084 25.026 1.00 90.25 519 THR A N 1
ATOM 4173 C CA . THR A 1 519 ? -8.480 -4.829 25.315 1.00 90.25 519 THR A CA 1
ATOM 4174 C C . THR A 1 519 ? -8.480 -3.822 24.160 1.00 90.25 519 THR A C 1
ATOM 4176 O O . THR A 1 519 ? -7.751 -2.834 24.190 1.00 90.25 519 THR A O 1
ATOM 4179 N N . LEU A 1 520 ? -9.247 -4.111 23.109 1.00 94.06 520 LEU A N 1
ATOM 4180 C CA . LEU A 1 520 ? -9.434 -3.256 21.943 1.00 94.06 520 LEU A CA 1
ATOM 4181 C C . LEU A 1 520 ? -10.910 -3.258 21.590 1.00 94.06 520 LEU A C 1
ATOM 4183 O O . LEU A 1 520 ? -11.434 -4.265 21.115 1.00 94.06 520 LEU A O 1
ATOM 4187 N N . GLN A 1 521 ? -11.540 -2.125 21.836 1.00 94.62 521 GLN A N 1
ATOM 4188 C CA . GLN A 1 521 ? -12.979 -1.957 21.788 1.00 94.62 521 GLN A CA 1
ATOM 4189 C C . GLN A 1 521 ? -13.261 -0.878 20.753 1.00 94.62 521 GLN A C 1
ATOM 4191 O O . GLN A 1 521 ? -12.902 0.272 20.982 1.00 94.62 521 GLN A O 1
ATOM 4196 N N . LYS A 1 522 ? -13.861 -1.243 19.618 1.00 94.94 522 LYS A N 1
ATOM 4197 C CA . LYS A 1 522 ? -14.379 -0.284 18.636 1.00 94.94 522 LYS A CA 1
ATOM 4198 C C . LYS A 1 522 ? -15.881 -0.456 18.519 1.00 94.94 522 LYS A C 1
ATOM 4200 O O . LYS A 1 522 ? -16.360 -1.581 18.427 1.00 94.94 522 LYS A O 1
ATOM 4205 N N . ASP A 1 523 ? -16.599 0.653 18.474 1.00 94.38 523 ASP A N 1
ATOM 4206 C CA . ASP A 1 523 ? -18.020 0.673 18.157 1.00 94.38 523 ASP A CA 1
ATOM 4207 C C . ASP A 1 523 ? -18.342 1.895 17.296 1.00 94.38 523 ASP A C 1
ATOM 4209 O O . ASP A 1 523 ? -17.615 2.894 17.312 1.00 94.38 523 ASP A O 1
ATOM 4213 N N . TRP A 1 524 ? -19.408 1.799 16.511 1.00 94.50 524 TRP A N 1
ATOM 4214 C CA . TRP A 1 524 ? -19.836 2.878 15.628 1.00 94.50 524 TRP A CA 1
ATOM 4215 C C . TRP A 1 524 ? -21.353 2.946 15.517 1.00 94.50 524 TRP A C 1
ATOM 4217 O O . TRP A 1 524 ? -22.060 1.955 15.709 1.00 94.50 524 TRP A O 1
ATOM 4227 N N . THR A 1 525 ? -21.848 4.139 15.214 1.00 92.56 525 THR A N 1
ATOM 4228 C CA . THR A 1 525 ? -23.268 4.426 15.018 1.00 92.56 525 THR A CA 1
ATOM 4229 C C . THR A 1 525 ? -23.414 5.597 14.057 1.00 92.56 525 THR A C 1
ATOM 4231 O O . THR A 1 525 ? -22.579 6.499 14.039 1.00 92.56 525 THR A O 1
ATOM 4234 N N . VAL A 1 526 ? -24.485 5.598 13.271 1.00 90.69 526 VAL A N 1
ATOM 4235 C CA . VAL A 1 526 ? -24.894 6.773 12.495 1.00 90.69 526 VAL A CA 1
ATOM 4236 C C . VAL A 1 526 ? -25.975 7.485 13.289 1.00 90.69 526 VAL A C 1
ATOM 4238 O O . VAL A 1 526 ? -26.913 6.846 13.769 1.00 90.69 526 VAL A O 1
ATOM 4241 N N . VAL A 1 527 ? -25.803 8.785 13.489 1.00 88.69 527 VAL A N 1
ATOM 4242 C CA . VAL A 1 527 ? -26.725 9.627 14.253 1.00 88.69 527 VAL A CA 1
ATOM 4243 C C . VAL A 1 527 ? -27.078 10.850 13.435 1.00 88.69 527 VAL A C 1
ATOM 4245 O O . VAL A 1 527 ? -26.256 11.349 12.666 1.00 88.69 527 VAL A O 1
ATOM 4248 N N . ASN A 1 528 ? -28.296 11.345 13.610 1.00 85.94 528 ASN A N 1
ATOM 4249 C CA . ASN A 1 528 ? -28.644 12.637 13.047 1.00 85.94 528 ASN A CA 1
ATOM 4250 C C . ASN A 1 528 ? -28.016 13.740 13.894 1.00 85.94 528 ASN A C 1
ATOM 4252 O O . ASN A 1 528 ? -27.967 13.650 15.121 1.00 85.94 528 ASN A O 1
ATOM 4256 N N . SER A 1 529 ? -27.563 14.801 13.247 1.00 80.62 529 SER A N 1
ATOM 4257 C CA . SER A 1 529 ? -26.795 15.853 13.899 1.00 80.62 529 SER A CA 1
ATOM 4258 C C . SER A 1 529 ? -27.573 16.622 14.974 1.00 80.62 529 SER A C 1
ATOM 4260 O O . SER A 1 529 ? -26.984 17.031 15.971 1.00 80.62 529 SER A O 1
ATOM 4262 N N . PHE A 1 530 ? -28.901 16.718 14.849 1.00 78.19 530 PHE A N 1
ATOM 4263 C CA . PHE A 1 530 ? -29.786 17.293 15.872 1.00 78.19 530 PHE A CA 1
ATOM 4264 C C . PHE A 1 530 ? -29.941 16.420 17.132 1.00 78.19 530 PHE A C 1
ATOM 4266 O O . PHE A 1 530 ? -30.477 16.889 18.133 1.00 78.19 530 PHE A O 1
ATOM 4273 N N . GLU A 1 531 ? -29.521 15.149 17.100 1.00 77.62 531 GLU A N 1
ATOM 4274 C CA . GLU A 1 531 ? -29.519 14.276 18.284 1.00 77.62 531 GLU A CA 1
ATOM 4275 C C . GLU A 1 531 ? -28.307 14.533 19.197 1.00 77.62 531 GLU A C 1
ATOM 4277 O O . GLU A 1 531 ? -28.261 14.024 20.323 1.00 77.62 531 GLU A O 1
ATOM 4282 N N . LEU A 1 532 ? -27.324 15.305 18.719 1.00 79.06 532 LEU A N 1
ATOM 4283 C CA . LEU A 1 532 ? -26.127 15.687 19.459 1.00 79.06 532 LEU A CA 1
ATOM 4284 C C . LEU A 1 532 ? -26.345 17.009 20.214 1.00 79.06 532 LEU A C 1
ATOM 4286 O O . LEU A 1 532 ? -26.922 17.962 19.690 1.00 79.06 532 LEU A O 1
ATOM 4290 N N . THR A 1 533 ? -25.855 17.074 21.452 1.00 79.12 533 THR A N 1
ATOM 4291 C CA . THR A 1 533 ? -25.866 18.282 22.295 1.00 79.12 533 THR A CA 1
ATOM 4292 C C . THR A 1 533 ? -24.647 19.168 22.019 1.00 79.12 533 THR A C 1
ATOM 4294 O O . THR A 1 533 ? -23.829 18.869 21.150 1.00 79.12 533 THR A O 1
ATOM 4297 N N . GLU A 1 534 ? -24.509 20.281 22.749 1.00 79.38 534 GLU A N 1
ATOM 4298 C CA . GLU A 1 534 ? -23.342 21.175 22.656 1.00 79.38 534 GLU A CA 1
ATOM 4299 C C . GLU A 1 534 ? -22.007 20.453 22.908 1.00 79.38 534 GLU A C 1
ATOM 4301 O O . GLU A 1 534 ? -20.989 20.823 22.324 1.00 79.38 534 GLU A O 1
ATOM 4306 N N . ALA A 1 535 ? -22.005 19.399 23.728 1.00 81.12 535 ALA A N 1
ATOM 4307 C CA . ALA A 1 535 ? -20.813 18.619 24.014 1.00 81.12 535 ALA A CA 1
ATOM 4308 C C . ALA A 1 535 ? -21.108 17.117 24.039 1.00 81.12 535 ALA A C 1
ATOM 4310 O O . ALA A 1 535 ? -21.926 16.628 24.818 1.00 81.12 535 ALA A O 1
ATOM 4311 N N . PHE A 1 536 ? -20.369 16.363 23.229 1.00 86.12 536 PHE A N 1
ATOM 4312 C CA . PHE A 1 536 ? -20.355 14.909 23.293 1.00 86.12 536 PHE A CA 1
ATOM 4313 C C . PHE A 1 536 ? -19.362 14.456 24.368 1.00 86.12 536 PHE A C 1
ATOM 4315 O O . PHE A 1 536 ? -18.158 14.683 24.240 1.00 86.12 536 PHE A O 1
ATOM 4322 N N . SER A 1 537 ? -19.864 13.842 25.441 1.00 86.38 537 SER A N 1
ATOM 4323 C CA . SER A 1 537 ? -19.043 13.436 26.588 1.00 86.38 537 SER A CA 1
ATOM 4324 C C . SER A 1 537 ? -18.699 11.952 26.525 1.00 86.38 537 SER A C 1
ATOM 4326 O O . SER A 1 537 ? -19.541 11.131 26.163 1.00 86.38 537 SER A O 1
ATOM 4328 N N . ILE A 1 538 ? -17.469 11.596 26.890 1.00 89.31 538 ILE A N 1
ATOM 4329 C CA . ILE A 1 538 ? -16.972 10.218 26.913 1.00 89.31 538 ILE A CA 1
ATOM 4330 C C . ILE A 1 538 ? -16.180 10.003 28.197 1.00 89.31 538 ILE A C 1
ATOM 4332 O O . ILE A 1 538 ? -15.266 10.764 28.493 1.00 89.31 538 ILE A O 1
ATOM 4336 N N . ALA A 1 539 ? -16.490 8.948 28.938 1.00 88.19 539 ALA A N 1
ATOM 4337 C CA . ALA A 1 539 ? -15.753 8.531 30.119 1.00 88.19 539 ALA A CA 1
ATOM 4338 C C . ALA A 1 539 ? -15.025 7.218 29.835 1.00 88.19 539 ALA A C 1
ATOM 4340 O O . ALA A 1 539 ? -15.644 6.263 29.373 1.00 88.19 539 ALA A O 1
ATOM 4341 N N . VAL A 1 540 ? -13.731 7.154 30.142 1.00 89.69 540 VAL A N 1
ATOM 4342 C CA . VAL A 1 540 ? -12.993 5.889 30.257 1.00 89.69 540 VAL A CA 1
ATOM 4343 C C . VAL A 1 540 ? -12.996 5.495 31.726 1.00 89.69 540 VAL A C 1
ATOM 4345 O O . VAL A 1 540 ? -12.558 6.289 32.556 1.00 89.69 540 VAL A O 1
ATOM 4348 N N . VAL A 1 541 ? -13.492 4.299 32.042 1.00 87.94 541 VAL A N 1
ATOM 4349 C CA . VAL A 1 541 ? -13.714 3.836 33.420 1.00 87.94 541 VAL A CA 1
ATOM 4350 C C . VAL A 1 541 ? -12.785 2.667 33.737 1.00 87.94 541 VAL A C 1
ATOM 4352 O O . VAL A 1 541 ? -12.714 1.691 32.986 1.00 87.94 541 VAL A O 1
ATOM 4355 N N . GLY A 1 542 ? -12.065 2.770 34.855 1.00 87.75 542 GLY A N 1
ATOM 4356 C CA . GLY A 1 542 ? -11.220 1.710 35.391 1.00 87.75 542 GLY A CA 1
ATOM 4357 C C . GLY A 1 542 ? -11.981 0.823 36.367 1.00 87.75 542 GLY A C 1
ATOM 4358 O O . GLY A 1 542 ? -12.307 1.254 37.471 1.00 87.75 542 GLY A O 1
ATOM 4359 N N . HIS A 1 543 ? -12.220 -0.434 36.001 1.00 84.06 543 HIS A N 1
ATOM 4360 C CA . HIS A 1 543 ? -12.912 -1.388 36.864 1.00 84.06 543 HIS A CA 1
ATOM 4361 C C . HIS A 1 543 ? -11.937 -2.249 37.663 1.00 84.06 543 HIS A C 1
ATOM 4363 O O . HIS A 1 543 ? -10.906 -2.704 37.153 1.00 84.06 543 HIS A O 1
ATOM 4369 N N . GLU A 1 544 ? -12.302 -2.522 38.916 1.00 77.62 544 GLU A N 1
ATOM 4370 C CA . GLU A 1 544 ? -11.569 -3.449 39.773 1.00 77.62 544 GLU A CA 1
ATOM 4371 C C . GLU A 1 544 ? -11.576 -4.848 39.138 1.00 77.62 544 GLU A C 1
ATOM 4373 O O . GLU A 1 544 ? -12.619 -5.457 38.895 1.00 77.62 544 GLU A O 1
ATOM 4378 N N . GLY A 1 545 ? -10.389 -5.332 38.778 1.00 73.00 545 GLY A N 1
ATOM 4379 C CA . GLY A 1 545 ? -10.206 -6.686 38.278 1.00 73.00 545 GLY A CA 1
ATOM 4380 C C . GLY A 1 545 ? -9.563 -7.569 39.339 1.00 73.00 545 GLY A C 1
ATOM 4381 O O . GLY A 1 545 ? -9.704 -7.368 40.538 1.00 73.00 545 GLY A O 1
ATOM 4382 N N . TRP A 1 546 ? -8.817 -8.577 38.898 1.00 67.12 546 TRP A N 1
ATOM 4383 C CA . TRP A 1 546 ? -8.204 -9.547 39.803 1.00 67.12 546 TRP A CA 1
ATOM 4384 C C . TRP A 1 546 ? -6.814 -9.112 40.283 1.00 67.12 546 TRP A C 1
ATOM 4386 O O . TRP A 1 546 ? -5.975 -9.979 40.531 1.00 67.12 546 TRP A O 1
ATOM 4396 N N . ASN A 1 547 ? -6.526 -7.814 40.365 1.00 66.06 547 ASN A N 1
ATOM 4397 C CA . ASN A 1 547 ? -5.269 -7.313 40.911 1.00 66.06 547 ASN A CA 1
ATOM 4398 C C . ASN A 1 547 ? -5.392 -7.034 42.411 1.00 66.06 547 ASN A C 1
ATOM 4400 O O . ASN A 1 547 ? -6.383 -6.472 42.850 1.00 66.06 547 ASN A O 1
ATOM 4404 N N . ASN A 1 548 ? -4.374 -7.410 43.183 1.00 62.28 548 ASN A N 1
ATOM 4405 C CA . ASN A 1 548 ? -4.328 -7.114 44.617 1.00 62.28 548 ASN A CA 1
ATOM 4406 C C . ASN A 1 548 ? -3.660 -5.757 44.907 1.00 62.28 548 ASN A C 1
ATOM 4408 O O . ASN A 1 548 ? -3.607 -5.352 46.063 1.00 62.28 548 ASN A O 1
ATOM 4412 N N . ASP A 1 549 ? -3.099 -5.111 43.881 1.00 68.12 549 ASP A N 1
ATOM 4413 C CA . ASP A 1 549 ? -2.458 -3.803 43.975 1.00 68.12 549 ASP A CA 1
ATOM 4414 C C . ASP A 1 549 ? -3.466 -2.689 43.619 1.00 68.12 549 ASP A C 1
ATOM 4416 O O . ASP A 1 549 ? -3.836 -2.572 42.443 1.00 68.12 549 ASP A O 1
ATOM 4420 N N . PRO A 1 550 ? -3.935 -1.901 44.605 1.00 63.97 550 PRO A N 1
ATOM 4421 C CA . PRO A 1 550 ? -4.895 -0.821 44.388 1.00 63.97 550 PRO A CA 1
ATOM 4422 C C . PRO A 1 550 ? -4.307 0.375 43.621 1.00 63.97 550 PRO A C 1
ATOM 4424 O O . PRO A 1 550 ? -5.071 1.162 43.071 1.00 63.97 550 PRO A O 1
ATOM 4427 N N . GLU A 1 551 ? -2.978 0.502 43.522 1.00 67.62 551 GLU A N 1
ATOM 4428 C CA . GLU A 1 551 ? -2.309 1.583 42.776 1.00 67.62 551 GLU A CA 1
ATOM 4429 C C . GLU A 1 551 ? -1.977 1.190 41.326 1.00 67.62 551 GLU A C 1
ATOM 4431 O O . GLU A 1 551 ? -1.412 1.973 40.552 1.00 67.62 551 GLU A O 1
ATOM 4436 N N . ALA A 1 552 ? -2.332 -0.030 40.916 1.00 75.88 552 ALA A N 1
ATOM 4437 C CA . ALA A 1 552 ? -2.011 -0.530 39.592 1.00 75.88 552 ALA A CA 1
ATOM 4438 C C . ALA A 1 552 ? -2.756 0.235 38.493 1.00 75.88 552 ALA A C 1
ATOM 4440 O O . ALA A 1 552 ? -3.936 0.008 38.214 1.00 75.88 552 ALA A O 1
ATOM 4441 N N . SER A 1 553 ? -2.016 1.100 37.806 1.00 86.00 553 SER A N 1
ATOM 4442 C CA . SER A 1 553 ? -2.528 1.871 36.681 1.00 86.00 553 SER A CA 1
ATOM 4443 C C . SER A 1 553 ? -2.442 1.104 35.356 1.00 86.00 553 SER A C 1
ATOM 4445 O O . SER A 1 553 ? -1.446 0.439 35.047 1.00 86.00 553 SER A O 1
ATOM 4447 N N . VAL A 1 554 ? -3.484 1.227 34.538 1.00 88.75 554 VAL A N 1
ATOM 4448 C CA . VAL A 1 554 ? -3.594 0.627 33.206 1.00 88.75 554 VAL A CA 1
ATOM 4449 C C . VAL A 1 554 ? -3.375 1.696 32.147 1.00 88.75 554 VAL A C 1
ATOM 4451 O O . VAL A 1 554 ? -4.088 2.700 32.154 1.00 88.75 554 VAL A O 1
ATOM 4454 N N . PRO A 1 555 ? -2.436 1.493 31.209 1.00 92.75 555 PRO A N 1
ATOM 4455 C CA . PRO A 1 555 ? -2.275 2.413 30.106 1.00 92.75 555 PRO A CA 1
ATOM 4456 C C . PRO A 1 555 ? -3.320 2.197 29.015 1.00 92.75 555 PRO A C 1
ATOM 4458 O O . PRO A 1 555 ? -3.637 1.052 28.662 1.00 92.75 555 PRO A O 1
ATOM 4461 N N . TYR A 1 556 ? -3.810 3.297 28.451 1.00 93.94 556 TYR A N 1
ATOM 4462 C CA . TYR A 1 556 ? -4.781 3.299 27.368 1.00 93.94 556 TYR A CA 1
ATOM 4463 C C . TYR A 1 556 ? -4.581 4.464 26.391 1.00 93.94 556 TYR A C 1
ATOM 4465 O O . TYR A 1 556 ? -3.881 5.444 26.658 1.00 93.94 556 TYR A O 1
ATOM 4473 N N . SER A 1 557 ? -5.225 4.338 25.236 1.00 94.00 557 SER A N 1
ATOM 4474 C CA . SER A 1 557 ? -5.408 5.397 24.249 1.00 94.00 557 SER A CA 1
ATOM 4475 C C . SER A 1 557 ? -6.849 5.373 23.755 1.00 94.00 557 SER A C 1
ATOM 4477 O O . SER A 1 557 ? -7.400 4.297 23.496 1.00 94.00 557 SER A O 1
ATOM 4479 N N . LEU A 1 558 ? -7.448 6.555 23.638 1.00 93.69 558 LEU A N 1
ATOM 4480 C CA . LEU A 1 558 ? -8.815 6.748 23.164 1.00 93.69 558 LEU A CA 1
ATOM 4481 C C . LEU A 1 558 ? -8.780 7.540 21.855 1.00 93.69 558 LEU A C 1
ATOM 4483 O O . LEU A 1 558 ? -8.082 8.550 21.756 1.00 93.69 558 LEU A O 1
ATOM 4487 N N . VAL A 1 559 ? -9.536 7.070 20.866 1.00 94.44 559 VAL A N 1
ATOM 4488 C CA . VAL A 1 559 ? -9.700 7.715 19.562 1.00 94.44 559 VAL A CA 1
ATOM 4489 C C . VAL A 1 559 ? -11.187 7.832 19.251 1.00 94.44 559 VAL A C 1
ATOM 4491 O O . VAL A 1 559 ? -11.935 6.869 19.407 1.00 94.44 559 VAL A O 1
ATOM 4494 N N . VAL A 1 560 ? -11.608 9.008 18.796 1.00 93.50 560 VAL A N 1
ATOM 4495 C CA . VAL A 1 560 ? -12.997 9.333 18.464 1.00 93.50 560 VAL A CA 1
ATOM 4496 C C . VAL A 1 560 ? -13.015 9.994 17.098 1.00 93.50 560 VAL A C 1
ATOM 4498 O O . VAL A 1 560 ? -12.228 10.901 16.849 1.00 93.50 560 VAL A O 1
ATOM 4501 N N . SER A 1 561 ? -13.907 9.574 16.208 1.00 93.38 561 SER A N 1
ATOM 4502 C CA . SER A 1 561 ? -14.083 10.217 14.907 1.00 93.38 561 SER A CA 1
ATOM 4503 C C . SER A 1 561 ? -15.529 10.628 14.697 1.00 93.38 561 SER A C 1
ATOM 4505 O O . SER A 1 561 ? -16.445 9.881 15.038 1.00 93.38 561 SER A O 1
ATOM 4507 N N . PHE A 1 562 ? -15.698 11.791 14.077 1.00 91.31 562 PHE A N 1
ATOM 4508 C CA . PHE A 1 562 ? -16.963 12.281 13.544 1.00 91.31 562 PHE A CA 1
ATOM 4509 C C . PHE A 1 562 ? -16.794 12.427 12.037 1.00 91.31 562 PHE A C 1
ATOM 4511 O O . PHE A 1 562 ? -15.818 13.025 11.581 1.00 91.31 562 PHE A O 1
ATOM 4518 N N . GLU A 1 563 ? -17.718 11.873 11.263 1.00 90.88 563 GLU A N 1
ATOM 4519 C CA . GLU A 1 563 ? -17.689 11.939 9.804 1.00 90.88 563 GLU A CA 1
ATOM 4520 C C . GLU A 1 563 ? -19.082 12.234 9.252 1.00 90.88 563 GLU A C 1
ATOM 4522 O O . GLU A 1 563 ? -20.012 11.465 9.478 1.00 90.88 563 GLU A O 1
ATOM 4527 N N . ALA A 1 564 ? -19.223 13.326 8.505 1.00 88.62 564 ALA A N 1
ATOM 4528 C CA . ALA A 1 564 ? -20.437 13.616 7.756 1.00 88.62 564 ALA A CA 1
ATOM 4529 C C . ALA A 1 564 ? -20.477 12.722 6.508 1.00 88.62 564 ALA A C 1
ATOM 4531 O O . ALA A 1 564 ? -19.582 12.782 5.657 1.00 88.62 564 ALA A O 1
ATOM 4532 N N . ILE A 1 565 ? -21.498 11.864 6.420 1.00 83.12 565 ILE A N 1
ATOM 4533 C CA . ILE A 1 565 ? -21.640 10.879 5.332 1.00 83.12 565 ILE A CA 1
ATOM 4534 C C . ILE A 1 565 ? -22.098 11.557 4.029 1.00 83.12 565 ILE A C 1
ATOM 4536 O O . ILE A 1 565 ? -21.785 11.084 2.937 1.00 83.12 565 ILE A O 1
ATOM 4540 N N . GLN A 1 566 ? -22.792 12.690 4.133 1.00 71.56 566 GLN A N 1
ATOM 4541 C CA . GLN A 1 566 ? -23.233 13.480 2.986 1.00 71.56 566 GLN A CA 1
ATOM 4542 C C . GLN A 1 566 ? -22.049 14.264 2.397 1.00 71.56 566 GLN A C 1
ATOM 4544 O O . GLN A 1 566 ? -21.352 15.008 3.092 1.00 71.56 566 GLN A O 1
ATOM 4549 N N . VAL A 1 567 ? -21.794 14.036 1.108 1.00 55.72 567 VAL A N 1
ATOM 4550 C CA . VAL A 1 567 ? -20.676 14.613 0.353 1.00 55.72 567 VAL A CA 1
ATOM 4551 C C . VAL A 1 567 ? -20.952 16.109 0.186 1.00 55.72 567 VAL A C 1
ATOM 4553 O O . VAL A 1 567 ? -21.928 16.437 -0.472 1.00 55.72 567 VAL A O 1
ATOM 4556 N N . ASP A 1 568 ? -20.153 16.965 0.841 1.00 59.84 568 ASP A N 1
ATOM 4557 C CA . ASP A 1 568 ? -19.969 18.424 0.610 1.00 59.84 568 ASP A CA 1
ATOM 4558 C C . ASP A 1 568 ? -20.053 19.330 1.853 1.00 59.84 568 ASP A C 1
ATOM 4560 O O . ASP A 1 568 ? -19.869 20.541 1.730 1.00 59.84 568 ASP A O 1
ATOM 4564 N N . ILE A 1 569 ? -20.226 18.792 3.068 1.00 67.94 569 ILE A N 1
ATOM 4565 C CA . ILE A 1 569 ? -20.240 19.632 4.282 1.00 67.94 569 ILE A CA 1
ATOM 4566 C C . ILE A 1 569 ? -18.914 19.523 5.049 1.00 67.94 569 ILE A C 1
ATOM 4568 O O . ILE A 1 569 ? -18.609 18.472 5.625 1.00 67.94 569 ILE A O 1
ATOM 4572 N N . PRO A 1 570 ? -18.094 20.595 5.073 1.00 76.62 570 PRO A N 1
ATOM 4573 C CA . PRO A 1 570 ? -16.848 20.601 5.817 1.00 76.62 570 PRO A CA 1
ATOM 4574 C C . PRO A 1 570 ? -17.127 20.753 7.319 1.00 76.62 570 PRO A C 1
ATOM 4576 O O . PRO A 1 570 ? -17.498 21.827 7.787 1.00 76.62 570 PRO A O 1
ATOM 4579 N N . ILE A 1 571 ? -16.922 19.683 8.086 1.00 80.06 571 ILE A N 1
ATOM 4580 C CA . ILE A 1 571 ? -17.073 19.673 9.551 1.00 80.06 571 ILE A CA 1
ATOM 4581 C C . ILE A 1 571 ? -15.733 19.824 10.278 1.00 80.06 571 ILE A C 1
ATOM 4583 O O . ILE A 1 571 ? -15.704 20.223 11.440 1.00 80.06 571 ILE A O 1
ATOM 4587 N N . TYR A 1 572 ? -14.621 19.507 9.604 1.00 79.56 572 TYR A N 1
ATOM 4588 C CA . TYR A 1 572 ? -13.297 19.431 10.219 1.00 79.56 572 TYR A CA 1
ATOM 4589 C C . TYR A 1 572 ? -12.872 20.756 10.850 1.00 79.56 572 TYR A C 1
ATOM 4591 O O . TYR A 1 572 ? -12.620 20.807 12.052 1.00 79.56 572 TYR A O 1
ATOM 4599 N N . THR A 1 573 ? -12.850 21.831 10.058 1.00 77.69 573 THR A N 1
ATOM 4600 C CA . THR A 1 573 ? -12.411 23.154 10.516 1.00 77.69 573 THR A CA 1
ATOM 4601 C C . THR A 1 573 ? -13.245 23.629 11.703 1.00 77.69 573 THR A C 1
ATOM 4603 O O . THR A 1 573 ? -12.690 24.042 12.714 1.00 77.69 573 THR A O 1
ATOM 4606 N N . SER A 1 574 ? -14.570 23.467 11.633 1.00 75.75 574 SER A N 1
ATOM 4607 C CA . SER A 1 574 ? -15.478 23.917 12.691 1.00 75.75 574 SER A CA 1
ATOM 4608 C C . SER A 1 574 ? -15.335 23.130 13.996 1.00 75.75 574 SER A C 1
ATOM 4610 O O . SER A 1 574 ? -15.472 23.713 15.068 1.00 75.75 574 SER A O 1
ATOM 4612 N N . ILE A 1 575 ? -15.065 21.820 13.940 1.00 78.62 575 ILE A N 1
ATOM 4613 C CA . ILE A 1 575 ? -14.842 21.027 15.159 1.00 78.62 575 ILE A CA 1
ATOM 4614 C C . ILE A 1 575 ? -13.469 21.338 15.764 1.00 78.62 575 ILE A C 1
ATOM 4616 O O . ILE A 1 575 ? -13.361 21.425 16.986 1.00 78.62 575 ILE A O 1
ATOM 4620 N N . VAL A 1 576 ? -12.435 21.528 14.936 1.00 76.81 576 VAL A N 1
ATOM 4621 C CA . VAL A 1 576 ? -11.081 21.877 15.401 1.00 76.81 576 VAL A CA 1
ATOM 4622 C C . VAL A 1 576 ? -11.078 23.242 16.087 1.00 76.81 576 VAL A C 1
ATOM 4624 O O . VAL A 1 576 ? -10.558 23.348 17.194 1.00 76.81 576 VAL A O 1
ATOM 4627 N N . GLU A 1 577 ? -11.705 24.256 15.486 1.00 71.75 577 GLU A N 1
ATOM 4628 C CA . GLU A 1 577 ? -11.866 25.587 16.093 1.00 71.75 577 GLU A CA 1
ATOM 4629 C C . GLU A 1 577 ? -12.558 25.494 17.462 1.00 71.75 577 GLU A C 1
ATOM 4631 O O . GLU A 1 577 ? -12.043 26.021 18.446 1.00 71.75 577 GLU A O 1
ATOM 4636 N N . ALA A 1 578 ? -13.647 24.722 17.560 1.00 69.81 578 ALA A N 1
ATOM 4637 C CA . ALA A 1 578 ? -14.373 24.523 18.816 1.00 69.81 578 ALA A CA 1
ATOM 4638 C C . ALA A 1 578 ? -13.561 23.786 19.904 1.00 69.81 578 ALA A C 1
ATOM 4640 O O . ALA A 1 578 ? -13.852 23.951 21.088 1.00 69.81 578 ALA A O 1
ATOM 4641 N N . GLN A 1 579 ? -12.561 22.973 19.532 1.00 71.50 579 GLN A N 1
ATOM 4642 C CA . GLN A 1 579 ? -11.695 22.293 20.508 1.00 71.50 579 GLN A CA 1
ATOM 4643 C C . GLN A 1 579 ? -10.560 23.188 21.020 1.00 71.50 579 GLN A C 1
ATOM 4645 O O . GLN A 1 579 ? -10.168 23.064 22.176 1.00 71.50 579 GLN A O 1
ATOM 4650 N N . VAL A 1 580 ? -10.017 24.087 20.190 1.00 58.25 580 VAL A N 1
ATOM 4651 C CA . VAL A 1 580 ? -8.917 24.991 20.594 1.00 58.25 580 VAL A CA 1
ATOM 4652 C C . VAL A 1 580 ? -9.354 25.943 21.713 1.00 58.25 580 VAL A C 1
ATOM 4654 O O . VAL A 1 580 ? -8.542 26.355 22.537 1.00 58.25 580 VAL A O 1
ATOM 4657 N N . GLU A 1 581 ? -10.645 26.253 21.787 1.00 42.16 581 GLU A N 1
ATOM 4658 C CA . GLU A 1 581 ? -11.204 27.164 22.783 1.00 42.16 581 GLU A CA 1
ATOM 4659 C C . GLU A 1 581 ? -11.408 26.524 24.166 1.00 42.16 581 GLU A C 1
ATOM 4661 O O . GLU A 1 581 ? -11.872 27.203 25.084 1.00 42.16 581 GLU A O 1
ATOM 4666 N N . THR A 1 582 ? -11.160 25.220 24.373 1.00 43.75 582 THR A N 1
ATOM 4667 C CA . THR A 1 582 ? -11.461 24.585 25.671 1.00 43.75 582 THR A CA 1
ATOM 4668 C C . THR A 1 582 ? -10.645 23.319 25.953 1.00 43.75 582 THR A C 1
ATOM 4670 O O . THR A 1 582 ? -10.854 22.282 25.334 1.00 43.75 582 THR A O 1
ATOM 4673 N N . GLU A 1 583 ? -9.782 23.354 26.972 1.00 42.44 583 GLU A N 1
ATOM 4674 C CA . GLU A 1 583 ? -9.218 22.143 27.583 1.00 42.44 583 GLU A CA 1
ATOM 4675 C C . GLU A 1 583 ? -10.099 21.728 28.770 1.00 42.44 583 GLU A C 1
ATOM 4677 O O . GLU A 1 583 ? -10.006 22.314 29.846 1.00 42.44 583 GLU A O 1
ATOM 4682 N N . ILE A 1 584 ? -10.973 20.729 28.604 1.00 48.44 584 ILE A N 1
ATOM 4683 C CA . ILE A 1 584 ? -11.654 20.101 29.749 1.00 48.44 584 ILE A CA 1
ATOM 4684 C C . ILE A 1 584 ? -11.407 18.598 29.707 1.00 48.44 584 ILE A C 1
ATOM 4686 O O . ILE A 1 584 ? -12.079 17.841 29.006 1.00 48.44 584 ILE A O 1
ATOM 4690 N N . GLN A 1 585 ? -10.426 18.178 30.500 1.00 56.84 585 GLN A N 1
ATOM 4691 C CA . GLN A 1 585 ? -10.288 16.811 30.975 1.00 56.84 585 GLN A CA 1
ATOM 4692 C C . GLN A 1 585 ? -10.524 16.842 32.486 1.00 56.84 585 GLN A C 1
ATOM 4694 O O . GLN A 1 585 ? -9.829 17.564 33.198 1.00 56.84 585 GLN A O 1
ATOM 4699 N N . ALA A 1 586 ? -11.494 16.068 32.971 1.00 59.41 586 ALA A N 1
ATOM 4700 C CA . ALA A 1 586 ? -11.728 15.899 34.402 1.00 59.41 586 ALA A CA 1
ATOM 4701 C C . ALA A 1 586 ? -11.335 14.477 34.818 1.00 59.41 586 ALA A C 1
ATOM 4703 O O . ALA A 1 586 ? -11.767 13.500 34.200 1.00 59.41 586 ALA A O 1
ATOM 4704 N N . GLU A 1 587 ? -10.506 14.363 35.854 1.00 62.50 587 GLU A N 1
ATOM 4705 C CA . GLU A 1 587 ? -10.191 13.093 36.506 1.00 62.50 587 GLU A CA 1
ATOM 4706 C C . GLU A 1 587 ? -11.026 12.984 37.777 1.00 62.50 587 GLU A C 1
ATOM 4708 O O . GLU A 1 587 ? -11.013 13.886 38.616 1.00 62.50 587 GLU A O 1
ATOM 4713 N N . ILE A 1 588 ? -11.789 11.899 37.895 1.00 71.06 588 ILE A N 1
ATOM 4714 C CA . ILE A 1 588 ? -12.760 11.722 38.972 1.00 71.06 588 ILE A CA 1
ATOM 4715 C C . ILE A 1 588 ? -12.539 10.351 39.599 1.00 71.06 588 ILE A C 1
ATOM 4717 O O . ILE A 1 588 ? -12.409 9.348 38.894 1.00 71.06 588 ILE A O 1
ATOM 4721 N N . GLN A 1 589 ? -12.480 10.315 40.926 1.00 63.94 589 GLN A N 1
ATOM 4722 C CA . GLN A 1 589 ? -12.489 9.076 41.692 1.00 63.94 589 GLN A CA 1
ATOM 4723 C C . GLN A 1 589 ? -13.947 8.643 41.868 1.00 63.94 589 GLN A C 1
ATOM 4725 O O . GLN A 1 589 ? -14.759 9.457 42.311 1.00 63.94 589 GLN A O 1
ATOM 4730 N N . ILE A 1 590 ? -14.268 7.417 41.449 1.00 57.72 590 ILE A N 1
ATOM 4731 C CA . ILE A 1 590 ? -15.629 6.865 41.486 1.00 57.72 590 ILE A CA 1
ATOM 4732 C C . ILE A 1 590 ? -15.802 5.967 42.704 1.00 57.72 590 ILE A C 1
ATOM 4734 O O . ILE A 1 590 ? -14.894 5.140 42.957 1.00 57.72 590 ILE A O 1
#

Radius of gyration: 35.89 Å; chains: 1; bounding box: 108×61×92 Å

Organism: NCBI:txid1117104

Sequence (590 aa):
MKAELLKRLFRAIASSDQEAIDKLTYLVIEEERNRGHTLLADQLENITKKSQKEKSTEFSKQASSIPENLQALTELPTSKRFNLPLVSIIPREKLRHHMVLPENVEKRFCRIEREYAARDRLAHHGLRYRQKILLYGPPGCGKTLGAERLAWNTGLPLLKVRFDAMVSSFLGETASNLRLVFEDASKNPCLLFLDECDSIAKSREDNQEVGEIKRVVNTFLQILDEYQPSSGLLVAATNLNKSLDTALWRRFDDLIAVPKPGEQELEFILKETLSAIEIGSINWSRIIEQMKDFSAAQA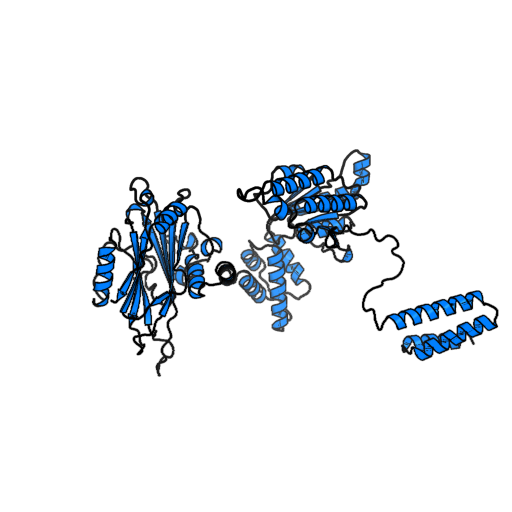VRVAQDAAKRAILEREELVIQEHLEEAIAEIKVPKVSHIAARLAAELPNESCLLYRALIVQSARWPEWAMADEANKLHVLRQIGYGLPNLDRALGNSPNRVTLMTTRERRIVAKQAHVYQVKLPEKLRSQGESLEILLEVTLSYKAQPRRTRRNRRKYLSTWLDWECSKKGEDPERFLERILKEYDAPDDAEKGEGIFKWMLGKQNNHGIIKDVSRSAGTLQKDWTVVNSFELTEAFSIAVVGHEGWNNDPEASVPYSLVVSFEAIQVDIPIYTSIVEAQVETEIQAEIQI

InterPro domains:
  IPR003593 AAA+ ATPase domain [SM00382] (129-262)
  IPR003959 ATPase, AAA-type, core [PF00004] (133-259)
  IPR027417 P-loop containing nucleoside triphosphate hydrolase [G3DSA:3.40.50.300] (90-260)
  IPR027417 P-loop containing nucleoside triphosphate hydrolase [SSF52540] (92-328)
  IPR036852 Peptidase S8/S53 domain superfamily [SSF52743] (333-398)
  IPR050221 26S Proteasome Regulatory ATPase [PTHR23073] (126-329)

Foldseek 3Di:
DVVVLVVQLVVCVVVVPPVSNLVSLVVVLVVCVVVVVPVVSVVSVVVVVVVVVVVVCVVPDDDDDDDDPPVPPDPAQAQPPPRHRQWDWDDLVRQQADAQADPVLVVVLVQLLVCLVCQVVCVVVVHHGFAFEEEEEAPQQCLVSSLSNSCNSSVFTEIEGDVVRLDDPDLVSSLVSLLVNLVVQQVDAHEYEAEACVVLFVPPPPPPDDCSSVVSVVSNLVSLQVRDRPSYHYYYYHNDPPRGPPSVVVSGPYYRYSYADALVSLLVLLCVLCVVAAADDADSVVLSVLCRPPHSNLSSQLNVQLVVVCVVVVHRHRYHVSSVVSSVVVVPDPLVVLLVVCCVLPVQADPQLSVQLQLQQFDADPVQVDPPHQVQVVCVPANSHHHDNCSSRHADLQKDKDKDGHWDKDFAQKKKKDKQFAFVVLQDPPDFWKKKKKKKKAWDFDADQDPVRGGDWTQKAKDKDKAFQVRDPVNVVVCVVVVVVDPPPDDPDPGHAQKQADQDAPSHPNHPHHLSPDRMGMIIGIDTSNSDDRIIMMMMHIHRINHPDRPDIIIMMMMMMIGGPDPDRRRHVVSVVRPVVDDDIDMDRD

Secondary structure (DSSP, 8-state):
-HHHHHHHHHHHHHTT-HHHHHHHHHHHHHHHHHTT-HHHHHHHHHHHHHHHHHHHHTTT-------S--TT-PPPPB-TTT--BSEEEE-GGG--------HHHHHHHHHHHHHHHTHHHHHHTT-----EEEEESSTTSSHHHHHHHHHHHHT--EEEE-HHHH--S-HHHHHHHHHHHHHHHHHS--EEEETTTHHHHGGGS-TTS-HHHHHHHHHHHHHHHH---SS-EEEEEE--SS-S-HHHHTT-SEEEE-----HHHHHHHHHHHTTTSEE-S--HHHHHHHTTT--HHHHHHHHHHHHHHHHHHT-SEE-HHHHHHHHHHHHTTHHHHHHHHHHHHSTTS-HHHHHHHHHHT-B--HHHHSTTS-HHHHHHHHTT-B--HHHHH--BTTEEEEE-SS-EEE-TTEEEEEEEE--HHHH-TTS--EEEEEEEEEE-PPEEPPSS-SSSEESEEEEEEEPPTT--HHHHHHHHHHHTSS-TT----S-----SS-SSTTSSSSTT--TTSSSEEEEEEEEEGGG--SEEEEEEEEEE-S-S-TT--EEEEEEEEEEE-STT---HHHHHHHHHT---EEEEE-

pLDDT: mean 78.46, std 15.74, range [28.77, 96.81]